Protein AF-A0A9N8DWX0-F1 (afdb_monomer)

Foldseek 3Di:
DLVLLCVLLVDDSVLSVQLCVLVLNDSVSSNVCSPVQPDPDPDPFDGLPPPDPDDDPDPPPPDPPPPPDPQDPQAPAVCVLAVPCPPPRVLQSQQFFDFDAPPVNPDTATFGAHDFQQLLRQQLRQQLVLVCVVDPDDDSLVSSLVSLLVQLCLLQVVDDPDLPPDWQQWNNRDTDRSSVLSNPDGGSSRSLRSSCRNVVDVPSSVQVNVDRQSSNALQNNLCRLRSDNVQSDQFQFRPPDPPTLFGDASHDPVSPPVSSQQEAEFECCCVVVVTHGHPSRFPDHQKYWYHLPRHIKIKGFPDPPPDPPDQPKTKMWIADNYPPSDRDIFIKIWGDQQDWDDHDDRGDDPQDADEDFQWFDAWDDWDDDVDSDLLQIKTWTAGDHDDPVDDHHHDPPPLTDRDQLVPDDADQAWWDQNQCVVCCVVVVDPDTHGGPDQADPPPRHGCSNRDTIDTGRLVPDGPVHVSNSCSVRPDSVVNSVCNTRVPIDMDTPPGCPVVVPD

Mean predicted aligned error: 10.76 Å

Structure (mmCIF, N/CA/C/O backbone):
data_AF-A0A9N8DWX0-F1
#
_entry.id   AF-A0A9N8DWX0-F1
#
loop_
_atom_site.group_PDB
_atom_site.id
_atom_site.type_symbol
_atom_site.label_atom_id
_atom_site.label_alt_id
_atom_site.label_comp_id
_atom_site.label_asym_id
_atom_site.label_entity_id
_atom_site.label_seq_id
_atom_site.pdbx_PDB_ins_code
_atom_site.Cartn_x
_atom_site.Cartn_y
_atom_site.Cartn_z
_atom_site.occupancy
_atom_site.B_iso_or_equiv
_atom_site.auth_seq_id
_atom_site.auth_comp_id
_atom_site.auth_asym_id
_atom_site.auth_atom_id
_atom_site.pdbx_PDB_model_num
ATOM 1 N N . MET A 1 1 ? -1.643 31.867 -10.001 1.00 87.81 1 MET A N 1
ATOM 2 C CA . MET A 1 1 ? -1.933 30.416 -10.090 1.00 87.81 1 MET A CA 1
ATOM 3 C C . MET A 1 1 ? -1.412 29.702 -8.855 1.00 87.81 1 MET A C 1
ATOM 5 O O . MET A 1 1 ? -2.225 29.101 -8.172 1.00 87.81 1 MET A O 1
ATOM 9 N N . ALA A 1 2 ? -0.126 29.839 -8.504 1.00 90.00 2 ALA A N 1
ATOM 10 C CA . ALA A 1 2 ? 0.410 29.278 -7.260 1.00 90.00 2 ALA A CA 1
ATOM 11 C C . ALA A 1 2 ? -0.293 29.832 -6.005 1.00 90.00 2 ALA A C 1
ATOM 13 O O . ALA A 1 2 ? -0.668 29.050 -5.144 1.00 90.00 2 ALA A O 1
ATOM 14 N N . ASP A 1 3 ? -0.623 31.131 -5.962 1.00 92.62 3 ASP A N 1
ATOM 15 C CA . ASP A 1 3 ? -1.441 31.706 -4.874 1.00 92.62 3 ASP A CA 1
ATOM 16 C C . ASP A 1 3 ? -2.802 31.013 -4.704 1.00 92.62 3 ASP A C 1
ATOM 18 O O . ASP A 1 3 ? -3.302 30.885 -3.592 1.00 92.62 3 ASP A O 1
ATOM 22 N N . SER A 1 4 ? -3.410 30.548 -5.801 1.00 88.12 4 SER A N 1
ATOM 23 C CA . SER A 1 4 ? -4.690 29.833 -5.766 1.00 88.12 4 SER A CA 1
ATOM 24 C C . SER A 1 4 ? -4.523 28.423 -5.203 1.00 88.12 4 SER A C 1
ATOM 26 O O . SER A 1 4 ? -5.328 28.012 -4.379 1.00 88.12 4 SER A O 1
ATOM 28 N N . VAL A 1 5 ? -3.464 27.710 -5.599 1.00 87.56 5 VAL A N 1
ATOM 29 C CA . VAL A 1 5 ? -3.111 26.392 -5.042 1.00 87.56 5 VAL A CA 1
ATOM 30 C C . VAL A 1 5 ? -2.791 26.520 -3.547 1.00 87.56 5 VAL A C 1
ATOM 32 O O . VAL A 1 5 ? -3.352 25.791 -2.737 1.00 87.56 5 VAL A O 1
ATOM 35 N N . CYS A 1 6 ? -1.984 27.517 -3.175 1.00 90.88 6 CYS A N 1
ATOM 36 C CA . CYS A 1 6 ? -1.653 27.876 -1.795 1.00 90.88 6 CYS A CA 1
ATOM 37 C C . CYS A 1 6 ? -2.910 28.158 -0.959 1.00 90.88 6 CYS A C 1
ATOM 39 O O . CYS A 1 6 ? -3.089 27.579 0.110 1.00 90.88 6 CYS A O 1
ATOM 41 N N . ALA A 1 7 ? -3.829 28.981 -1.476 1.00 84.12 7 ALA A N 1
ATOM 42 C CA . ALA A 1 7 ? -5.077 29.306 -0.792 1.00 84.12 7 ALA A CA 1
ATOM 43 C C . ALA A 1 7 ? -6.019 28.101 -0.633 1.00 84.12 7 ALA A C 1
ATOM 45 O O . ALA A 1 7 ? -6.726 28.024 0.368 1.00 84.12 7 ALA A O 1
ATOM 46 N N . ILE A 1 8 ? -6.046 27.177 -1.602 1.00 87.56 8 ILE A N 1
ATOM 47 C CA . ILE A 1 8 ? -6.893 25.975 -1.550 1.00 87.56 8 ILE A CA 1
ATOM 48 C C . ILE A 1 8 ? -6.325 24.938 -0.575 1.00 87.56 8 ILE A C 1
ATOM 50 O O . ILE A 1 8 ? -7.080 24.351 0.195 1.00 87.56 8 ILE A O 1
ATOM 54 N N . LEU A 1 9 ? -5.010 24.717 -0.601 1.00 82.50 9 LEU A N 1
ATOM 55 C CA . LEU A 1 9 ? -4.344 23.679 0.190 1.00 82.50 9 LEU A CA 1
ATOM 56 C C . LEU A 1 9 ? -3.930 24.141 1.592 1.00 82.50 9 LEU A C 1
ATOM 58 O O . LEU A 1 9 ? -3.601 23.311 2.432 1.00 82.50 9 LEU A O 1
ATOM 62 N N . GLY A 1 10 ? -3.898 25.452 1.846 1.00 80.56 10 GLY A N 1
ATOM 63 C CA . GLY A 1 10 ? -3.401 26.008 3.106 1.00 80.56 10 GLY A CA 1
ATOM 64 C C . GLY A 1 10 ? -1.899 25.788 3.329 1.00 80.56 10 GLY A C 1
ATOM 65 O O . GLY A 1 10 ? -1.456 25.727 4.472 1.00 80.56 10 GLY A O 1
ATOM 66 N N . CYS A 1 11 ? -1.114 25.643 2.258 1.00 82.56 11 CYS A N 1
ATOM 67 C CA . CYS A 1 11 ? 0.324 25.367 2.315 1.00 82.56 11 CYS A CA 1
ATOM 68 C C . CYS A 1 11 ? 1.184 26.634 2.132 1.00 82.56 11 CYS A C 1
ATOM 70 O O . CYS A 1 11 ? 0.663 27.738 1.995 1.00 82.56 11 CYS A O 1
ATOM 72 N N . SER A 1 12 ? 2.517 26.502 2.117 1.00 87.31 12 SER A N 1
ATOM 73 C CA . SER A 1 12 ? 3.398 27.618 1.742 1.00 87.31 12 SER A CA 1
ATOM 74 C C . SER A 1 12 ? 3.297 27.927 0.241 1.00 87.31 12 SER A C 1
ATOM 76 O O . SER A 1 12 ? 2.980 27.049 -0.568 1.00 87.31 12 SER A O 1
ATOM 78 N N . LEU A 1 13 ? 3.593 29.175 -0.148 1.00 88.12 13 LEU A N 1
ATOM 79 C CA . LEU A 1 13 ? 3.612 29.572 -1.562 1.00 88.12 13 LEU A CA 1
ATOM 80 C C . LEU A 1 13 ? 4.664 28.782 -2.353 1.00 88.12 13 LEU A C 1
ATOM 82 O O . LEU A 1 13 ? 4.375 28.342 -3.455 1.00 88.12 13 LEU A O 1
ATOM 86 N N . GLU A 1 14 ? 5.834 28.539 -1.762 1.00 85.56 14 GLU A N 1
ATOM 87 C CA . GLU A 1 14 ? 6.904 27.737 -2.368 1.00 85.56 14 GLU A CA 1
ATOM 88 C C . GLU A 1 14 ? 6.447 26.298 -2.662 1.00 85.56 14 GLU A C 1
ATOM 90 O O . GLU A 1 14 ? 6.642 25.792 -3.765 1.00 85.56 14 GLU A O 1
ATOM 95 N N . TYR A 1 15 ? 5.751 25.650 -1.719 1.00 81.25 15 TYR A N 1
ATOM 96 C CA . TYR A 1 15 ? 5.193 24.316 -1.952 1.00 81.25 15 TYR A CA 1
ATOM 97 C C . TYR A 1 15 ? 4.120 24.334 -3.050 1.00 81.25 15 TYR A C 1
ATOM 99 O O . TYR A 1 15 ? 4.104 23.466 -3.921 1.00 81.25 15 TYR A O 1
ATOM 107 N N . ALA A 1 16 ? 3.264 25.359 -3.069 1.00 85.00 16 ALA A N 1
ATOM 108 C CA . ALA A 1 16 ? 2.266 25.540 -4.118 1.00 85.00 16 ALA A CA 1
ATOM 109 C C . ALA A 1 16 ? 2.888 25.799 -5.503 1.00 85.00 16 ALA A C 1
ATOM 111 O O . ALA A 1 16 ? 2.361 25.324 -6.509 1.00 85.00 16 ALA A O 1
ATOM 112 N N . GLU A 1 17 ? 4.002 26.533 -5.574 1.00 84.38 17 GLU A N 1
ATOM 113 C CA . GLU A 1 17 ? 4.780 26.737 -6.800 1.00 84.38 17 GLU A CA 1
ATOM 114 C C . GLU A 1 17 ? 5.387 25.422 -7.295 1.00 84.38 17 GLU A C 1
ATOM 116 O O . GLU A 1 17 ? 5.277 25.122 -8.486 1.00 84.38 17 GLU A O 1
ATOM 121 N N . ASN A 1 18 ? 5.929 24.598 -6.393 1.00 74.81 18 ASN A N 1
ATOM 122 C CA . ASN A 1 18 ? 6.463 23.274 -6.722 1.00 74.81 18 ASN A CA 1
ATOM 123 C C . ASN A 1 18 ? 5.369 22.315 -7.211 1.00 74.81 18 ASN A C 1
ATOM 125 O O . ASN A 1 18 ? 5.549 21.655 -8.235 1.00 74.81 18 ASN A O 1
ATOM 129 N N . LEU A 1 19 ? 4.207 22.283 -6.549 1.00 76.06 19 LEU A N 1
ATOM 130 C CA . LEU A 1 19 ? 3.046 21.509 -7.002 1.00 76.06 19 LEU A CA 1
ATOM 131 C C . LEU A 1 19 ? 2.567 21.970 -8.378 1.00 76.06 19 LEU A C 1
ATOM 133 O O . LEU A 1 19 ? 2.293 21.147 -9.249 1.00 76.06 19 LEU A O 1
ATOM 137 N N . LEU A 1 20 ? 2.496 23.284 -8.599 1.00 77.44 20 LEU A N 1
ATOM 138 C CA . LEU A 1 20 ? 2.079 23.844 -9.878 1.00 77.44 20 LEU A CA 1
ATOM 139 C C . LEU A 1 20 ? 3.089 23.533 -10.988 1.00 77.44 20 LEU A C 1
ATOM 141 O O . LEU A 1 20 ? 2.682 23.216 -12.105 1.00 77.44 20 LEU A O 1
ATOM 145 N N . ALA A 1 21 ? 4.388 23.580 -10.691 1.00 72.06 21 ALA A N 1
ATOM 146 C CA . ALA A 1 21 ? 5.436 23.180 -11.620 1.00 72.06 21 ALA A CA 1
ATOM 147 C C . ALA A 1 21 ? 5.341 21.682 -11.955 1.00 72.06 21 ALA A C 1
ATOM 149 O O . ALA A 1 21 ? 5.298 21.331 -13.136 1.00 72.06 21 ALA A O 1
ATOM 150 N N . ALA A 1 22 ? 5.210 20.811 -10.947 1.00 63.09 22 ALA A N 1
ATOM 151 C CA . ALA A 1 22 ? 5.049 19.364 -11.117 1.00 63.09 22 ALA A CA 1
ATOM 152 C C . ALA A 1 22 ? 3.775 18.998 -11.902 1.00 63.09 22 ALA A C 1
ATOM 154 O O . ALA A 1 22 ? 3.790 18.077 -12.721 1.00 63.09 22 ALA A O 1
ATOM 155 N N . ALA A 1 23 ? 2.697 19.764 -11.710 1.00 67.62 23 ALA A N 1
ATOM 156 C CA . ALA A 1 23 ? 1.438 19.662 -12.447 1.00 67.62 23 ALA A CA 1
ATOM 157 C C . ALA A 1 23 ? 1.491 20.263 -13.867 1.00 67.62 23 ALA A C 1
ATOM 159 O O . ALA A 1 23 ? 0.470 20.302 -14.558 1.00 67.62 23 ALA A O 1
ATOM 160 N N . GLY A 1 24 ? 2.644 20.775 -14.314 1.00 68.56 24 GLY A N 1
ATOM 161 C CA . GLY A 1 24 ? 2.792 21.409 -15.625 1.00 68.56 24 GLY A CA 1
ATOM 162 C C . GLY A 1 24 ? 1.941 22.673 -15.794 1.00 68.56 24 GLY A C 1
ATOM 163 O O . GLY A 1 24 ? 1.459 22.945 -16.890 1.00 68.56 24 GLY A O 1
ATOM 164 N N . GLY A 1 25 ? 1.709 23.421 -14.714 1.00 73.69 25 GLY A N 1
ATOM 165 C CA . GLY A 1 25 ? 0.921 24.654 -14.704 1.00 73.69 25 GLY A CA 1
ATOM 166 C C . GLY A 1 25 ? -0.585 24.471 -14.479 1.00 73.69 25 GLY A C 1
ATOM 167 O O . GLY A 1 25 ? -1.299 25.471 -14.405 1.00 73.69 25 GLY A O 1
ATOM 168 N N . ASN A 1 26 ? -1.090 23.237 -14.359 1.00 77.44 26 ASN A N 1
ATOM 169 C CA . ASN A 1 26 ? -2.513 22.973 -14.133 1.00 77.44 26 ASN A CA 1
ATOM 170 C C . ASN A 1 26 ? -2.874 23.104 -12.639 1.00 77.44 26 ASN A C 1
ATOM 172 O O . ASN A 1 26 ? -2.383 22.344 -11.809 1.00 77.44 26 ASN A O 1
ATOM 176 N N . VAL A 1 27 ? -3.751 24.058 -12.304 1.00 77.25 27 VAL A N 1
ATOM 177 C CA . VAL A 1 27 ? -4.165 24.350 -10.918 1.00 77.25 27 VAL A CA 1
ATOM 178 C C . VAL A 1 27 ? -4.968 23.208 -10.291 1.00 77.25 27 VAL A C 1
ATOM 180 O O . VAL A 1 27 ? -4.709 22.873 -9.143 1.00 77.25 27 VAL A O 1
ATOM 183 N N . GLU A 1 28 ? -5.913 22.600 -11.013 1.00 72.81 28 GLU A N 1
ATOM 184 C CA . GLU A 1 28 ? -6.724 21.488 -10.486 1.00 72.81 28 GLU A CA 1
ATOM 185 C C . GLU A 1 28 ? -5.853 20.269 -10.186 1.00 72.81 28 GLU A C 1
ATOM 187 O O . GLU A 1 28 ? -5.963 19.680 -9.116 1.00 72.81 28 GLU A O 1
ATOM 192 N N . LEU A 1 29 ? -4.922 19.947 -11.088 1.00 66.44 29 LEU A N 1
ATOM 193 C CA . LEU A 1 29 ? -3.961 18.874 -10.868 1.00 66.44 29 LEU A CA 1
ATOM 194 C C . LEU A 1 29 ? -2.993 19.201 -9.725 1.00 66.44 29 LEU A C 1
ATOM 196 O O . LEU A 1 29 ? -2.703 18.332 -8.916 1.00 66.44 29 LEU A O 1
ATOM 200 N N . ALA A 1 30 ? -2.510 20.439 -9.615 1.00 72.88 30 ALA A N 1
ATOM 201 C CA . ALA A 1 30 ? -1.658 20.850 -8.499 1.00 72.88 30 ALA A CA 1
ATOM 202 C C . ALA A 1 30 ? -2.382 20.736 -7.147 1.00 72.88 30 ALA A C 1
ATOM 204 O O . ALA A 1 30 ? -1.782 20.309 -6.165 1.00 72.88 30 ALA A O 1
ATOM 205 N N . VAL A 1 31 ? -3.675 21.076 -7.108 1.00 76.88 31 VAL A N 1
ATOM 206 C CA . VAL A 1 31 ? -4.532 20.874 -5.933 1.00 76.88 31 VAL A CA 1
ATOM 207 C C . VAL A 1 31 ? -4.720 19.386 -5.653 1.00 76.88 31 VAL A C 1
ATOM 209 O O . VAL A 1 31 ? -4.513 18.985 -4.517 1.00 76.88 31 VAL A O 1
ATOM 212 N N . SER A 1 32 ? -5.040 18.565 -6.660 1.00 74.25 32 SER A N 1
ATOM 213 C CA . SER A 1 32 ? -5.133 17.106 -6.496 1.00 74.25 32 SER A CA 1
ATOM 214 C C . SER A 1 32 ? -3.832 16.551 -5.931 1.00 74.25 32 SER A C 1
ATOM 216 O O . SER A 1 32 ? -3.854 15.942 -4.882 1.00 74.25 32 SER A O 1
ATOM 218 N N . LEU A 1 33 ? -2.675 16.881 -6.514 1.00 66.81 33 LEU A N 1
ATOM 219 C CA . LEU A 1 33 ? -1.370 16.429 -6.019 1.00 66.81 33 LEU A CA 1
ATOM 220 C C . LEU A 1 33 ? -1.079 16.878 -4.586 1.00 66.81 33 LEU A C 1
ATOM 222 O O . LEU A 1 33 ? -0.444 16.145 -3.835 1.00 66.81 33 LEU A O 1
ATOM 226 N N . GLY A 1 34 ? -1.532 18.070 -4.202 1.00 75.31 34 GLY A N 1
ATOM 227 C CA . GLY A 1 34 ? -1.386 18.562 -2.839 1.00 75.31 34 GLY A CA 1
ATOM 228 C C . GLY A 1 34 ? -2.317 17.889 -1.830 1.00 75.31 34 GLY A C 1
ATOM 229 O O . GLY A 1 34 ? -1.901 17.677 -0.696 1.00 75.31 34 GLY A O 1
ATOM 230 N N . LEU A 1 35 ? -3.542 17.541 -2.236 1.00 73.69 35 LEU A N 1
ATOM 231 C CA . LEU A 1 35 ? -4.515 16.807 -1.416 1.00 73.69 35 LEU A CA 1
ATOM 232 C C . LEU A 1 35 ? -4.208 15.302 -1.361 1.00 73.69 35 LEU A C 1
ATOM 234 O O . LEU A 1 35 ? -4.370 14.678 -0.321 1.00 73.69 35 LEU A O 1
ATOM 238 N N . ASP A 1 36 ? -3.738 14.726 -2.463 1.00 59.56 36 ASP A N 1
ATOM 239 C CA . ASP A 1 36 ? -3.383 13.311 -2.597 1.00 59.56 36 ASP A CA 1
ATOM 240 C C . ASP A 1 36 ? -2.022 13.034 -1.936 1.00 59.56 36 ASP A C 1
ATOM 242 O O . ASP A 1 36 ? -1.840 12.021 -1.262 1.00 59.56 36 ASP A O 1
ATOM 246 N N . GLY A 1 37 ? -1.071 13.971 -2.054 1.00 49.25 37 GLY A N 1
ATOM 247 C CA . GLY A 1 37 ? 0.204 13.948 -1.327 1.00 49.25 37 GLY A CA 1
ATOM 248 C C . GLY A 1 37 ? 0.084 14.348 0.149 1.00 49.25 37 GLY A C 1
ATOM 249 O O . GLY A 1 37 ? 1.004 14.100 0.932 1.00 49.25 37 GLY A O 1
ATOM 250 N N . GLY A 1 38 ? -1.045 14.948 0.525 1.00 43.09 38 GLY A N 1
ATOM 251 C CA . GLY A 1 38 ? -1.388 15.362 1.879 1.00 43.09 38 GLY A CA 1
ATOM 252 C C . GLY A 1 38 ? -2.688 14.714 2.330 1.00 43.09 38 GLY A C 1
ATOM 253 O O . GLY A 1 38 ? -3.668 15.423 2.501 1.00 43.09 38 GLY A O 1
ATOM 254 N N . ASP A 1 39 ? -2.680 13.388 2.497 1.00 38.72 39 ASP A N 1
ATOM 255 C CA . ASP A 1 39 ? -3.710 12.596 3.183 1.00 38.72 39 ASP A CA 1
ATOM 256 C C . ASP A 1 39 ? -5.156 13.085 2.975 1.00 38.72 39 ASP A C 1
ATOM 258 O O . ASP A 1 39 ? -5.712 13.869 3.75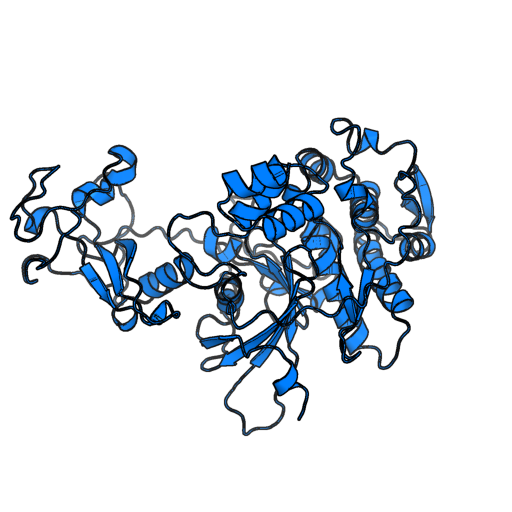2 1.00 38.72 39 ASP A O 1
ATOM 262 N N . GLY A 1 40 ? -5.824 12.521 1.966 1.00 32.62 40 GLY A N 1
ATOM 263 C CA . GLY A 1 40 ? -7.279 12.533 1.852 1.00 32.62 40 GLY A CA 1
ATOM 264 C C . GLY A 1 40 ? -7.944 11.864 3.063 1.00 32.62 40 GLY A C 1
ATOM 265 O O . GLY A 1 40 ? -8.321 10.697 3.024 1.00 32.62 40 GLY A O 1
ATOM 266 N N . GLY A 1 41 ? -8.098 12.620 4.148 1.00 31.48 41 GLY A N 1
ATOM 267 C CA . GLY A 1 41 ? -8.737 12.200 5.387 1.00 31.48 41 GLY A CA 1
ATOM 268 C C . GLY A 1 41 ? -8.427 13.189 6.501 1.00 31.48 41 GLY A C 1
ATOM 269 O O . GLY A 1 41 ? -7.427 13.044 7.191 1.00 31.48 41 GLY A O 1
ATOM 270 N N . GLY A 1 42 ? -9.289 14.196 6.679 1.00 33.09 42 GLY A N 1
ATOM 271 C CA . GLY A 1 42 ? -9.159 15.213 7.725 1.00 33.09 42 GLY A CA 1
ATOM 272 C C . GLY A 1 42 ? -8.833 14.603 9.090 1.00 33.09 42 GLY A C 1
ATOM 273 O O . GLY A 1 42 ? -9.702 14.032 9.748 1.00 33.09 42 GLY A O 1
ATOM 274 N N . GLY A 1 43 ? -7.570 14.728 9.495 1.00 34.47 43 GLY A N 1
ATOM 275 C CA . GLY A 1 43 ? -7.075 14.185 10.750 1.00 34.47 43 GLY A CA 1
ATOM 276 C C . GLY A 1 43 ? -5.562 14.015 10.798 1.00 34.47 43 GLY A C 1
ATOM 277 O O . GLY A 1 43 ? -5.129 12.901 11.066 1.00 34.47 43 GLY A O 1
ATOM 278 N N . ASP A 1 44 ? -4.780 15.088 10.607 1.00 35.66 44 ASP A N 1
ATOM 279 C CA . ASP A 1 44 ? -3.343 15.242 10.948 1.00 35.66 44 ASP A CA 1
ATOM 280 C C . ASP A 1 44 ? -2.472 13.972 10.809 1.00 35.66 44 ASP A C 1
ATOM 282 O O . ASP A 1 44 ? -1.688 13.637 11.704 1.00 35.66 44 ASP A O 1
ATOM 286 N N . GLY A 1 45 ? -2.704 13.163 9.776 1.00 36.00 45 GLY A N 1
ATOM 287 C CA . GLY A 1 45 ? -1.913 11.975 9.478 1.00 36.00 45 GLY A CA 1
ATOM 288 C C . GLY A 1 45 ? -0.595 12.427 8.875 1.00 36.00 45 GLY A C 1
ATOM 289 O O . GLY A 1 45 ? -0.567 13.375 8.094 1.00 36.00 45 GLY A O 1
ATOM 290 N N . GLY A 1 46 ? 0.507 11.830 9.324 1.00 35.66 46 GLY A N 1
ATOM 291 C CA . GLY A 1 46 ? 1.847 12.161 8.862 1.00 35.66 46 GLY A CA 1
ATOM 292 C C . GLY A 1 46 ? 1.980 11.868 7.374 1.00 35.66 46 GLY A C 1
ATOM 293 O O . GLY A 1 46 ? 2.337 10.757 6.981 1.00 35.66 46 GLY A O 1
ATOM 294 N N . GLY A 1 47 ? 1.715 12.887 6.559 1.00 32.09 47 GLY A N 1
ATOM 295 C CA . GLY A 1 47 ? 2.059 12.880 5.153 1.00 32.09 47 GLY A CA 1
ATOM 296 C C . GLY A 1 47 ? 3.563 12.678 4.973 1.00 32.09 47 GLY A C 1
ATOM 297 O O . GLY A 1 47 ? 4.366 12.803 5.902 1.00 32.09 47 GLY A O 1
ATOM 298 N N . PHE A 1 48 ? 3.971 12.448 3.728 1.00 41.41 48 PHE A N 1
ATOM 299 C CA . PHE A 1 48 ? 5.379 12.411 3.317 1.00 41.41 48 PHE A CA 1
ATOM 300 C C . PHE A 1 48 ? 6.198 13.659 3.734 1.00 41.41 48 PHE A C 1
ATOM 302 O O . PHE A 1 48 ? 7.420 13.637 3.599 1.00 41.41 48 PHE A O 1
ATOM 309 N N . ALA A 1 49 ? 5.540 14.703 4.252 1.00 37.16 49 ALA A N 1
ATOM 310 C CA . ALA A 1 49 ? 6.099 15.962 4.723 1.00 37.16 49 ALA A CA 1
ATOM 311 C C . ALA A 1 49 ? 6.454 16.029 6.228 1.00 37.16 49 ALA A C 1
ATOM 313 O O . ALA A 1 49 ? 7.070 17.017 6.621 1.00 37.16 49 ALA A O 1
ATOM 314 N N . ASP A 1 50 ? 6.138 15.038 7.078 1.00 35.16 50 ASP A N 1
ATOM 315 C CA . ASP A 1 50 ? 6.523 15.089 8.509 1.00 35.16 50 ASP A CA 1
ATOM 316 C C . ASP A 1 50 ? 7.923 14.499 8.772 1.00 35.16 50 ASP A C 1
ATOM 318 O O . ASP A 1 50 ? 8.134 13.582 9.565 1.00 35.16 50 ASP A O 1
ATOM 322 N N . VAL A 1 51 ? 8.910 15.030 8.050 1.00 32.78 51 VAL A N 1
ATOM 323 C CA . VAL A 1 51 ? 10.326 14.939 8.412 1.00 32.78 51 VAL A CA 1
ATOM 324 C C . VAL A 1 51 ? 10.757 16.353 8.767 1.00 32.78 51 VAL A C 1
ATOM 326 O O . VAL A 1 51 ? 11.154 17.125 7.907 1.00 32.78 51 VAL A O 1
ATOM 329 N N . GLY A 1 52 ? 10.593 16.695 10.044 1.00 30.19 52 GLY A N 1
ATOM 330 C CA . GLY A 1 52 ? 11.292 17.774 10.735 1.00 30.19 52 GLY A CA 1
ATOM 331 C C . GLY A 1 52 ? 11.448 19.092 9.975 1.00 30.19 52 GLY A C 1
ATOM 332 O O . GLY A 1 52 ? 12.424 19.297 9.258 1.00 30.19 52 GLY A O 1
ATOM 333 N N . ALA A 1 53 ? 10.614 20.071 10.325 1.00 28.45 53 ALA A N 1
ATOM 334 C CA . ALA A 1 53 ? 11.037 21.468 10.342 1.00 28.45 53 ALA A CA 1
ATOM 335 C C . ALA A 1 53 ? 12.176 21.651 11.373 1.00 28.45 53 ALA A C 1
ATOM 337 O O . ALA A 1 53 ? 11.989 22.205 12.454 1.00 28.45 53 ALA A O 1
ATOM 338 N N . ALA A 1 54 ? 13.358 21.126 11.060 1.00 29.42 54 ALA A N 1
ATOM 339 C CA . ALA A 1 54 ? 14.619 21.444 11.698 1.00 29.42 54 ALA A CA 1
ATOM 340 C C . ALA A 1 54 ? 15.381 22.329 10.711 1.00 29.42 54 ALA A C 1
ATOM 342 O O . ALA A 1 54 ? 15.746 21.863 9.640 1.00 29.42 54 ALA A O 1
ATOM 343 N N . ASP A 1 55 ? 15.515 23.607 11.077 1.00 27.38 55 ASP A N 1
ATOM 344 C CA . ASP A 1 55 ? 16.347 24.664 10.487 1.00 27.38 55 ASP A CA 1
ATOM 345 C C . ASP A 1 55 ? 16.737 24.526 9.008 1.00 27.38 55 ASP A C 1
ATOM 347 O O . ASP A 1 55 ? 17.527 23.669 8.625 1.00 27.38 55 ASP A O 1
ATOM 351 N N . GLY A 1 56 ? 16.267 25.482 8.199 1.00 29.80 56 GLY A N 1
ATOM 352 C CA . GLY A 1 56 ? 16.557 25.614 6.773 1.00 29.80 56 GLY A CA 1
ATOM 353 C C . GLY A 1 56 ? 18.047 25.554 6.427 1.00 29.80 56 GLY A C 1
ATOM 354 O O . GLY A 1 56 ? 18.722 26.577 6.292 1.00 29.80 56 GLY A O 1
ATOM 355 N N . GLY A 1 57 ? 18.539 24.339 6.203 1.00 25.83 57 GLY A N 1
ATOM 356 C CA . GLY A 1 57 ? 19.754 24.060 5.464 1.00 25.83 57 GLY A CA 1
ATOM 357 C C . GLY A 1 57 ? 19.437 24.208 3.987 1.00 25.83 57 GLY A C 1
ATOM 358 O O . GLY A 1 57 ? 18.922 23.281 3.371 1.00 25.83 57 GLY A O 1
ATOM 359 N N . GLY A 1 58 ? 19.704 25.394 3.437 1.00 26.69 58 GLY A N 1
ATOM 360 C CA . GLY A 1 58 ? 19.539 25.672 2.016 1.00 26.69 58 GLY A CA 1
ATOM 361 C C . GLY A 1 58 ? 20.184 24.577 1.169 1.00 26.69 58 GLY A C 1
ATOM 362 O O . GLY A 1 58 ? 21.392 24.342 1.262 1.00 26.69 58 GLY A O 1
ATOM 363 N N . VAL A 1 59 ? 19.369 23.916 0.347 1.00 31.83 59 VAL A N 1
ATOM 364 C CA . VAL A 1 59 ? 19.854 23.053 -0.727 1.00 31.83 59 VAL A CA 1
ATOM 365 C C . VAL A 1 59 ? 20.748 23.929 -1.595 1.00 31.83 59 VAL A C 1
ATOM 367 O O . VAL A 1 59 ? 20.318 24.960 -2.111 1.00 31.83 59 VAL A O 1
ATOM 370 N N . ALA A 1 60 ? 22.030 23.577 -1.660 1.00 32.00 60 ALA A N 1
ATOM 371 C CA . ALA A 1 60 ? 23.007 24.335 -2.415 1.00 32.00 60 ALA A CA 1
ATOM 372 C C . ALA A 1 60 ? 22.551 24.427 -3.877 1.00 32.00 60 ALA A C 1
ATOM 374 O O . ALA A 1 60 ? 22.347 23.408 -4.534 1.00 32.00 60 ALA A O 1
ATOM 375 N N . ASP A 1 61 ? 22.430 25.668 -4.345 1.00 34.62 61 ASP A N 1
ATOM 376 C CA . ASP A 1 61 ? 22.078 26.144 -5.687 1.00 34.62 61 ASP A CA 1
ATOM 377 C C . ASP A 1 61 ? 23.146 25.747 -6.736 1.00 34.62 61 ASP A C 1
ATOM 379 O O . ASP A 1 61 ? 23.741 26.559 -7.442 1.00 34.62 61 ASP A O 1
ATOM 383 N N . GLY A 1 62 ? 23.469 24.455 -6.782 1.00 32.56 62 GLY A N 1
ATOM 384 C CA . GLY A 1 62 ? 24.353 23.808 -7.746 1.00 32.56 62 GLY A CA 1
ATOM 385 C C . GLY A 1 62 ? 23.580 23.350 -8.976 1.00 32.56 62 GLY A C 1
ATOM 386 O O . GLY A 1 62 ? 23.835 22.267 -9.503 1.00 32.56 62 GLY A O 1
ATOM 387 N N . ASP A 1 63 ? 22.610 24.152 -9.406 1.00 36.00 63 ASP A N 1
ATOM 388 C CA . ASP A 1 63 ? 21.691 23.852 -10.489 1.00 36.00 63 ASP A CA 1
ATOM 389 C C . ASP A 1 63 ? 22.432 23.970 -11.832 1.00 36.00 63 ASP A C 1
ATOM 391 O O . ASP A 1 63 ? 22.400 24.980 -12.541 1.00 36.00 63 ASP A O 1
ATOM 395 N N . LYS A 1 64 ? 23.148 22.906 -12.220 1.00 35.22 64 LYS A N 1
ATOM 396 C CA . LYS A 1 64 ? 23.445 22.669 -13.636 1.00 35.22 64 LYS A CA 1
ATOM 397 C C . LYS A 1 64 ? 22.124 22.309 -14.309 1.00 35.22 64 LYS A C 1
ATOM 399 O O . LYS A 1 64 ? 21.901 21.148 -14.644 1.00 35.22 64 LYS A O 1
ATOM 404 N N . LYS A 1 65 ? 21.277 23.316 -14.556 1.00 38.00 65 LYS A N 1
ATOM 405 C CA . LYS A 1 65 ? 20.157 23.227 -15.495 1.00 38.00 65 LYS A CA 1
ATOM 406 C C . LYS A 1 65 ? 20.725 22.767 -16.830 1.00 38.00 65 LYS A C 1
ATOM 408 O O . LYS A 1 65 ? 21.233 23.568 -17.619 1.00 38.00 65 LYS A O 1
ATOM 413 N N . ARG A 1 66 ? 20.689 21.455 -17.080 1.00 39.25 66 ARG A N 1
ATOM 414 C CA . ARG A 1 66 ? 20.837 20.892 -18.421 1.00 39.25 66 ARG A CA 1
ATOM 415 C C . ARG A 1 66 ? 19.814 21.656 -19.254 1.00 39.25 66 ARG A C 1
ATOM 417 O O . ARG A 1 66 ? 18.626 21.608 -18.933 1.00 39.25 66 ARG A O 1
ATOM 424 N N . LYS A 1 67 ? 20.281 22.448 -20.229 1.00 38.81 67 LYS A N 1
ATOM 425 C CA . LYS A 1 67 ? 19.392 23.164 -21.150 1.00 38.81 67 LYS A CA 1
ATOM 426 C C . LYS A 1 67 ? 18.367 22.146 -21.636 1.00 38.81 67 LYS A C 1
ATOM 428 O O . LYS A 1 67 ? 18.759 21.089 -22.119 1.00 38.81 67 LYS A O 1
ATOM 433 N N . MET A 1 68 ? 17.088 22.433 -21.403 1.00 43.38 68 MET A N 1
ATOM 434 C CA . MET A 1 68 ? 16.006 21.657 -21.990 1.00 43.38 68 MET A CA 1
ATOM 435 C C . MET A 1 68 ? 16.193 21.788 -23.496 1.00 43.38 68 MET A C 1
ATOM 437 O O . MET A 1 68 ? 15.935 22.856 -24.051 1.00 43.38 68 MET A O 1
ATOM 441 N N . ASP A 1 69 ? 16.734 20.754 -24.136 1.00 44.38 69 ASP A N 1
ATOM 442 C CA . ASP A 1 69 ? 16.644 20.659 -25.582 1.00 44.38 69 ASP A CA 1
ATOM 443 C C . ASP A 1 69 ? 15.151 20.728 -25.928 1.00 44.38 69 ASP A C 1
ATOM 445 O O . ASP A 1 69 ? 14.315 20.136 -25.238 1.00 44.38 69 ASP A O 1
ATOM 449 N N . GLU A 1 70 ? 14.816 21.548 -26.923 1.00 44.50 70 GLU A N 1
ATOM 450 C CA . GLU A 1 70 ? 13.440 21.828 -27.325 1.00 44.50 70 GLU A CA 1
ATOM 451 C C . GLU A 1 70 ? 12.705 20.505 -27.559 1.00 44.50 70 GLU A C 1
ATOM 453 O O . GLU A 1 70 ? 13.075 19.717 -28.436 1.00 44.50 70 GLU A O 1
ATOM 458 N N . PHE A 1 71 ? 11.673 20.241 -26.752 1.00 41.66 71 PHE A N 1
ATOM 459 C CA . PHE A 1 71 ? 10.817 19.085 -26.963 1.00 41.66 71 PHE A CA 1
ATOM 460 C C . PHE A 1 71 ? 10.247 19.167 -28.379 1.00 41.66 71 PHE A C 1
ATOM 462 O O . PHE A 1 71 ? 9.421 20.024 -28.697 1.00 41.66 71 PHE A O 1
ATOM 469 N N . THR A 1 72 ? 10.689 18.267 -29.250 1.00 44.50 72 THR A N 1
ATOM 470 C CA . THR A 1 72 ? 10.061 18.105 -30.551 1.00 44.50 72 THR A CA 1
ATOM 471 C C . THR A 1 72 ? 8.808 17.280 -30.310 1.00 44.50 72 THR A C 1
ATOM 473 O O . THR A 1 72 ? 8.918 16.131 -29.882 1.00 44.50 72 THR A O 1
ATOM 476 N N . ALA A 1 73 ? 7.625 17.860 -30.554 1.00 39.59 73 ALA A N 1
ATOM 477 C CA . ALA A 1 73 ? 6.375 17.107 -30.498 1.00 39.59 73 ALA A CA 1
ATOM 478 C C . ALA A 1 73 ? 6.560 15.782 -31.249 1.00 39.59 73 ALA A C 1
ATOM 480 O O . ALA A 1 73 ? 7.084 15.820 -32.371 1.00 39.59 73 ALA A O 1
ATOM 481 N N . PRO A 1 74 ? 6.173 14.632 -30.665 1.00 41.22 74 PRO A N 1
ATOM 482 C CA . PRO A 1 74 ? 6.359 13.329 -31.269 1.00 41.22 74 PRO A CA 1
ATOM 483 C C . PRO A 1 74 ? 5.319 13.150 -32.382 1.00 41.22 74 PRO A C 1
ATOM 485 O O . PRO A 1 74 ? 4.538 12.217 -32.392 1.00 41.22 74 PRO A O 1
ATOM 488 N N . TYR A 1 75 ? 5.390 14.004 -33.405 1.00 49.84 75 TYR A N 1
ATOM 489 C CA . TYR A 1 75 ? 5.009 13.732 -34.787 1.00 49.84 75 TYR A CA 1
ATOM 490 C C . TYR A 1 75 ? 3.503 13.542 -35.099 1.00 49.84 75 TYR A C 1
ATOM 492 O O . TYR A 1 75 ? 2.616 13.544 -34.247 1.00 49.84 75 TYR A O 1
ATOM 500 N N . LYS A 1 76 ? 3.203 13.462 -36.407 1.00 41.28 76 LYS A N 1
ATOM 501 C CA . LYS A 1 76 ? 1.860 13.245 -36.976 1.00 41.28 76 LYS A CA 1
ATOM 502 C C . LYS A 1 76 ? 1.300 11.889 -36.529 1.00 41.28 76 LYS A C 1
ATOM 504 O O . LYS A 1 76 ? 1.789 10.864 -36.990 1.00 41.28 76 LYS A O 1
ATOM 509 N N . GLY A 1 77 ? 0.216 11.889 -35.749 1.00 45.59 77 GLY A N 1
ATOM 510 C CA . GLY A 1 77 ? -0.570 10.679 -35.472 1.00 45.59 77 GLY A CA 1
ATOM 511 C C . GLY A 1 77 ? -0.917 10.404 -34.010 1.00 45.59 77 GLY A C 1
ATOM 512 O O . GLY A 1 77 ? -1.718 9.501 -33.787 1.00 45.59 77 GLY A O 1
ATOM 513 N N . TYR A 1 78 ? -0.403 11.172 -33.042 1.00 52.06 78 TYR A N 1
ATOM 514 C CA . TYR A 1 78 ? -0.780 11.035 -31.623 1.00 52.06 78 TYR A CA 1
ATOM 515 C C . TYR A 1 78 ? -2.300 11.172 -31.403 1.00 52.06 78 TYR A C 1
ATOM 517 O O . TYR A 1 78 ? -2.857 10.477 -30.563 1.00 52.06 78 TYR A O 1
ATOM 525 N N . GLU A 1 79 ? -2.995 11.944 -32.248 1.00 53.62 79 GLU A N 1
ATOM 526 C CA . GLU A 1 79 ? -4.465 12.029 -32.323 1.00 53.62 79 GLU A CA 1
ATOM 527 C C . GLU A 1 79 ? -5.154 10.673 -32.574 1.00 53.62 79 GLU A C 1
ATOM 529 O O . GLU A 1 79 ? -6.357 10.552 -32.417 1.00 53.62 79 GLU A O 1
ATOM 534 N N . LYS A 1 80 ? -4.444 9.620 -32.992 1.00 54.50 80 LYS A N 1
ATOM 535 C CA . LYS A 1 80 ? -5.028 8.272 -33.120 1.00 54.50 80 LYS A CA 1
ATOM 536 C C . LYS A 1 80 ? -5.016 7.490 -31.807 1.00 54.50 80 LYS A C 1
ATOM 538 O O . LYS A 1 80 ? -5.808 6.563 -31.661 1.00 54.50 80 LYS A O 1
ATOM 543 N N . ILE A 1 81 ? -4.093 7.819 -30.903 1.00 51.06 81 ILE A N 1
ATOM 544 C CA . ILE A 1 81 ? -3.998 7.242 -29.554 1.00 51.06 81 ILE A CA 1
ATOM 545 C C . ILE A 1 81 ? -4.800 8.115 -28.578 1.00 51.06 81 ILE A C 1
ATOM 547 O O . ILE A 1 81 ? -5.534 7.582 -27.756 1.00 51.06 81 ILE A O 1
ATOM 551 N N . TRP A 1 82 ? -4.736 9.438 -28.754 1.00 54.62 82 TRP A N 1
ATOM 552 C CA . TRP A 1 82 ? -5.401 10.464 -27.951 1.00 54.62 82 TRP A CA 1
ATOM 553 C C . TRP A 1 82 ? -6.241 11.404 -28.820 1.00 54.62 82 TRP A C 1
ATOM 555 O O . TRP A 1 82 ? -6.001 12.609 -28.873 1.00 54.62 82 TRP A O 1
ATOM 565 N N . ALA A 1 83 ? -7.232 10.859 -29.527 1.00 56.28 83 ALA A N 1
ATOM 566 C CA . ALA A 1 83 ? -8.125 11.657 -30.379 1.00 56.28 83 ALA A CA 1
ATOM 567 C C . ALA A 1 83 ? -8.856 12.764 -29.609 1.00 56.28 83 ALA A C 1
ATOM 569 O O . ALA A 1 83 ? -9.203 13.796 -30.176 1.00 56.28 83 ALA A O 1
ATOM 570 N N . GLU A 1 84 ? -9.069 12.537 -28.315 1.00 55.66 84 GLU A N 1
ATOM 571 C CA . GLU A 1 84 ? -9.891 13.376 -27.448 1.00 55.66 84 GLU A CA 1
ATOM 572 C C . GLU A 1 84 ? -9.065 14.393 -26.642 1.00 55.66 84 GLU A C 1
ATOM 574 O O . GLU A 1 84 ? -9.623 15.353 -26.118 1.00 55.66 84 GLU A O 1
ATOM 579 N N . VAL A 1 85 ? -7.734 14.237 -26.586 1.00 52.78 85 VAL A N 1
ATOM 580 C CA . VAL A 1 85 ? -6.826 15.072 -25.777 1.00 52.78 85 VAL A CA 1
ATOM 581 C C . VAL A 1 85 ? -5.857 15.817 -26.700 1.00 52.78 85 VAL A C 1
ATOM 583 O O . VAL A 1 85 ? -4.666 15.517 -26.781 1.00 52.78 85 VAL A O 1
ATOM 586 N N . SER A 1 86 ? -6.392 16.782 -27.455 1.00 57.12 86 SER A N 1
ATOM 587 C CA . SER A 1 86 ? -5.609 17.670 -28.322 1.00 57.12 86 SER A CA 1
ATOM 588 C C . SER A 1 86 ? -5.792 19.135 -27.906 1.00 57.12 86 SER A C 1
ATOM 590 O O . SER A 1 86 ? -6.923 19.629 -27.934 1.00 57.12 86 SER A O 1
ATOM 592 N N . PRO A 1 87 ? -4.711 19.855 -27.541 1.00 62.19 87 PRO A N 1
ATOM 593 C CA . PRO A 1 87 ? -3.312 19.411 -27.517 1.00 62.19 87 PRO A CA 1
ATOM 594 C C . PRO A 1 87 ? -2.964 18.544 -26.290 1.00 62.19 87 PRO A C 1
ATOM 596 O O . PRO A 1 87 ? -3.534 18.724 -25.216 1.00 62.19 87 PRO A O 1
ATOM 599 N N . LEU A 1 88 ? -1.964 17.659 -26.428 1.00 55.00 88 LEU A N 1
ATOM 600 C CA . LEU A 1 88 ? -1.367 16.951 -25.285 1.00 55.00 88 LEU A CA 1
ATOM 601 C C . LEU A 1 88 ? -0.833 17.960 -24.247 1.00 55.00 88 LEU A C 1
ATOM 603 O O . LEU A 1 88 ? -0.147 18.912 -24.655 1.00 55.00 88 LEU A O 1
ATOM 607 N N . PRO A 1 89 ? -1.068 17.745 -22.937 1.00 57.88 89 PRO A N 1
ATOM 608 C CA . PRO A 1 89 ? -0.533 18.617 -21.898 1.00 57.88 89 PRO A CA 1
ATOM 609 C C . PRO A 1 89 ? 0.999 18.664 -21.936 1.00 57.88 89 PRO A C 1
ATOM 611 O O . PRO A 1 89 ? 1.656 17.644 -22.155 1.00 57.88 89 PRO A O 1
ATOM 614 N N . ASP A 1 90 ? 1.589 19.834 -21.684 1.00 62.34 90 ASP A N 1
ATOM 615 C CA . ASP A 1 90 ? 3.051 19.998 -21.693 1.00 62.34 90 ASP A CA 1
ATOM 616 C C . ASP A 1 90 ? 3.754 19.145 -20.629 1.00 62.34 90 ASP A C 1
ATOM 618 O O . ASP A 1 90 ? 4.915 18.775 -20.803 1.00 62.34 90 ASP A O 1
ATOM 622 N N . SER A 1 91 ? 3.049 18.754 -19.564 1.00 56.72 91 SER A N 1
ATOM 623 C CA . SER A 1 91 ? 3.568 17.819 -18.564 1.00 56.72 91 SER A CA 1
ATOM 624 C C . SER A 1 91 ? 4.026 16.505 -19.197 1.00 56.72 91 SER A C 1
ATOM 626 O O . SER A 1 91 ? 5.150 16.091 -18.944 1.00 56.72 91 SER A O 1
ATOM 628 N N . TRP A 1 92 ? 3.239 15.922 -20.107 1.00 60.47 92 TRP A N 1
ATOM 629 C CA . TRP A 1 92 ? 3.547 14.664 -20.807 1.00 60.47 92 TRP A CA 1
ATOM 630 C C . TRP A 1 92 ? 4.728 14.754 -21.765 1.00 60.47 92 TRP A C 1
ATOM 632 O O . TRP A 1 92 ? 5.444 13.778 -21.994 1.00 60.47 92 TRP A O 1
ATOM 642 N N . LYS A 1 93 ? 4.935 15.942 -22.327 1.00 63.16 93 LYS A N 1
ATOM 643 C CA . LYS A 1 93 ? 6.044 16.237 -23.235 1.00 63.16 93 LYS A CA 1
ATOM 644 C C . LYS A 1 93 ? 7.384 16.216 -22.498 1.00 63.16 93 LYS A C 1
ATOM 646 O O . LYS A 1 93 ? 8.414 15.834 -23.040 1.00 63.16 93 LYS A O 1
ATOM 651 N N . ASN A 1 94 ? 7.348 16.563 -21.222 1.00 66.50 94 ASN A N 1
ATOM 652 C CA . ASN A 1 94 ? 8.523 16.758 -20.390 1.00 66.50 94 ASN A CA 1
ATOM 653 C C . ASN A 1 94 ? 8.830 15.548 -19.471 1.00 66.50 94 ASN A C 1
ATOM 655 O O . ASN A 1 94 ? 9.727 15.640 -18.634 1.00 66.50 94 ASN A O 1
ATOM 659 N N . GLN A 1 95 ? 8.151 14.399 -19.637 1.00 72.12 95 GLN A N 1
ATOM 660 C CA . GLN A 1 95 ? 8.354 13.157 -18.855 1.00 72.12 95 GLN A CA 1
ATOM 661 C C . GLN A 1 95 ? 9.564 12.337 -19.334 1.00 72.12 95 GLN A C 1
ATOM 663 O O . GLN A 1 95 ? 9.459 11.156 -19.685 1.00 72.12 95 GLN A O 1
ATOM 668 N N . ARG A 1 96 ? 10.734 12.971 -19.407 1.00 73.81 96 ARG A N 1
ATOM 669 C CA . ARG A 1 96 ? 11.983 12.269 -19.724 1.00 73.81 96 ARG A CA 1
ATOM 670 C C . ARG A 1 96 ? 12.447 11.408 -18.548 1.00 73.81 96 ARG A C 1
ATOM 672 O O . ARG A 1 96 ? 12.187 11.752 -17.399 1.00 73.81 96 ARG A O 1
ATOM 679 N N . LEU A 1 97 ? 13.124 10.305 -18.858 1.00 77.62 97 LEU A N 1
ATOM 680 C CA . LEU A 1 97 ? 13.804 9.478 -17.865 1.00 77.62 97 LEU A CA 1
ATOM 681 C C . LEU A 1 97 ? 15.248 9.966 -17.766 1.00 77.62 97 LEU A C 1
ATOM 683 O O . LEU A 1 97 ? 16.066 9.692 -18.645 1.00 77.62 97 LEU A O 1
ATOM 687 N N . ASP A 1 98 ? 15.544 10.734 -16.723 1.00 75.94 98 ASP A N 1
ATOM 688 C CA . ASP A 1 98 ? 16.883 11.257 -16.489 1.00 75.94 98 ASP A CA 1
ATOM 689 C C . ASP A 1 98 ? 17.652 10.312 -15.580 1.00 75.94 98 ASP A C 1
ATOM 691 O O . ASP A 1 98 ? 17.225 10.047 -14.460 1.00 75.94 98 ASP A O 1
ATOM 695 N N . ALA A 1 99 ? 18.824 9.853 -16.020 1.00 74.25 99 ALA A N 1
ATOM 696 C CA . ALA A 1 99 ? 19.761 9.217 -15.107 1.00 74.25 99 ALA A CA 1
ATOM 697 C C . ALA A 1 99 ? 20.137 10.218 -14.003 1.00 74.25 99 ALA A C 1
ATOM 699 O O . ALA A 1 99 ? 20.649 11.308 -14.277 1.00 74.25 99 ALA A O 1
ATOM 700 N N . TRP A 1 100 ? 19.890 9.831 -12.761 1.00 74.94 100 TRP A N 1
ATOM 701 C CA . TRP A 1 100 ? 20.255 10.562 -11.566 1.00 74.94 100 TRP A CA 1
ATOM 702 C C . TRP A 1 100 ? 21.337 9.800 -10.817 1.00 74.94 100 TRP A C 1
ATOM 704 O O . TRP A 1 100 ? 21.458 8.577 -10.874 1.00 74.94 100 TRP A O 1
ATOM 714 N N . THR A 1 101 ? 22.210 10.564 -10.184 1.00 67.38 101 THR A N 1
ATOM 715 C CA . THR A 1 101 ? 23.328 10.043 -9.410 1.00 67.38 101 THR A CA 1
ATOM 716 C C . THR A 1 101 ? 23.266 10.714 -8.071 1.00 67.38 101 THR A C 1
ATOM 718 O O . THR A 1 101 ? 23.289 11.946 -8.025 1.00 67.38 101 THR A O 1
ATOM 721 N N . ASP A 1 102 ? 23.208 9.916 -7.014 1.00 64.62 102 ASP A N 1
ATOM 722 C CA . ASP A 1 102 ? 23.323 10.479 -5.683 1.00 64.62 102 ASP A CA 1
ATOM 723 C C . ASP A 1 102 ? 24.704 11.132 -5.511 1.00 64.62 102 ASP A C 1
ATOM 725 O O . ASP A 1 102 ? 25.666 10.852 -6.233 1.00 64.62 102 ASP A O 1
ATOM 729 N N . THR A 1 103 ? 24.798 12.045 -4.558 1.00 58.81 103 THR A N 1
ATOM 730 C CA . THR A 1 103 ? 26.000 12.806 -4.208 1.00 58.81 103 THR A CA 1
ATOM 731 C C . THR A 1 103 ? 27.229 11.939 -3.924 1.00 58.81 103 THR A C 1
ATOM 733 O O . THR A 1 103 ? 28.356 12.401 -4.108 1.00 58.81 103 THR A O 1
ATOM 736 N N . ASP A 1 104 ? 27.032 10.684 -3.523 1.00 61.00 104 ASP A N 1
ATOM 737 C CA . ASP A 1 104 ? 28.088 9.706 -3.258 1.00 61.00 104 ASP A CA 1
ATOM 738 C C . ASP A 1 104 ? 28.478 8.855 -4.486 1.00 61.00 104 ASP A C 1
ATOM 740 O O . ASP A 1 104 ? 29.443 8.091 -4.432 1.00 61.00 104 ASP A O 1
ATOM 744 N N . GLY A 1 105 ? 27.760 8.997 -5.606 1.00 63.50 105 GLY A N 1
ATOM 745 C CA . GLY A 1 105 ? 27.981 8.234 -6.830 1.00 63.50 105 GLY A CA 1
ATOM 746 C C . GLY A 1 105 ? 27.584 6.758 -6.759 1.00 63.50 105 GLY A C 1
ATOM 747 O O . GLY A 1 105 ? 27.858 6.044 -7.725 1.00 63.50 105 GLY A O 1
ATOM 748 N N . SER A 1 106 ? 26.980 6.298 -5.656 1.00 59.09 106 SER A N 1
ATOM 749 C CA . SER A 1 106 ? 26.884 4.872 -5.314 1.00 59.09 106 SER A CA 1
ATOM 750 C C . SER A 1 106 ? 25.660 4.158 -5.893 1.00 59.09 106 SER A C 1
ATOM 752 O O . SER A 1 106 ? 25.718 2.953 -6.133 1.00 59.09 106 SER A O 1
ATOM 754 N N . SER A 1 107 ? 24.574 4.884 -6.173 1.00 64.38 107 SER A N 1
ATOM 755 C CA . SER A 1 107 ? 23.349 4.331 -6.757 1.00 64.38 107 SER A CA 1
ATOM 756 C C . SER A 1 107 ? 23.043 4.976 -8.112 1.00 64.38 107 SER A C 1
ATOM 758 O O . SER A 1 107 ? 23.079 6.204 -8.252 1.00 64.38 107 SER A O 1
ATOM 760 N N . SER A 1 108 ? 22.762 4.161 -9.141 1.00 69.31 108 SER A N 1
ATOM 761 C CA . SER A 1 108 ? 22.163 4.679 -10.375 1.00 69.31 108 SER A CA 1
ATOM 762 C C . SER A 1 108 ? 20.655 4.599 -10.238 1.00 69.31 108 SER A C 1
ATOM 764 O O . SER A 1 108 ? 20.057 3.521 -10.153 1.00 69.31 108 SER A O 1
ATOM 766 N N . THR A 1 109 ? 20.029 5.764 -10.227 1.00 83.56 109 THR A N 1
ATOM 767 C CA . THR A 1 109 ? 18.578 5.852 -10.245 1.00 83.56 109 THR A CA 1
ATOM 768 C C . THR A 1 109 ? 18.107 6.712 -11.402 1.00 83.56 109 THR A C 1
ATOM 770 O O . THR A 1 109 ? 18.910 7.330 -12.104 1.00 83.56 109 THR A O 1
ATOM 773 N N . ILE A 1 110 ? 16.811 6.682 -11.680 1.00 85.56 110 ILE A N 1
ATOM 774 C CA . ILE A 1 110 ? 16.189 7.489 -12.719 1.00 85.56 110 ILE A CA 1
ATOM 775 C C . ILE A 1 110 ? 15.150 8.411 -12.113 1.00 85.56 110 ILE A C 1
ATOM 777 O O . ILE A 1 110 ? 14.273 7.991 -11.366 1.00 85.56 110 ILE A O 1
ATOM 781 N N . VAL A 1 111 ? 15.231 9.677 -12.492 1.00 82.81 111 VAL A N 1
ATOM 782 C CA . VAL A 1 111 ? 14.291 10.707 -12.076 1.00 82.81 111 VAL A CA 1
ATOM 783 C C . VAL A 1 111 ? 13.397 11.060 -13.239 1.00 82.81 111 VAL A C 1
ATOM 785 O O . VAL A 1 111 ? 13.847 11.174 -14.382 1.00 82.81 111 VAL A O 1
ATOM 788 N N . GLN A 1 112 ? 12.131 11.297 -12.925 1.00 79.56 112 GLN A N 1
ATOM 789 C CA . GLN A 1 112 ? 11.239 12.003 -13.820 1.00 79.56 112 GLN A CA 1
ATOM 790 C C . GLN A 1 112 ? 11.016 13.418 -13.271 1.00 79.56 112 GLN A C 1
ATOM 792 O O . GLN A 1 112 ? 10.483 13.575 -12.170 1.00 79.56 112 GLN A O 1
ATOM 797 N N . PRO A 1 113 ? 11.410 14.465 -14.015 1.00 70.94 113 PRO A N 1
ATOM 798 C CA . PRO A 1 113 ? 11.368 15.834 -13.508 1.00 70.94 113 PRO A CA 1
ATOM 799 C C . PRO A 1 113 ? 9.944 16.381 -13.347 1.00 70.94 113 PRO A C 1
ATOM 801 O O . PRO A 1 113 ? 9.749 17.348 -12.623 1.00 70.94 113 PRO A O 1
ATOM 804 N N . LEU A 1 114 ? 8.956 15.784 -14.017 1.00 69.88 114 LEU A N 1
ATOM 805 C CA . LEU A 1 114 ? 7.541 16.116 -13.873 1.00 69.88 114 LEU A CA 1
ATOM 806 C C . LEU A 1 114 ? 6.732 14.864 -13.566 1.00 69.88 114 LEU A C 1
ATOM 808 O O . LEU A 1 114 ? 7.154 13.750 -13.896 1.00 69.88 114 LEU A O 1
ATOM 812 N N . ASN A 1 115 ? 5.535 15.065 -13.019 1.00 66.88 115 ASN A N 1
ATOM 813 C CA . ASN A 1 115 ? 4.626 13.972 -12.729 1.00 66.88 115 ASN A CA 1
ATOM 814 C C . ASN A 1 115 ? 4.233 13.223 -14.018 1.00 66.88 115 ASN A C 1
ATOM 816 O O . ASN A 1 115 ? 3.793 13.823 -15.006 1.00 66.88 115 ASN A O 1
ATOM 820 N N . GLY A 1 116 ? 4.407 11.905 -14.022 1.00 69.31 116 GLY A N 1
ATOM 821 C CA . GLY A 1 116 ? 4.024 11.034 -15.132 1.00 69.31 116 GLY A CA 1
ATOM 822 C C . GLY A 1 116 ? 3.891 9.587 -14.695 1.00 69.31 116 GLY A C 1
ATOM 823 O O . GLY A 1 116 ? 3.668 9.369 -13.510 1.00 69.31 116 GLY A O 1
ATOM 824 N N . PRO A 1 117 ? 3.962 8.602 -15.608 1.00 78.06 117 PRO A N 1
ATOM 825 C CA . PRO A 1 117 ? 3.580 7.224 -15.319 1.00 78.06 117 PRO A CA 1
ATOM 826 C C . PRO A 1 117 ? 4.529 6.590 -14.295 1.00 78.06 117 PRO A C 1
ATOM 828 O O . PRO A 1 117 ? 5.511 5.936 -14.639 1.00 78.06 117 PRO A O 1
ATOM 831 N N . CYS A 1 118 ? 4.190 6.746 -13.022 1.00 84.75 118 CYS A N 1
ATOM 832 C CA . CYS A 1 118 ? 4.913 6.240 -11.869 1.00 84.75 118 CYS A CA 1
ATOM 833 C C . CYS A 1 118 ? 5.249 4.749 -11.979 1.00 84.75 118 CYS A C 1
ATOM 835 O O . CYS A 1 118 ? 6.379 4.337 -11.720 1.00 84.75 118 CYS A O 1
ATOM 837 N N . GLY A 1 119 ? 4.307 3.944 -12.478 1.00 86.69 119 GLY A N 1
ATOM 838 C CA . GLY A 1 119 ? 4.523 2.520 -12.731 1.00 86.69 119 GLY A CA 1
ATOM 839 C C . GLY A 1 119 ? 5.598 2.240 -13.787 1.00 86.69 119 GLY A C 1
ATOM 840 O O . GLY A 1 119 ? 6.376 1.305 -13.628 1.00 86.69 119 GLY A O 1
ATOM 841 N N . VAL A 1 120 ? 5.702 3.063 -14.837 1.00 87.62 120 VAL A N 1
ATOM 842 C CA . VAL A 1 120 ? 6.763 2.933 -15.852 1.00 87.62 120 VAL A CA 1
ATOM 843 C C . VAL A 1 120 ? 8.117 3.240 -15.240 1.00 87.62 120 VAL A C 1
ATOM 845 O O . VAL A 1 120 ? 9.044 2.448 -15.404 1.00 87.62 120 VAL A O 1
ATOM 848 N N . LEU A 1 121 ? 8.218 4.356 -14.513 1.00 88.75 121 LEU A N 1
ATOM 849 C CA . LEU A 1 121 ? 9.448 4.726 -13.824 1.00 88.75 121 LEU A CA 1
ATOM 850 C C . LEU A 1 121 ? 9.897 3.603 -12.883 1.00 88.75 121 LEU A C 1
ATOM 852 O O . LEU A 1 121 ? 11.052 3.188 -12.937 1.00 88.75 121 LEU A O 1
ATOM 856 N N . ALA A 1 122 ? 8.971 3.056 -12.091 1.00 91.94 122 ALA A N 1
ATOM 857 C CA . ALA A 1 122 ? 9.267 1.980 -11.157 1.00 91.94 122 ALA A CA 1
ATOM 858 C C . ALA A 1 122 ? 9.743 0.693 -11.857 1.00 91.94 122 ALA A C 1
ATOM 860 O O . ALA A 1 122 ? 10.701 0.067 -11.410 1.00 91.94 122 ALA A O 1
ATOM 861 N N . VAL A 1 123 ? 9.136 0.306 -12.989 1.00 92.81 123 VAL A N 1
ATOM 862 C CA . VAL A 1 123 ? 9.594 -0.869 -13.755 1.00 92.81 123 VAL A CA 1
ATOM 863 C C . VAL A 1 123 ? 10.982 -0.641 -14.356 1.00 92.81 123 VAL A C 1
ATOM 865 O O . VAL A 1 123 ? 11.830 -1.529 -14.273 1.00 92.81 123 VAL A O 1
ATOM 868 N N . VAL A 1 124 ? 11.241 0.528 -14.953 1.00 91.75 124 VAL A N 1
ATOM 869 C CA . VAL A 1 124 ? 12.556 0.822 -15.549 1.00 91.75 124 VAL A CA 1
ATOM 870 C C . VAL A 1 124 ? 13.632 0.882 -14.462 1.00 91.75 124 VAL A C 1
ATOM 872 O O . VAL A 1 124 ? 14.701 0.301 -14.635 1.00 91.75 124 VAL A O 1
ATOM 875 N N . GLN A 1 125 ? 13.344 1.508 -13.317 1.00 93.25 125 GLN A N 1
ATOM 876 C CA . GLN A 1 125 ? 14.248 1.516 -12.167 1.00 93.25 125 GLN A CA 1
ATOM 877 C C . GLN A 1 125 ? 14.515 0.100 -11.646 1.00 93.25 125 GLN A C 1
ATOM 879 O O . GLN A 1 125 ? 15.652 -0.228 -11.302 1.00 93.25 125 GLN A O 1
ATOM 884 N N . ALA A 1 126 ? 13.491 -0.755 -11.606 1.00 94.19 126 ALA A N 1
ATOM 885 C CA . ALA A 1 126 ? 13.652 -2.128 -11.156 1.00 94.19 126 ALA A CA 1
ATOM 886 C C . ALA A 1 126 ? 14.573 -2.940 -12.079 1.00 94.19 126 ALA A C 1
ATOM 888 O O . ALA A 1 126 ? 15.464 -3.642 -11.601 1.00 94.19 126 ALA A O 1
ATOM 889 N N . GLU A 1 127 ? 14.400 -2.805 -13.396 1.00 92.88 127 GLU A N 1
ATOM 890 C CA . GLU A 1 127 ? 15.293 -3.400 -14.397 1.00 92.88 127 GLU A CA 1
ATOM 891 C C . GLU A 1 127 ? 16.728 -2.887 -14.266 1.00 92.88 127 GLU A C 1
ATOM 893 O O . GLU A 1 127 ? 17.670 -3.678 -14.303 1.00 92.88 127 GLU A O 1
ATOM 898 N N . LEU A 1 128 ? 16.901 -1.578 -14.066 1.00 91.00 128 LEU A N 1
ATOM 899 C CA . LEU A 1 128 ? 18.213 -0.976 -13.844 1.00 91.00 128 LEU A CA 1
ATOM 900 C C . LEU A 1 128 ? 18.919 -1.602 -12.642 1.00 91.00 128 LEU A C 1
ATOM 902 O O . LEU A 1 128 ? 20.053 -2.056 -12.775 1.00 91.00 128 LEU A O 1
ATOM 906 N N . TRP A 1 129 ? 18.244 -1.701 -11.496 1.00 91.44 129 TRP A N 1
ATOM 907 C CA . TRP A 1 129 ? 18.820 -2.316 -10.300 1.00 91.44 129 TRP A CA 1
ATOM 908 C C . TRP A 1 129 ? 19.165 -3.795 -10.483 1.00 91.44 129 TRP A C 1
ATOM 910 O O . TRP A 1 129 ? 20.163 -4.256 -9.930 1.00 91.44 129 TRP A O 1
ATOM 920 N N . LEU A 1 130 ? 18.393 -4.549 -11.271 1.00 90.81 130 LEU A N 1
ATOM 921 C CA . LEU A 1 130 ? 18.764 -5.924 -11.610 1.00 90.81 130 LEU A CA 1
ATOM 922 C C . LEU A 1 130 ? 20.008 -5.989 -12.500 1.00 90.81 130 LEU A C 1
ATOM 924 O O . LEU A 1 130 ? 20.862 -6.849 -12.288 1.00 90.81 130 LEU A O 1
ATOM 928 N N . LEU A 1 131 ? 20.123 -5.094 -13.482 1.00 89.06 131 LEU A N 1
ATOM 929 C CA . LEU A 1 131 ? 21.289 -5.027 -14.363 1.00 89.06 131 LEU A CA 1
ATOM 930 C C . LEU A 1 131 ? 22.555 -4.632 -13.597 1.00 89.06 131 LEU A C 1
ATOM 932 O O . LEU A 1 131 ? 23.599 -5.241 -13.824 1.00 89.06 131 LEU A O 1
ATOM 936 N N . GLU A 1 132 ? 22.457 -3.683 -12.662 1.00 86.06 132 GLU A N 1
ATOM 937 C CA . GLU A 1 132 ? 23.562 -3.284 -11.779 1.00 86.06 132 GLU A CA 1
ATOM 938 C C . GLU A 1 132 ? 24.106 -4.466 -10.973 1.00 86.06 132 GLU A C 1
ATOM 940 O O . GLU A 1 132 ? 25.314 -4.668 -10.905 1.00 86.06 132 GLU A O 1
ATOM 945 N N . GLN A 1 133 ? 23.228 -5.304 -10.416 1.00 84.81 133 GLN A N 1
ATOM 946 C CA . GLN A 1 133 ? 23.655 -6.478 -9.648 1.00 84.81 133 GLN A CA 1
ATOM 947 C C . GLN A 1 133 ? 24.367 -7.540 -10.494 1.00 84.81 133 GLN A C 1
ATOM 949 O O . GLN A 1 133 ? 25.100 -8.370 -9.959 1.00 84.81 133 GLN A O 1
ATOM 954 N N . GLN A 1 134 ? 24.130 -7.555 -11.805 1.00 85.00 134 GLN A N 1
ATOM 955 C CA . GLN A 1 134 ? 24.723 -8.524 -12.724 1.00 85.00 134 GLN A CA 1
ATOM 956 C C . GLN A 1 134 ? 26.026 -8.019 -13.360 1.00 85.00 134 GLN A C 1
ATOM 958 O O . GLN A 1 134 ? 26.725 -8.800 -14.009 1.00 85.00 134 GLN A O 1
ATOM 963 N N . GLN A 1 135 ? 26.329 -6.720 -13.264 1.00 81.19 135 GLN A N 1
ATOM 964 C CA . GLN A 1 135 ? 27.333 -6.066 -14.101 1.00 81.19 135 GLN A CA 1
ATOM 965 C C . GLN A 1 135 ? 28.202 -5.105 -13.276 1.00 81.19 135 GLN A C 1
ATOM 967 O O . GLN A 1 135 ? 27.789 -3.998 -12.964 1.00 81.19 135 GLN A O 1
ATOM 972 N N . ASP A 1 136 ? 29.447 -5.504 -13.001 1.00 67.81 136 ASP A N 1
ATOM 973 C CA . ASP A 1 136 ? 30.363 -4.821 -12.064 1.00 67.81 136 ASP A CA 1
ATOM 974 C C . ASP A 1 136 ? 30.813 -3.397 -12.458 1.00 67.81 136 ASP A C 1
ATOM 976 O O . ASP A 1 136 ? 31.448 -2.713 -11.658 1.00 67.81 136 ASP A O 1
ATOM 980 N N . ASN A 1 137 ? 30.578 -2.935 -13.693 1.00 58.09 137 ASN A N 1
ATOM 981 C CA . ASN A 1 137 ? 31.023 -1.602 -14.119 1.00 58.09 137 ASN A CA 1
ATOM 982 C C . ASN A 1 137 ? 30.461 -1.235 -15.495 1.00 58.09 137 ASN A C 1
ATOM 984 O O . ASN A 1 137 ? 31.027 -1.644 -16.515 1.00 58.09 137 ASN A O 1
ATOM 988 N N . LYS A 1 138 ? 29.355 -0.486 -15.568 1.00 64.88 138 LYS A N 1
ATOM 989 C CA . LYS A 1 138 ? 28.796 -0.102 -16.869 1.00 64.88 138 LYS A CA 1
ATOM 990 C C . LYS A 1 138 ? 28.396 1.353 -17.000 1.00 64.88 138 LYS A C 1
ATOM 992 O O . LYS A 1 138 ? 27.950 2.013 -16.068 1.00 64.88 138 LYS A O 1
ATOM 997 N N . ASP A 1 139 ? 28.564 1.792 -18.244 1.00 81.25 139 ASP A N 1
ATOM 998 C CA . ASP A 1 139 ? 27.955 2.974 -18.824 1.00 81.25 139 ASP A CA 1
ATOM 999 C C . ASP A 1 139 ? 26.447 2.984 -18.529 1.00 81.25 139 ASP A C 1
ATOM 1001 O O . ASP A 1 139 ? 25.715 2.059 -18.890 1.00 81.25 139 ASP A O 1
ATOM 1005 N N . ARG A 1 140 ? 25.994 4.032 -17.841 1.00 75.94 140 ARG A N 1
ATOM 1006 C CA . ARG A 1 140 ? 24.615 4.158 -17.360 1.00 75.94 140 ARG A CA 1
ATOM 1007 C C . ARG A 1 140 ? 23.613 4.260 -18.492 1.00 75.94 140 ARG A C 1
ATOM 1009 O O . ARG A 1 140 ? 22.541 3.669 -18.400 1.00 75.94 140 ARG A O 1
ATOM 1016 N N . ASP A 1 141 ? 23.976 4.958 -19.563 1.00 77.69 141 ASP A N 1
ATOM 1017 C CA . ASP A 1 141 ? 23.108 5.088 -20.729 1.00 77.69 141 ASP A CA 1
ATOM 1018 C C . ASP A 1 141 ? 22.931 3.719 -21.400 1.00 77.69 141 ASP A C 1
ATOM 1020 O O . ASP A 1 141 ? 21.834 3.387 -21.853 1.00 77.69 141 ASP A O 1
ATOM 1024 N N . ALA A 1 142 ? 23.970 2.876 -21.383 1.00 81.06 142 ALA A N 1
ATOM 1025 C CA . ALA A 1 142 ? 23.883 1.500 -21.860 1.00 81.06 142 ALA A CA 1
ATOM 1026 C C . ALA A 1 142 ? 22.997 0.625 -20.956 1.00 81.06 142 ALA A C 1
ATOM 1028 O O . ALA A 1 142 ? 22.193 -0.150 -21.473 1.00 81.06 142 ALA A O 1
ATOM 1029 N N . CYS A 1 143 ? 23.081 0.763 -19.626 1.00 84.00 143 CYS A N 1
ATOM 1030 C CA . CYS A 1 143 ? 22.187 0.055 -18.700 1.00 84.00 143 CYS A CA 1
ATOM 1031 C C . CYS A 1 143 ? 20.724 0.480 -18.873 1.00 84.00 143 CYS A C 1
ATOM 1033 O O . CYS A 1 143 ? 19.850 -0.380 -18.930 1.00 84.00 143 CYS A O 1
ATOM 1035 N N . LEU A 1 144 ? 20.452 1.781 -19.009 1.00 83.69 144 LEU A N 1
ATOM 1036 C CA . LEU A 1 144 ? 19.102 2.293 -19.257 1.00 83.69 144 LEU A CA 1
ATOM 1037 C C . LEU A 1 144 ? 18.558 1.805 -20.601 1.00 83.69 144 LEU A C 1
ATOM 1039 O O . LEU A 1 144 ? 17.430 1.319 -20.665 1.00 83.69 144 LEU A O 1
ATOM 1043 N N . THR A 1 145 ? 19.376 1.862 -21.652 1.00 83.12 145 THR A N 1
ATOM 1044 C CA . THR A 1 145 ? 19.019 1.326 -22.973 1.00 83.12 145 THR A CA 1
ATOM 1045 C C . THR A 1 145 ? 18.692 -0.164 -22.879 1.00 83.12 145 THR A C 1
ATOM 1047 O O . THR A 1 145 ? 17.666 -0.601 -23.392 1.00 83.12 145 THR A O 1
ATOM 1050 N N . GLN A 1 146 ? 19.505 -0.944 -22.160 1.00 84.81 146 GLN A N 1
ATOM 1051 C CA . GLN A 1 146 ? 19.263 -2.371 -21.955 1.00 84.81 146 GLN A CA 1
ATOM 1052 C C . GLN A 1 146 ? 17.999 -2.641 -21.125 1.00 84.81 146 GLN A C 1
ATOM 1054 O O . GLN A 1 146 ? 17.254 -3.563 -21.446 1.00 84.81 146 GLN A O 1
ATOM 1059 N N . ALA A 1 147 ? 17.723 -1.848 -20.087 1.00 88.06 147 ALA A N 1
ATOM 1060 C CA . ALA A 1 147 ? 16.502 -1.958 -19.288 1.00 88.06 147 ALA A CA 1
ATOM 1061 C C . ALA A 1 147 ? 15.252 -1.724 -20.152 1.00 88.06 147 ALA A C 1
ATOM 1063 O O . ALA A 1 147 ? 14.319 -2.529 -20.148 1.00 88.06 147 ALA A O 1
ATOM 1064 N N . ILE A 1 148 ? 15.263 -0.662 -20.962 1.00 86.31 148 ILE A N 1
ATOM 1065 C CA . ILE A 1 148 ? 14.198 -0.354 -21.925 1.00 86.31 148 ILE A CA 1
ATOM 1066 C C . ILE A 1 148 ? 14.070 -1.473 -22.964 1.00 86.31 148 ILE A C 1
ATOM 1068 O O . ILE A 1 148 ? 12.961 -1.926 -23.253 1.00 86.31 148 ILE A O 1
ATOM 1072 N N . HIS A 1 149 ? 15.195 -1.963 -23.487 1.00 85.50 149 HIS A N 1
ATOM 1073 C CA . HIS A 1 149 ? 15.228 -3.085 -24.418 1.00 85.50 149 HIS A CA 1
ATOM 1074 C C . HIS A 1 149 ? 14.589 -4.342 -23.813 1.00 85.50 149 HIS A C 1
ATOM 1076 O O . HIS A 1 149 ? 13.770 -4.969 -24.480 1.00 85.50 149 HIS A O 1
ATOM 1082 N N . ASN A 1 150 ? 14.891 -4.694 -22.557 1.00 87.62 150 ASN A N 1
ATOM 1083 C CA . ASN A 1 150 ? 14.291 -5.842 -21.866 1.00 87.62 150 ASN A CA 1
ATOM 1084 C C . ASN A 1 150 ? 12.762 -5.710 -21.784 1.00 87.62 150 ASN A C 1
ATOM 1086 O O . ASN A 1 150 ? 12.041 -6.659 -22.097 1.00 87.62 150 ASN A O 1
ATOM 1090 N N . ILE A 1 151 ? 12.264 -4.528 -21.406 1.00 88.06 151 ILE A N 1
ATOM 1091 C CA . ILE A 1 151 ? 10.825 -4.243 -21.304 1.00 88.06 151 ILE A CA 1
ATOM 1092 C C . ILE A 1 151 ? 10.149 -4.390 -22.669 1.00 88.06 151 ILE A C 1
ATOM 1094 O O . ILE A 1 151 ? 9.169 -5.123 -22.802 1.00 88.06 151 ILE A O 1
ATOM 1098 N N . LEU A 1 152 ? 10.685 -3.737 -23.702 1.00 84.25 152 LEU A N 1
ATOM 1099 C CA . LEU A 1 152 ? 10.126 -3.800 -25.053 1.00 84.25 152 LEU A CA 1
ATOM 1100 C C . LEU A 1 152 ? 10.195 -5.217 -25.627 1.00 84.25 152 LEU A C 1
ATOM 1102 O O . LEU A 1 152 ? 9.221 -5.681 -26.210 1.00 84.25 152 LEU A O 1
ATOM 1106 N N . SER A 1 153 ? 11.301 -5.927 -25.396 1.00 83.06 153 SER A N 1
ATOM 1107 C CA . SER A 1 153 ? 11.481 -7.325 -25.799 1.00 83.06 153 SER A CA 1
ATOM 1108 C C . SER A 1 153 ? 10.426 -8.236 -25.193 1.00 83.06 153 SER A C 1
ATOM 1110 O O . SER A 1 153 ? 9.929 -9.130 -25.875 1.00 83.06 153 SER A O 1
ATOM 1112 N N . ARG A 1 154 ? 10.054 -8.029 -23.923 1.00 84.62 154 ARG A N 1
ATOM 1113 C CA . ARG A 1 154 ? 8.960 -8.786 -23.298 1.00 84.62 154 ARG A CA 1
ATOM 1114 C C . ARG A 1 154 ? 7.639 -8.532 -24.008 1.00 84.62 154 ARG A C 1
ATOM 1116 O O . ARG A 1 154 ? 6.924 -9.481 -24.323 1.00 84.62 154 ARG A O 1
ATOM 1123 N N . ILE A 1 155 ? 7.332 -7.262 -24.259 1.00 81.69 155 ILE A N 1
ATOM 1124 C CA . ILE A 1 155 ? 6.082 -6.830 -24.894 1.00 81.69 155 ILE A CA 1
ATOM 1125 C C . ILE A 1 155 ? 5.961 -7.387 -26.314 1.00 81.69 155 ILE A C 1
ATOM 1127 O O . ILE A 1 155 ? 4.878 -7.787 -26.732 1.00 81.69 155 ILE A O 1
ATOM 1131 N N . THR A 1 156 ? 7.065 -7.448 -27.054 1.00 76.81 156 THR A N 1
ATOM 1132 C CA . THR A 1 156 ? 7.076 -7.984 -28.416 1.00 76.81 156 THR A CA 1
ATOM 1133 C C . THR A 1 156 ? 7.074 -9.510 -28.435 1.00 76.81 156 THR A C 1
ATOM 1135 O O . THR A 1 156 ? 6.286 -10.107 -29.171 1.00 76.81 156 THR A O 1
ATOM 1138 N N . SER A 1 157 ? 7.892 -10.163 -27.605 1.00 73.38 157 SER A N 1
ATOM 1139 C CA . SER A 1 157 ? 8.099 -11.622 -27.630 1.00 73.38 157 SER A CA 1
ATOM 1140 C C . SER A 1 157 ? 6.845 -12.432 -27.307 1.00 73.38 157 SER A C 1
ATOM 1142 O O . SER A 1 157 ? 6.744 -13.587 -27.713 1.00 73.38 157 SER A O 1
ATOM 1144 N N . SER A 1 158 ? 5.854 -11.844 -26.635 1.00 64.44 158 SER A N 1
ATOM 1145 C CA . SER A 1 158 ? 4.571 -12.503 -26.372 1.00 64.44 158 SER A CA 1
ATOM 1146 C C . SER A 1 158 ? 3.717 -12.725 -27.636 1.00 64.44 158 SER A C 1
ATOM 1148 O O . SER A 1 158 ? 2.658 -13.343 -27.541 1.00 64.44 158 SER A O 1
ATOM 1150 N N . SER A 1 159 ? 4.156 -12.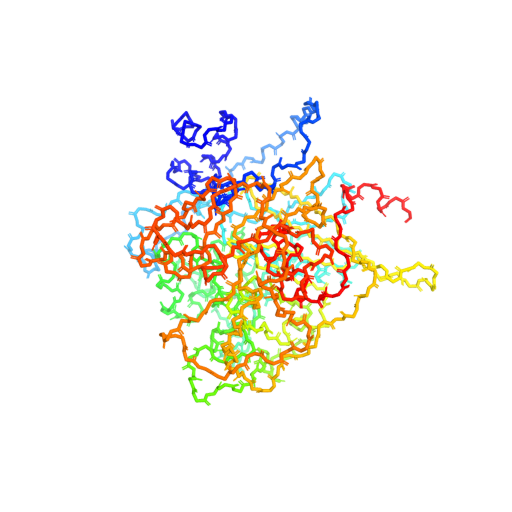249 -28.815 1.00 58.62 159 SER A N 1
ATOM 1151 C CA . SER A 1 159 ? 3.367 -12.261 -30.058 1.00 58.62 159 SER A CA 1
ATOM 1152 C C . SER A 1 159 ? 3.951 -13.024 -31.262 1.00 58.62 159 SER A C 1
ATOM 1154 O O . SER A 1 159 ? 3.191 -13.272 -32.199 1.00 58.62 159 SER A O 1
ATOM 1156 N N . ALA A 1 160 ? 5.232 -13.430 -31.298 1.00 53.22 160 ALA A N 1
ATOM 1157 C CA . ALA A 1 160 ? 5.812 -13.976 -32.539 1.00 53.22 160 ALA A CA 1
ATOM 1158 C C . ALA A 1 160 ? 6.863 -15.086 -32.370 1.00 53.22 160 ALA A C 1
ATOM 1160 O O . ALA A 1 160 ? 7.708 -15.060 -31.484 1.00 53.22 160 ALA A O 1
ATOM 1161 N N . THR A 1 161 ? 6.841 -16.030 -33.316 1.00 54.34 161 THR A N 1
ATOM 1162 C CA . THR A 1 161 ? 7.774 -17.159 -33.478 1.00 54.34 161 THR A CA 1
ATOM 1163 C C . THR A 1 161 ? 9.076 -16.805 -34.217 1.00 54.34 161 THR A C 1
ATOM 1165 O O . THR A 1 161 ? 9.843 -17.710 -34.528 1.00 54.34 161 THR A O 1
ATOM 1168 N N . ASP A 1 162 ? 9.324 -15.530 -34.546 1.00 57.00 162 ASP A N 1
ATOM 1169 C CA . ASP A 1 162 ? 10.460 -15.092 -35.381 1.00 57.00 162 ASP A CA 1
ATOM 1170 C C . ASP A 1 162 ? 11.037 -13.761 -34.837 1.00 57.00 162 ASP A C 1
ATOM 1172 O O . ASP A 1 162 ? 10.656 -12.674 -35.276 1.00 57.00 162 ASP A O 1
ATOM 1176 N N . GLN A 1 163 ? 11.898 -13.842 -33.811 1.00 55.78 163 GLN A N 1
ATOM 1177 C CA . GLN A 1 163 ? 12.451 -12.678 -33.088 1.00 55.78 163 GLN A CA 1
ATOM 1178 C C . GLN A 1 163 ? 13.301 -11.750 -33.981 1.00 55.78 163 GLN A C 1
ATOM 1180 O O . GLN A 1 163 ? 13.272 -10.534 -33.799 1.00 55.78 163 GLN A O 1
ATOM 1185 N N . ASP A 1 164 ? 13.959 -12.283 -35.014 1.00 57.56 164 ASP A N 1
ATOM 1186 C CA . ASP A 1 164 ? 14.906 -11.539 -35.866 1.00 57.56 164 ASP A CA 1
ATOM 1187 C C . ASP A 1 164 ? 14.247 -10.555 -36.861 1.00 57.56 164 ASP A C 1
ATOM 1189 O O . ASP A 1 164 ? 14.933 -9.901 -37.647 1.00 57.56 164 ASP A O 1
ATOM 1193 N N . LYS A 1 165 ? 12.912 -10.430 -36.863 1.00 61.56 165 LYS A N 1
ATOM 1194 C CA . LYS A 1 165 ? 12.165 -9.512 -37.752 1.00 61.56 165 LYS A CA 1
ATOM 1195 C C . LYS A 1 165 ? 11.196 -8.590 -37.015 1.00 61.56 165 LYS A C 1
ATOM 1197 O O . LYS A 1 165 ? 10.342 -7.973 -37.656 1.00 61.56 165 LYS A O 1
ATOM 1202 N N . MET A 1 166 ? 11.272 -8.514 -35.686 1.00 68.56 166 MET A N 1
ATOM 1203 C CA . MET A 1 166 ? 10.320 -7.708 -34.925 1.00 68.56 166 MET A CA 1
ATOM 1204 C C . MET A 1 166 ? 10.599 -6.217 -35.127 1.00 68.56 166 MET A C 1
ATOM 1206 O O . MET A 1 166 ? 11.602 -5.677 -34.664 1.00 68.56 166 MET A O 1
ATOM 1210 N N . MET A 1 167 ? 9.682 -5.560 -35.835 1.00 78.06 167 MET A N 1
ATOM 1211 C CA . MET A 1 167 ? 9.695 -4.119 -36.045 1.00 78.06 167 MET A CA 1
ATOM 1212 C C . MET A 1 167 ? 8.790 -3.447 -35.010 1.00 78.06 167 MET A C 1
ATOM 1214 O O . MET A 1 167 ? 7.604 -3.766 -34.922 1.00 78.06 167 MET A O 1
ATOM 1218 N N . ILE A 1 168 ? 9.329 -2.490 -34.258 1.00 73.94 168 ILE A N 1
ATOM 1219 C CA . ILE A 1 168 ? 8.557 -1.628 -33.364 1.00 73.94 168 ILE A CA 1
ATOM 1220 C C . ILE A 1 168 ? 7.944 -0.502 -34.185 1.00 73.94 168 ILE A C 1
ATOM 1222 O O . ILE A 1 168 ? 8.653 0.256 -34.853 1.00 73.94 168 ILE A O 1
ATOM 1226 N N . GLN A 1 169 ? 6.620 -0.373 -34.123 1.00 74.00 169 GLN A N 1
ATOM 1227 C CA . GLN A 1 169 ? 5.945 0.806 -34.642 1.00 74.00 169 GLN A CA 1
ATOM 1228 C C . GLN A 1 169 ? 6.068 1.943 -33.625 1.00 74.00 169 GLN A C 1
ATOM 1230 O O . GLN A 1 169 ? 5.402 1.952 -32.592 1.00 74.00 169 GLN A O 1
ATOM 1235 N N . MET A 1 170 ? 6.924 2.906 -33.944 1.00 72.31 170 MET A N 1
ATOM 1236 C CA . MET A 1 170 ? 7.095 4.140 -33.186 1.00 72.31 170 MET A CA 1
ATOM 1237 C C . MET A 1 170 ? 5.861 5.040 -33.355 1.00 72.31 170 MET A C 1
ATOM 1239 O O . MET A 1 170 ? 5.093 4.897 -34.312 1.00 72.31 170 MET A O 1
ATOM 1243 N N . ALA A 1 171 ? 5.672 6.010 -32.460 1.00 57.34 171 ALA A N 1
ATOM 1244 C CA . ALA A 1 171 ? 4.491 6.878 -32.480 1.00 57.34 171 ALA A CA 1
ATOM 1245 C C . ALA A 1 171 ? 4.366 7.772 -33.738 1.00 57.34 171 ALA A C 1
ATOM 1247 O O . ALA A 1 171 ? 3.258 8.142 -34.118 1.00 57.34 171 ALA A O 1
ATOM 1248 N N . ASN A 1 172 ? 5.460 8.045 -34.469 1.00 62.06 172 ASN A N 1
ATOM 1249 C CA . ASN A 1 172 ? 5.433 8.693 -35.807 1.00 62.06 172 ASN A CA 1
ATOM 1250 C C . ASN A 1 172 ? 4.864 7.781 -36.901 1.00 62.06 172 ASN A C 1
ATOM 1252 O O . ASN A 1 172 ? 4.771 8.192 -38.059 1.00 62.06 172 ASN A O 1
ATOM 1256 N N . GLY A 1 173 ? 4.555 6.529 -36.574 1.00 66.69 173 GLY A N 1
ATOM 1257 C CA . GLY A 1 173 ? 4.195 5.495 -37.526 1.00 66.69 173 GLY A CA 1
ATOM 1258 C C . GLY A 1 173 ? 5.386 4.893 -38.272 1.00 66.69 173 GLY A C 1
ATOM 1259 O O . GLY A 1 173 ? 5.157 4.030 -39.119 1.00 66.69 173 GLY A O 1
ATOM 1260 N N . THR A 1 174 ? 6.633 5.294 -37.984 1.00 77.25 174 THR A N 1
ATOM 1261 C CA . THR A 1 174 ? 7.805 4.609 -38.540 1.00 77.25 174 THR A CA 1
ATOM 1262 C C . THR A 1 174 ? 7.973 3.260 -37.868 1.00 77.25 174 THR A C 1
ATOM 1264 O O . THR A 1 174 ? 7.737 3.110 -36.671 1.00 77.25 174 THR A O 1
ATOM 1267 N N . GLN A 1 175 ? 8.424 2.283 -38.641 1.00 80.12 175 GLN A N 1
ATOM 1268 C CA . GLN A 1 175 ? 8.812 0.983 -38.125 1.00 80.12 175 GLN A CA 1
ATOM 1269 C C . GLN A 1 175 ? 10.332 0.944 -38.018 1.00 80.12 175 GLN A C 1
ATOM 1271 O O . GLN A 1 175 ? 11.019 1.206 -39.005 1.00 80.12 175 GLN A O 1
ATOM 1276 N N . VAL A 1 176 ? 10.848 0.635 -36.834 1.00 82.62 176 VAL A N 1
ATOM 1277 C CA . VAL A 1 176 ? 12.289 0.499 -36.569 1.00 82.62 176 VAL A CA 1
ATOM 1278 C C . VAL A 1 176 ? 12.573 -0.861 -35.942 1.00 82.62 176 VAL A C 1
ATOM 1280 O O . VAL A 1 176 ? 11.648 -1.512 -35.453 1.00 82.62 176 VAL A O 1
ATOM 1283 N N . SER A 1 177 ? 13.827 -1.313 -35.970 1.00 84.19 177 SER A N 1
ATOM 1284 C CA . SER A 1 177 ? 14.199 -2.531 -35.245 1.00 84.19 177 SER A CA 1
ATOM 1285 C C . SER A 1 177 ? 14.017 -2.329 -33.734 1.00 84.19 177 SER A C 1
ATOM 1287 O O . SER A 1 177 ? 14.023 -1.200 -33.238 1.00 84.19 177 SER A O 1
ATOM 1289 N N . LEU A 1 178 ? 13.848 -3.416 -32.984 1.00 81.75 178 LEU A N 1
ATOM 1290 C CA . LEU A 1 178 ? 13.770 -3.363 -31.521 1.00 81.75 178 LEU A CA 1
ATOM 1291 C C . LEU A 1 178 ? 15.015 -2.712 -30.887 1.00 81.75 178 LEU A C 1
ATOM 1293 O O . LEU A 1 178 ? 14.885 -1.898 -29.970 1.00 81.75 178 LEU A O 1
ATOM 1297 N N . ASP A 1 179 ? 16.201 -3.015 -31.418 1.00 80.31 179 ASP A N 1
ATOM 1298 C CA . ASP A 1 179 ? 17.471 -2.418 -30.990 1.00 80.31 179 ASP A CA 1
ATOM 1299 C C . ASP A 1 179 ? 17.461 -0.897 -31.195 1.00 80.31 179 ASP A C 1
ATOM 1301 O O . ASP A 1 179 ? 17.721 -0.129 -30.259 1.00 80.31 179 ASP A O 1
ATOM 1305 N N . ASP A 1 180 ? 17.057 -0.451 -32.388 1.00 81.50 180 ASP A N 1
ATOM 1306 C CA . ASP A 1 180 ? 16.954 0.971 -32.713 1.00 81.50 180 ASP A CA 1
ATOM 1307 C C . ASP A 1 180 ? 15.920 1.679 -31.827 1.00 81.50 180 ASP A C 1
ATOM 1309 O O . ASP A 1 180 ? 16.176 2.788 -31.352 1.00 81.50 180 ASP A O 1
ATOM 1313 N N . ALA A 1 181 ? 14.767 1.048 -31.570 1.00 80.75 181 ALA A N 1
ATOM 1314 C CA . ALA A 1 181 ? 13.727 1.601 -30.703 1.00 80.75 181 ALA A CA 1
ATOM 1315 C C . ALA A 1 181 ? 14.242 1.816 -29.276 1.00 80.75 181 ALA A C 1
ATOM 1317 O O . ALA A 1 181 ? 14.067 2.899 -28.718 1.00 80.75 181 ALA A O 1
ATOM 1318 N N . SER A 1 182 ? 14.915 0.815 -28.701 1.00 80.56 182 SER A N 1
ATOM 1319 C CA . SER A 1 182 ? 15.423 0.886 -27.325 1.00 80.56 182 SER A CA 1
ATOM 1320 C C . SER A 1 182 ? 16.455 1.996 -27.112 1.00 80.56 182 SER A C 1
ATOM 1322 O O . SER A 1 182 ? 16.481 2.611 -26.051 1.00 80.56 182 SER A O 1
ATOM 1324 N N . THR A 1 183 ? 17.246 2.314 -28.141 1.00 78.81 183 THR A N 1
ATOM 1325 C CA . THR A 1 183 ? 18.231 3.408 -28.104 1.00 78.81 183 THR A CA 1
ATOM 1326 C C . THR A 1 183 ? 17.577 4.789 -28.261 1.00 78.81 183 THR A C 1
ATOM 1328 O O . THR A 1 183 ? 18.106 5.804 -27.794 1.00 78.81 183 THR A O 1
ATOM 1331 N N . GLN A 1 184 ? 16.436 4.854 -28.956 1.00 77.69 184 GLN A N 1
ATOM 1332 C CA . GLN A 1 184 ? 15.738 6.104 -29.266 1.00 77.69 184 GLN A CA 1
ATOM 1333 C C . GLN A 1 184 ? 14.735 6.528 -28.186 1.00 77.69 184 GLN A C 1
ATOM 1335 O O . GLN A 1 184 ? 14.495 7.725 -28.031 1.00 77.69 184 GLN A O 1
ATOM 1340 N N . ILE A 1 185 ? 14.153 5.582 -27.446 1.00 76.56 185 ILE A N 1
ATOM 1341 C CA . ILE A 1 185 ? 13.159 5.868 -26.406 1.00 76.56 185 ILE A CA 1
ATOM 1342 C C . ILE A 1 185 ? 13.865 6.461 -25.186 1.00 76.56 185 ILE A C 1
ATOM 1344 O O . ILE A 1 185 ? 14.591 5.775 -24.474 1.00 76.56 185 ILE A O 1
ATOM 1348 N N . ARG A 1 186 ? 13.650 7.759 -24.947 1.00 69.69 186 ARG A N 1
ATOM 1349 C CA . ARG A 1 186 ? 14.238 8.489 -23.805 1.00 69.69 186 ARG A CA 1
ATOM 1350 C C . ARG A 1 186 ? 13.200 9.067 -22.847 1.00 69.69 186 ARG A C 1
ATOM 1352 O O . ARG A 1 186 ? 13.559 9.652 -21.825 1.00 69.69 186 ARG A O 1
ATOM 1359 N N . THR A 1 187 ? 11.914 8.926 -23.161 1.00 73.88 187 THR A N 1
ATOM 1360 C CA . THR A 1 187 ? 10.822 9.432 -22.323 1.00 73.88 187 THR A CA 1
ATOM 1361 C C . THR A 1 187 ? 9.861 8.321 -21.932 1.00 73.88 187 THR A C 1
ATOM 1363 O O . THR A 1 187 ? 9.642 7.371 -22.688 1.00 73.88 187 THR A O 1
ATOM 1366 N N . ALA A 1 188 ? 9.272 8.443 -20.743 1.00 72.50 188 ALA A N 1
ATOM 1367 C CA . ALA A 1 188 ? 8.308 7.473 -20.242 1.00 72.50 188 ALA A CA 1
ATOM 1368 C C . ALA A 1 188 ? 7.074 7.402 -21.158 1.00 72.50 188 ALA A C 1
ATOM 1370 O O . ALA A 1 188 ? 6.596 6.314 -21.472 1.00 72.50 188 ALA A O 1
ATOM 1371 N N . THR A 1 189 ? 6.631 8.550 -21.683 1.00 71.44 189 THR A N 1
ATOM 1372 C CA . THR A 1 189 ? 5.558 8.648 -22.682 1.00 71.44 189 THR A CA 1
ATOM 1373 C C . THR A 1 189 ? 5.846 7.799 -23.921 1.00 71.44 189 THR A C 1
ATOM 1375 O O . THR A 1 189 ? 5.006 6.993 -24.310 1.00 71.44 189 THR A O 1
ATOM 1378 N N . GLN A 1 190 ? 7.046 7.906 -24.506 1.00 74.06 190 GLN A N 1
ATOM 1379 C CA . GLN A 1 190 ? 7.425 7.114 -25.685 1.00 74.06 190 GLN A CA 1
ATOM 1380 C C . GLN A 1 190 ? 7.456 5.610 -25.393 1.00 74.06 190 GLN A C 1
ATOM 1382 O O . GLN A 1 190 ? 7.120 4.810 -26.266 1.00 74.06 190 GLN A O 1
ATOM 1387 N N . LEU A 1 191 ? 7.833 5.212 -24.173 1.00 75.56 191 LEU A N 1
ATOM 1388 C CA . LEU A 1 191 ? 7.791 3.809 -23.766 1.00 75.56 191 LEU A CA 1
ATOM 1389 C C . LEU A 1 191 ? 6.350 3.290 -23.704 1.00 75.56 191 LEU A C 1
ATOM 1391 O O . LEU A 1 191 ? 6.058 2.223 -24.242 1.00 75.56 191 LEU A O 1
ATOM 1395 N N . VAL A 1 192 ? 5.446 4.053 -23.080 1.00 72.88 192 VAL A N 1
ATOM 1396 C CA . VAL A 1 192 ? 4.016 3.715 -23.001 1.00 72.88 192 VAL A CA 1
ATOM 1397 C C . VAL A 1 192 ? 3.397 3.638 -24.395 1.00 72.88 192 VAL A C 1
ATOM 1399 O O . VAL A 1 192 ? 2.665 2.696 -24.694 1.00 72.88 192 VAL A O 1
ATOM 1402 N N . GLU A 1 193 ? 3.720 4.587 -25.273 1.00 70.81 193 GLU A N 1
ATOM 1403 C CA . GLU A 1 193 ? 3.276 4.581 -26.669 1.00 70.81 193 GLU A CA 1
ATOM 1404 C C . GLU A 1 193 ? 3.773 3.345 -27.417 1.00 70.81 193 GLU A C 1
ATOM 1406 O O . GLU A 1 193 ? 2.983 2.668 -28.073 1.00 70.81 193 GLU A O 1
ATOM 1411 N N . ALA A 1 194 ? 5.064 3.020 -27.303 1.00 72.00 194 ALA A N 1
ATOM 1412 C CA . ALA A 1 194 ? 5.637 1.834 -27.931 1.00 72.00 194 ALA A CA 1
ATOM 1413 C C . ALA A 1 194 ? 4.935 0.558 -27.443 1.00 72.00 194 ALA A C 1
ATOM 1415 O O . ALA A 1 194 ? 4.582 -0.309 -28.250 1.00 72.00 194 ALA A O 1
ATOM 1416 N N . ALA A 1 195 ? 4.656 0.476 -26.140 1.00 72.56 195 ALA A N 1
ATOM 1417 C CA . ALA A 1 195 ? 3.916 -0.621 -25.532 1.00 72.56 195 ALA A CA 1
ATOM 1418 C C . ALA A 1 195 ? 2.482 -0.732 -26.095 1.00 72.56 195 ALA A C 1
ATOM 1420 O O . ALA A 1 195 ? 2.052 -1.809 -26.518 1.00 72.56 195 ALA A O 1
ATOM 1421 N N . ALA A 1 196 ? 1.759 0.388 -26.177 1.00 70.44 196 ALA A N 1
ATOM 1422 C CA . ALA A 1 196 ? 0.385 0.446 -26.673 1.00 70.44 196 ALA A CA 1
ATOM 1423 C C . ALA A 1 196 ? 0.270 0.156 -28.184 1.00 70.44 196 ALA A C 1
ATOM 1425 O O . ALA A 1 196 ? -0.649 -0.548 -28.618 1.00 70.44 196 ALA A O 1
ATOM 1426 N N . CYS A 1 197 ? 1.189 0.690 -28.995 1.00 66.31 197 CYS A N 1
ATOM 1427 C CA . CYS A 1 197 ? 1.232 0.497 -30.446 1.00 66.31 197 CYS A CA 1
ATOM 1428 C C . CYS A 1 197 ? 1.524 -0.955 -30.823 1.00 66.31 197 CYS A C 1
ATOM 1430 O O . CYS A 1 197 ? 0.862 -1.492 -31.709 1.00 66.31 197 CYS A O 1
ATOM 1432 N N . THR A 1 198 ? 2.468 -1.594 -30.130 1.00 66.44 198 THR A N 1
ATOM 1433 C CA . THR A 1 198 ? 2.916 -2.961 -30.438 1.00 66.44 198 THR A CA 1
ATOM 1434 C C . THR A 1 198 ? 1.797 -3.985 -30.280 1.00 66.44 198 THR A C 1
ATOM 1436 O O . THR A 1 198 ? 1.684 -4.903 -31.086 1.00 66.44 198 THR A O 1
ATOM 1439 N N . TYR A 1 199 ? 0.939 -3.819 -29.273 1.00 64.25 199 TYR A N 1
ATOM 1440 C CA . TYR A 1 199 ? -0.049 -4.839 -28.919 1.00 64.25 199 TYR A CA 1
ATOM 1441 C C . TYR A 1 199 ? -1.502 -4.433 -29.222 1.00 64.25 199 TYR A C 1
ATOM 1443 O O . TYR A 1 199 ? -2.435 -5.182 -28.943 1.00 64.25 199 TYR A O 1
ATOM 1451 N N . GLY A 1 200 ? -1.716 -3.249 -29.817 1.00 55.88 200 GLY A N 1
ATOM 1452 C CA . GLY A 1 200 ? -3.020 -2.818 -30.337 1.00 55.88 200 GLY A CA 1
ATOM 1453 C C . GLY A 1 200 ? -4.135 -2.737 -29.289 1.00 55.88 200 GLY A C 1
ATOM 1454 O O . GLY A 1 200 ? -5.313 -2.829 -29.636 1.00 55.88 200 GLY A O 1
ATOM 1455 N N . ILE A 1 201 ? -3.784 -2.592 -28.011 1.00 57.03 201 ILE A N 1
ATOM 1456 C CA . ILE A 1 201 ? -4.716 -2.815 -26.907 1.00 57.03 201 ILE A CA 1
ATOM 1457 C C . ILE A 1 201 ? -5.633 -1.605 -26.776 1.00 57.03 201 ILE A C 1
ATOM 1459 O O . ILE A 1 201 ? -5.276 -0.591 -26.179 1.00 57.03 201 ILE A O 1
ATOM 1463 N N . ALA A 1 202 ? -6.844 -1.732 -27.320 1.00 56.44 202 ALA A N 1
ATOM 1464 C CA . ALA A 1 202 ? -7.907 -0.740 -27.182 1.00 56.44 202 ALA A CA 1
ATOM 1465 C C . ALA A 1 202 ? -8.191 -0.379 -25.710 1.00 56.44 202 ALA A C 1
ATOM 1467 O O . ALA A 1 202 ? -8.543 0.757 -25.427 1.00 56.44 202 ALA A O 1
ATOM 1468 N N . GLN A 1 203 ? -7.966 -1.315 -24.784 1.00 53.19 203 GLN A N 1
ATOM 1469 C CA . GLN A 1 203 ? -8.140 -1.133 -23.341 1.00 53.19 203 GLN A CA 1
ATOM 1470 C C . GLN A 1 203 ? -7.077 -0.222 -22.703 1.00 53.19 203 GLN A C 1
ATOM 1472 O O . GLN A 1 203 ? -7.420 0.643 -21.906 1.00 53.19 203 GLN A O 1
ATOM 1477 N N . ILE A 1 204 ? -5.806 -0.320 -23.122 1.00 58.12 204 ILE A N 1
ATOM 1478 C CA . ILE A 1 204 ? -4.812 0.701 -22.761 1.00 58.12 204 ILE A CA 1
ATOM 1479 C C . ILE A 1 204 ? -5.230 2.042 -23.362 1.00 58.12 204 ILE A C 1
ATOM 1481 O O . ILE A 1 204 ? -5.148 3.054 -22.682 1.00 58.12 204 ILE A O 1
ATOM 1485 N N . ARG A 1 205 ? -5.727 2.071 -24.607 1.00 53.91 205 ARG A N 1
ATOM 1486 C CA . ARG A 1 205 ? -6.157 3.328 -25.243 1.00 53.91 205 ARG A CA 1
ATOM 1487 C C . ARG A 1 205 ? -7.287 4.015 -24.476 1.00 53.91 205 ARG A C 1
ATOM 1489 O O . ARG A 1 205 ? -7.202 5.220 -24.301 1.00 53.91 205 ARG A O 1
ATOM 1496 N N . SER A 1 206 ? -8.288 3.286 -23.978 1.00 50.44 206 SER A N 1
ATOM 1497 C CA . SER A 1 206 ? -9.341 3.888 -23.146 1.00 50.44 206 SER A CA 1
ATOM 1498 C C . SER A 1 206 ? -8.784 4.456 -21.839 1.00 50.44 206 SER A C 1
ATOM 1500 O O . SER A 1 206 ? -9.077 5.598 -21.510 1.00 50.44 206 SER A O 1
ATOM 1502 N N . SER A 1 207 ? -7.900 3.728 -21.146 1.00 49.22 207 SER A 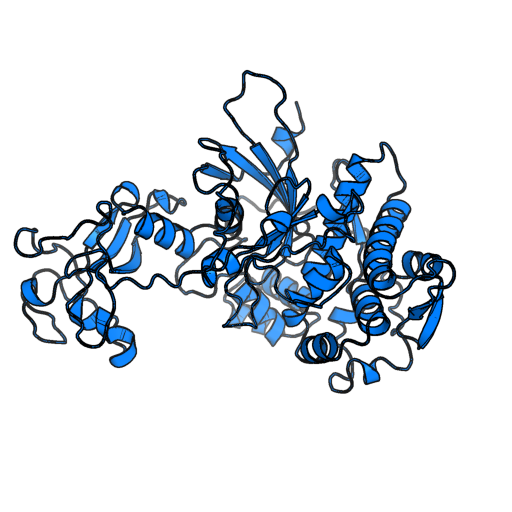N 1
ATOM 1503 C CA . SER A 1 207 ? -7.286 4.217 -19.899 1.00 49.22 207 SER A CA 1
ATOM 1504 C C . SER A 1 207 ? -6.287 5.363 -20.123 1.00 49.22 207 SER A C 1
ATOM 1506 O O . SER A 1 207 ? -6.109 6.205 -19.252 1.00 49.22 207 SER A O 1
ATOM 1508 N N . LEU A 1 208 ? -5.651 5.432 -21.298 1.00 50.28 208 LEU A N 1
ATOM 1509 C CA . LEU A 1 208 ? -4.751 6.521 -21.697 1.00 50.28 208 LEU A CA 1
ATOM 1510 C C . LEU A 1 208 ? -5.481 7.832 -22.002 1.00 50.28 208 LEU A C 1
ATOM 1512 O O . LEU A 1 208 ? -4.867 8.897 -21.920 1.00 50.28 208 LEU A O 1
ATOM 1516 N N . VAL A 1 209 ? -6.752 7.756 -22.402 1.00 41.03 209 VAL A N 1
ATOM 1517 C CA . VAL A 1 209 ? -7.573 8.911 -22.787 1.00 41.03 209 VAL A CA 1
ATOM 1518 C C . VAL A 1 209 ? -8.165 9.619 -21.560 1.00 41.03 209 VAL A C 1
ATOM 1520 O O . VAL A 1 209 ? -8.367 10.829 -21.603 1.00 41.03 209 VAL A O 1
ATOM 1523 N N . GLU A 1 210 ? -8.345 8.916 -20.439 1.00 42.72 210 GLU A N 1
ATOM 1524 C CA . GLU A 1 210 ? -8.993 9.446 -19.225 1.00 42.72 210 GLU A CA 1
ATOM 1525 C C . GLU A 1 210 ? -8.054 10.243 -18.285 1.00 42.72 210 GLU A C 1
ATOM 1527 O O . GLU A 1 210 ? -8.512 10.831 -17.305 1.00 42.72 210 GLU A O 1
ATOM 1532 N N . GLY A 1 211 ? -6.751 10.341 -18.597 1.00 43.28 211 GLY A N 1
ATOM 1533 C CA . GLY A 1 211 ? -5.797 11.259 -17.948 1.00 43.28 211 GLY A CA 1
ATOM 1534 C C . GLY A 1 211 ? -4.540 10.597 -17.347 1.00 43.28 211 GLY A C 1
ATOM 1535 O O . GLY A 1 211 ? -4.479 9.377 -17.211 1.00 43.28 211 GLY A O 1
ATOM 1536 N N . PRO A 1 212 ? -3.508 11.383 -16.965 1.00 45.91 212 PRO A N 1
ATOM 1537 C CA . PRO A 1 212 ? -2.208 10.867 -16.503 1.00 45.91 212 PRO A CA 1
ATOM 1538 C C . PRO A 1 212 ? -2.256 10.007 -15.233 1.00 45.91 212 PRO A C 1
ATOM 1540 O O . PRO A 1 212 ? -1.363 9.192 -15.025 1.00 45.91 212 PRO A O 1
ATOM 1543 N N . HIS A 1 213 ? -3.297 10.150 -14.413 1.00 46.50 213 HIS A N 1
ATOM 1544 C CA . HIS A 1 213 ? -3.484 9.408 -13.156 1.00 46.50 213 HIS A CA 1
ATOM 1545 C C . HIS A 1 213 ? -3.825 7.927 -13.396 1.00 46.50 213 HIS A C 1
ATOM 1547 O O . HIS A 1 213 ? -3.542 7.077 -12.560 1.00 46.50 213 HIS A O 1
ATOM 1553 N N . TRP A 1 214 ? -4.369 7.597 -14.572 1.00 49.69 214 TRP A N 1
ATOM 1554 C CA . TRP A 1 214 ? -4.819 6.246 -14.936 1.00 49.69 214 TRP A CA 1
ATOM 1555 C C . TRP A 1 214 ? -3.723 5.377 -15.564 1.00 49.69 214 TRP A C 1
ATOM 1557 O O . TRP A 1 214 ? -3.928 4.192 -15.835 1.00 49.69 214 TRP A O 1
ATOM 1567 N N . LEU A 1 215 ? -2.536 5.947 -15.783 1.00 57.41 215 LEU A N 1
ATOM 1568 C CA . LEU A 1 215 ? -1.376 5.233 -16.315 1.00 57.41 215 LEU A CA 1
ATOM 1569 C C . LEU A 1 215 ? -0.777 4.234 -15.333 1.00 57.41 215 LEU A C 1
ATOM 1571 O O . LEU A 1 215 ? -0.097 3.303 -15.747 1.00 57.41 215 LEU A O 1
ATOM 1575 N N . CYS A 1 216 ? -1.002 4.409 -14.039 1.00 68.44 216 CYS A N 1
ATOM 1576 C CA . CYS A 1 216 ? -0.461 3.528 -13.019 1.00 68.44 216 CYS A CA 1
ATOM 1577 C C . CYS A 1 216 ? -1.428 2.345 -12.753 1.00 68.44 216 CYS A C 1
ATOM 1579 O O . CYS A 1 216 ? -1.755 2.029 -11.616 1.00 68.44 216 CYS A O 1
ATOM 1581 N N . SER A 1 217 ? -1.916 1.698 -13.823 1.00 74.12 217 SER A N 1
ATOM 1582 C CA . SER A 1 217 ? -2.878 0.589 -13.752 1.00 74.12 217 SER A CA 1
ATOM 1583 C C . SER A 1 217 ? -2.210 -0.791 -13.678 1.00 74.12 217 SER A C 1
ATOM 1585 O O . SER A 1 217 ? -1.097 -1.008 -14.170 1.00 74.12 217 SER A O 1
ATOM 1587 N N . ALA A 1 218 ? -2.933 -1.765 -13.115 1.00 75.75 218 ALA A N 1
ATOM 1588 C CA . ALA A 1 218 ? -2.529 -3.174 -13.104 1.00 75.75 218 ALA A CA 1
ATOM 1589 C C . ALA A 1 218 ? -2.316 -3.742 -14.524 1.00 75.75 218 ALA A C 1
ATOM 1591 O O . ALA A 1 218 ? -1.431 -4.578 -14.729 1.00 75.75 218 ALA A O 1
ATOM 1592 N N . ASP A 1 219 ? -3.069 -3.248 -15.511 1.00 77.81 219 ASP A N 1
ATOM 1593 C CA . ASP A 1 219 ? -2.958 -3.633 -16.922 1.00 77.81 219 ASP A CA 1
ATOM 1594 C C . ASP A 1 219 ? -1.613 -3.206 -17.511 1.00 77.81 219 ASP A C 1
ATOM 1596 O O . ASP A 1 219 ? -0.936 -4.008 -18.162 1.00 77.81 219 ASP A O 1
ATOM 1600 N N . LEU A 1 220 ? -1.197 -1.958 -17.257 1.00 80.31 220 LEU A N 1
ATOM 1601 C CA . LEU A 1 220 ? 0.091 -1.465 -17.734 1.00 80.31 220 LEU A CA 1
ATOM 1602 C C . LEU A 1 220 ? 1.240 -2.221 -17.065 1.00 80.31 220 LEU A C 1
ATOM 1604 O O . LEU A 1 220 ? 2.155 -2.660 -17.754 1.00 80.31 220 LEU A O 1
ATOM 1608 N N . LEU A 1 221 ? 1.187 -2.445 -15.750 1.00 86.50 221 LEU A N 1
ATOM 1609 C CA . LEU A 1 221 ? 2.212 -3.244 -15.066 1.00 86.50 221 LEU A CA 1
ATOM 1610 C C . LEU A 1 221 ? 2.269 -4.670 -15.592 1.00 86.50 221 LEU A C 1
ATOM 1612 O O . LEU A 1 221 ? 3.355 -5.200 -15.801 1.00 86.50 221 LEU A O 1
ATOM 1616 N N . SER A 1 222 ? 1.113 -5.277 -15.856 1.00 85.25 222 SER A N 1
ATOM 1617 C CA . SER A 1 222 ? 1.041 -6.588 -16.493 1.00 85.25 222 SER A CA 1
ATOM 1618 C C . SER A 1 222 ? 1.749 -6.582 -17.845 1.00 85.25 222 SER A C 1
ATOM 1620 O O . SER A 1 222 ? 2.578 -7.450 -18.123 1.00 85.25 222 SER A O 1
ATOM 1622 N N . LEU A 1 223 ? 1.505 -5.564 -18.670 1.00 84.25 223 LEU A N 1
ATOM 1623 C CA . LEU A 1 223 ? 2.206 -5.414 -19.938 1.00 84.25 223 LEU A CA 1
ATOM 1624 C C . LEU A 1 223 ? 3.722 -5.266 -19.746 1.00 84.25 223 LEU A C 1
ATOM 1626 O O . LEU A 1 223 ? 4.484 -5.970 -20.399 1.00 84.25 223 LEU A O 1
ATOM 1630 N N . LEU A 1 224 ? 4.166 -4.390 -18.844 1.00 87.25 224 LEU A N 1
ATOM 1631 C CA . LEU A 1 224 ? 5.585 -4.078 -18.655 1.00 87.25 224 LEU A CA 1
ATOM 1632 C C . LEU A 1 224 ? 6.378 -5.235 -18.009 1.00 87.25 224 LEU A C 1
ATOM 1634 O O . LEU A 1 224 ? 7.538 -5.469 -18.367 1.00 87.25 224 LEU A O 1
ATOM 1638 N N . LEU A 1 225 ? 5.760 -5.974 -17.079 1.00 88.56 225 LEU A N 1
ATOM 1639 C CA . LEU A 1 225 ? 6.398 -7.055 -16.317 1.00 88.56 225 LEU A CA 1
ATOM 1640 C C . LEU A 1 225 ? 6.386 -8.400 -17.048 1.00 88.56 225 LEU A C 1
ATOM 1642 O O . LEU A 1 225 ? 7.408 -9.081 -17.082 1.00 88.56 225 LEU A O 1
ATOM 1646 N N . ARG A 1 226 ? 5.258 -8.801 -17.653 1.00 85.44 226 ARG A N 1
ATOM 1647 C CA . ARG A 1 226 ? 5.135 -10.108 -18.339 1.00 85.44 226 ARG A CA 1
ATOM 1648 C C . ARG A 1 226 ? 4.971 -10.013 -19.856 1.00 85.44 226 ARG A C 1
ATOM 1650 O O . ARG A 1 226 ? 4.873 -11.049 -20.510 1.00 85.44 226 ARG A O 1
ATOM 1657 N N . GLY A 1 227 ? 4.931 -8.805 -20.421 1.00 82.19 227 GLY A N 1
ATOM 1658 C CA . GLY A 1 227 ? 4.838 -8.585 -21.867 1.00 82.19 227 GLY A CA 1
ATOM 1659 C C . GLY A 1 227 ? 3.437 -8.745 -22.456 1.00 82.19 227 GLY A C 1
ATOM 1660 O O . GLY A 1 227 ? 3.296 -8.830 -23.672 1.00 82.19 227 GLY A O 1
ATOM 1661 N N . ASN A 1 228 ? 2.400 -8.863 -21.624 1.00 77.38 228 ASN A N 1
ATOM 1662 C CA . ASN A 1 228 ? 1.059 -9.261 -22.050 1.00 77.38 228 ASN A CA 1
ATOM 1663 C C . ASN A 1 228 ? -0.010 -8.779 -21.054 1.00 77.38 228 ASN A C 1
ATOM 1665 O O . ASN A 1 228 ? 0.200 -8.816 -19.843 1.00 77.38 228 ASN A O 1
ATOM 1669 N N . ILE A 1 229 ? -1.186 -8.401 -21.553 1.00 74.69 229 ILE A N 1
ATOM 1670 C CA . ILE A 1 229 ? -2.336 -7.964 -20.741 1.00 74.69 229 ILE A CA 1
ATOM 1671 C C . ILE A 1 229 ? -3.366 -9.075 -20.512 1.00 74.69 229 ILE A C 1
ATOM 1673 O O . ILE A 1 229 ? -4.187 -8.960 -19.611 1.00 74.69 229 ILE A O 1
ATOM 1677 N N . ALA A 1 230 ? -3.309 -10.186 -21.250 1.00 61.84 230 ALA A N 1
ATOM 1678 C CA . ALA A 1 230 ? -4.212 -11.315 -21.057 1.00 61.84 230 ALA A CA 1
ATOM 1679 C C . ALA A 1 230 ? -4.175 -11.782 -19.594 1.00 61.84 230 ALA A C 1
ATOM 1681 O O . ALA A 1 230 ? -3.113 -12.126 -19.080 1.00 61.84 230 ALA A O 1
ATOM 1682 N N . ASN A 1 231 ? -5.344 -11.772 -18.947 1.00 63.56 231 ASN A N 1
ATOM 1683 C CA . ASN A 1 231 ? -5.530 -11.879 -17.497 1.00 63.56 231 ASN A CA 1
ATOM 1684 C C . ASN A 1 231 ? -4.918 -10.689 -16.754 1.00 63.56 231 ASN A C 1
ATOM 1686 O O . ASN A 1 231 ? -3.947 -10.845 -16.019 1.00 63.56 231 ASN A O 1
ATOM 1690 N N . THR A 1 232 ? -5.489 -9.504 -16.968 1.00 61.91 232 THR A N 1
ATOM 1691 C CA . THR A 1 232 ? -5.149 -8.169 -16.425 1.00 61.91 232 THR A CA 1
ATOM 1692 C C . THR A 1 232 ? -4.864 -8.088 -14.925 1.00 61.91 232 THR A C 1
ATOM 1694 O O . THR A 1 232 ? -4.430 -7.054 -14.425 1.00 61.91 232 THR A O 1
ATOM 1697 N N . ASN A 1 233 ? -5.115 -9.163 -14.182 1.00 74.62 233 ASN A N 1
ATOM 1698 C CA . ASN A 1 233 ? -5.003 -9.141 -12.748 1.00 74.62 233 ASN A CA 1
ATOM 1699 C C . ASN A 1 233 ? -3.565 -9.395 -12.279 1.00 74.62 233 ASN A C 1
ATOM 1701 O O . ASN A 1 233 ? -2.974 -10.435 -12.571 1.00 74.62 233 ASN A O 1
ATOM 1705 N N . ILE A 1 234 ? -3.044 -8.452 -11.498 1.00 84.88 234 ILE A N 1
ATOM 1706 C CA . ILE A 1 234 ? -1.853 -8.637 -10.658 1.00 84.88 234 ILE A CA 1
ATOM 1707 C C . ILE A 1 234 ? -2.155 -9.498 -9.421 1.00 84.88 234 ILE A C 1
ATOM 1709 O O . ILE A 1 234 ? -1.236 -9.929 -8.727 1.00 84.88 234 ILE A O 1
ATOM 1713 N N . SER A 1 235 ? -3.434 -9.742 -9.126 1.00 84.12 235 SER A N 1
ATOM 1714 C CA . SER A 1 235 ? -3.868 -10.583 -8.018 1.00 84.12 235 SER A CA 1
ATOM 1715 C C . SER A 1 235 ? -3.800 -12.080 -8.341 1.00 84.12 235 SER A C 1
ATOM 1717 O O . SER A 1 235 ? -3.864 -12.502 -9.496 1.00 84.12 235 SER A O 1
ATOM 1719 N N . CYS A 1 236 ? -3.739 -12.896 -7.288 1.00 81.44 236 CYS A N 1
ATOM 1720 C CA . CYS A 1 236 ? -3.781 -14.356 -7.346 1.00 81.44 236 CYS A CA 1
ATOM 1721 C C . CYS A 1 236 ? -5.066 -14.920 -7.969 1.00 81.44 236 CYS A C 1
ATOM 1723 O O . CYS A 1 236 ? -5.078 -16.085 -8.367 1.00 81.44 236 CYS A O 1
ATOM 1725 N N . PHE A 1 237 ? -6.159 -14.155 -8.007 1.00 80.69 237 PHE A N 1
ATOM 1726 C CA . PHE A 1 237 ? -7.471 -14.633 -8.438 1.00 80.69 237 PHE A CA 1
ATOM 1727 C C . PHE A 1 237 ? -7.917 -13.881 -9.691 1.00 80.69 237 PHE A C 1
ATOM 1729 O O . PHE A 1 237 ? -7.786 -12.666 -9.778 1.00 80.69 237 PHE A O 1
ATOM 1736 N N . GLY A 1 238 ? -8.447 -14.576 -10.699 1.00 68.56 238 GLY A N 1
ATOM 1737 C CA . GLY A 1 238 ? -8.905 -13.905 -11.920 1.00 68.56 238 GLY A CA 1
ATOM 1738 C C . GLY A 1 238 ? -10.016 -12.894 -11.606 1.00 68.56 238 GLY A C 1
ATOM 1739 O O . GLY A 1 238 ? -11.073 -13.294 -11.130 1.00 68.56 238 GLY A O 1
ATOM 1740 N N . ALA A 1 239 ? -9.797 -11.601 -11.889 1.00 56.78 239 ALA A N 1
ATOM 1741 C CA . ALA A 1 239 ? -10.760 -10.523 -11.596 1.00 56.78 239 ALA A CA 1
ATOM 1742 C C . ALA A 1 239 ? -12.121 -10.713 -12.290 1.00 56.78 239 ALA A C 1
ATOM 1744 O O . ALA A 1 239 ? -13.136 -10.198 -11.834 1.00 56.78 239 ALA A O 1
ATOM 1745 N N . PHE A 1 240 ? -12.143 -11.450 -13.402 1.00 52.19 240 PHE A N 1
ATOM 1746 C CA . PHE A 1 240 ? -13.272 -11.467 -14.334 1.00 52.19 240 PHE A CA 1
ATOM 1747 C C . PHE A 1 240 ? -14.011 -12.793 -14.411 1.00 52.19 240 PHE A C 1
ATOM 1749 O O . PHE A 1 240 ? -14.905 -12.941 -15.243 1.00 52.19 240 PHE A O 1
ATOM 1756 N N . ASP A 1 241 ? -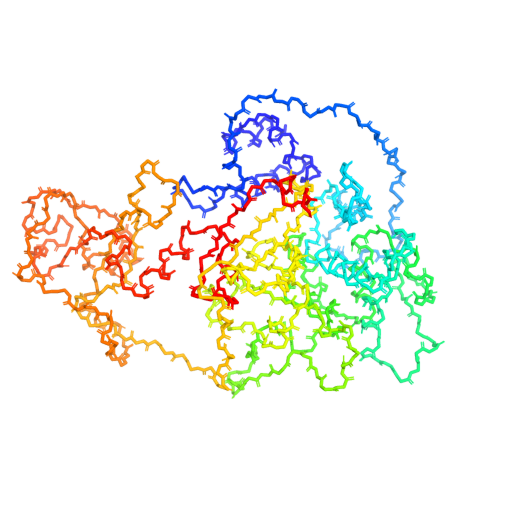13.673 -13.752 -13.553 1.00 54.16 241 ASP A N 1
ATOM 1757 C CA . ASP A 1 241 ? -14.329 -15.043 -13.605 1.00 54.16 241 ASP A CA 1
ATOM 1758 C C . ASP A 1 241 ? -14.879 -15.470 -12.236 1.00 54.16 241 ASP A C 1
ATOM 1760 O O . ASP A 1 241 ? -14.177 -16.109 -11.447 1.00 54.16 241 ASP A O 1
ATOM 1764 N N . PRO A 1 242 ? -16.161 -15.168 -11.947 1.00 53.22 242 PRO A N 1
ATOM 1765 C CA . PRO A 1 242 ? -16.823 -15.632 -10.728 1.00 53.22 242 PRO A CA 1
ATOM 1766 C C . PRO A 1 242 ? -16.865 -17.168 -10.602 1.00 53.22 242 PRO A C 1
ATOM 1768 O O . PRO A 1 242 ? -17.082 -17.682 -9.501 1.00 53.22 242 PRO A O 1
ATOM 1771 N N . VAL A 1 243 ? -16.630 -17.913 -11.691 1.00 56.78 243 VAL A N 1
ATOM 1772 C CA . VAL A 1 243 ? -16.497 -19.379 -11.708 1.00 56.78 243 VAL A CA 1
ATOM 1773 C C . VAL A 1 243 ? -15.070 -19.807 -11.348 1.00 56.78 243 VAL A C 1
ATOM 1775 O O . VAL A 1 243 ? -14.878 -20.834 -10.691 1.00 56.78 243 VAL A O 1
ATOM 1778 N N . HIS A 1 244 ? -14.059 -19.009 -11.695 1.00 60.62 244 HIS A N 1
ATOM 1779 C CA . HIS A 1 244 ? -12.652 -19.302 -11.429 1.00 60.62 244 HIS A CA 1
ATOM 1780 C C . HIS A 1 244 ? -12.111 -18.465 -10.269 1.00 60.62 244 HIS A C 1
ATOM 1782 O O . HIS A 1 244 ? -11.099 -17.780 -10.384 1.00 60.62 244 HIS A O 1
ATOM 1788 N N . LYS A 1 245 ? -12.671 -18.700 -9.074 1.00 72.50 245 LYS A N 1
ATOM 1789 C CA . LYS A 1 245 ? -12.042 -18.375 -7.774 1.00 72.50 245 LYS A CA 1
ATOM 1790 C C . LYS A 1 245 ? -10.722 -19.126 -7.534 1.00 72.50 245 LYS A C 1
ATOM 1792 O O . LYS A 1 245 ? -10.258 -19.200 -6.402 1.00 72.50 245 LYS A O 1
ATOM 1797 N N . LYS A 1 246 ? -10.166 -19.762 -8.565 1.00 81.12 246 LYS A N 1
ATOM 1798 C CA . LYS A 1 246 ? -8.947 -20.554 -8.507 1.00 81.12 246 LYS A CA 1
ATOM 1799 C C . LYS A 1 246 ? -7.755 -19.627 -8.620 1.00 81.12 246 LYS A C 1
ATOM 1801 O O . LYS A 1 246 ? -7.745 -18.718 -9.446 1.00 81.12 246 LYS A O 1
ATOM 1806 N N . LYS A 1 247 ? -6.743 -19.933 -7.825 1.00 86.06 247 LYS A N 1
ATOM 1807 C CA . LYS A 1 247 ? -5.437 -19.304 -7.917 1.00 86.06 247 LYS A CA 1
ATOM 1808 C C . LYS A 1 247 ? -4.846 -19.484 -9.320 1.00 86.06 247 LYS A C 1
ATOM 1810 O O . LYS A 1 247 ? -4.822 -20.606 -9.832 1.00 86.06 247 LYS A O 1
ATOM 1815 N N . GLN A 1 248 ? -4.373 -18.401 -9.924 1.00 82.81 248 GLN A N 1
ATOM 1816 C CA . GLN A 1 248 ? -3.673 -18.404 -11.208 1.00 82.81 248 GLN A CA 1
ATOM 1817 C C . GLN A 1 248 ? -2.258 -17.842 -11.024 1.00 82.81 248 GLN A C 1
ATOM 1819 O O . GLN A 1 248 ? -2.090 -16.885 -10.270 1.00 82.81 248 GLN A O 1
ATOM 1824 N N . PRO A 1 249 ? -1.234 -18.424 -11.674 1.00 85.31 249 PRO A N 1
ATOM 1825 C CA . PRO A 1 249 ? 0.088 -17.815 -11.701 1.00 85.31 249 PRO A CA 1
ATOM 1826 C C . PRO A 1 249 ? 0.069 -16.569 -12.595 1.00 85.31 249 PRO A C 1
ATOM 1828 O O . PRO A 1 249 ? -0.606 -16.556 -13.630 1.00 85.31 249 PRO A O 1
ATOM 1831 N N . PHE A 1 250 ? 0.824 -15.540 -12.222 1.00 86.81 250 PHE A N 1
ATOM 1832 C CA . PHE A 1 250 ? 0.997 -14.346 -13.043 1.00 86.81 250 PHE A CA 1
ATOM 1833 C C . PHE A 1 250 ? 1.921 -14.604 -14.240 1.00 86.81 250 PHE A C 1
ATOM 1835 O O . PHE A 1 250 ? 1.632 -14.179 -15.363 1.00 86.81 250 PHE A O 1
ATOM 1842 N N . TYR A 1 251 ? 3.011 -15.338 -14.013 1.00 84.88 251 TYR A N 1
ATOM 1843 C CA . TYR A 1 251 ? 3.947 -15.807 -15.021 1.00 84.88 251 TYR A CA 1
ATOM 1844 C C . TYR A 1 251 ? 3.573 -17.226 -15.458 1.00 84.88 251 TYR A C 1
ATOM 1846 O O . TYR A 1 251 ? 3.505 -18.169 -14.669 1.00 84.88 251 TYR A O 1
ATOM 1854 N N . THR A 1 252 ? 3.356 -17.413 -16.758 1.00 74.94 252 THR A N 1
ATOM 1855 C CA . THR A 1 252 ? 3.183 -18.751 -17.332 1.00 74.94 252 THR A CA 1
ATOM 1856 C C . THR A 1 252 ? 4.533 -19.470 -17.387 1.00 74.94 252 THR A C 1
ATOM 1858 O O . THR A 1 252 ? 5.579 -18.843 -17.560 1.00 74.94 252 THR A O 1
ATOM 1861 N N . SER A 1 253 ? 4.533 -20.804 -17.294 1.00 62.69 253 SER A N 1
ATOM 1862 C CA . SER A 1 253 ? 5.760 -21.623 -17.324 1.00 62.69 253 SER A CA 1
ATOM 1863 C C . SER A 1 253 ? 6.587 -21.471 -18.610 1.00 62.69 253 SER A C 1
ATOM 1865 O O . SER A 1 253 ? 7.720 -21.931 -18.667 1.00 62.69 253 SER A O 1
ATOM 1867 N N . THR A 1 254 ? 6.021 -20.861 -19.653 1.00 61.47 254 THR A N 1
ATOM 1868 C CA . THR A 1 254 ? 6.680 -20.576 -20.933 1.00 61.47 254 THR A CA 1
ATOM 1869 C C . THR A 1 254 ? 7.397 -19.222 -20.964 1.00 61.47 254 THR A C 1
ATOM 1871 O O . THR A 1 254 ? 8.223 -19.015 -21.844 1.00 61.47 254 THR A O 1
ATOM 1874 N N . ASN A 1 255 ? 7.128 -18.318 -20.012 1.00 57.47 255 ASN A N 1
ATOM 1875 C CA . ASN A 1 255 ? 7.703 -16.963 -19.947 1.00 57.47 255 ASN A CA 1
ATOM 1876 C C . ASN A 1 255 ? 8.875 -16.830 -18.955 1.00 57.47 255 ASN A C 1
ATOM 1878 O O . ASN A 1 255 ? 9.265 -15.721 -18.582 1.00 57.47 255 ASN A O 1
ATOM 1882 N N . THR A 1 256 ? 9.464 -17.949 -18.532 1.00 52.94 256 THR A N 1
ATOM 1883 C CA . THR A 1 256 ? 10.494 -18.004 -17.489 1.00 52.94 256 THR A CA 1
ATOM 1884 C C . THR A 1 256 ? 11.895 -17.690 -18.018 1.00 52.94 256 THR A C 1
ATOM 1886 O O . THR A 1 256 ? 12.822 -18.481 -17.816 1.00 52.94 256 THR A O 1
ATOM 1889 N N . SER A 1 257 ? 12.100 -16.545 -18.680 1.00 58.75 257 SER A N 1
ATOM 1890 C CA . SER A 1 257 ? 13.466 -16.011 -18.677 1.00 58.75 257 SER A CA 1
ATOM 1891 C C . SER A 1 257 ? 13.835 -15.762 -17.209 1.00 58.75 257 SER A C 1
ATOM 1893 O O . SER A 1 257 ? 13.025 -15.268 -16.419 1.00 58.75 257 SER A O 1
ATOM 1895 N N . SER A 1 258 ? 15.028 -16.186 -16.797 1.00 59.31 258 SER A N 1
ATOM 1896 C CA . SER A 1 258 ? 15.440 -16.169 -15.387 1.00 59.31 258 SER A CA 1
ATOM 1897 C C . SER A 1 258 ? 15.408 -14.772 -14.760 1.00 59.31 258 SER A C 1
ATOM 1899 O O . SER A 1 258 ? 15.314 -14.660 -13.542 1.00 59.31 258 SER A O 1
ATOM 1901 N N . THR A 1 259 ? 15.465 -13.720 -15.581 1.00 60.06 259 THR A N 1
ATOM 1902 C CA . THR A 1 259 ? 15.415 -12.313 -15.167 1.00 60.06 259 THR A CA 1
ATOM 1903 C C . THR A 1 259 ? 13.996 -11.827 -14.865 1.00 60.06 259 THR A C 1
ATOM 1905 O O . THR A 1 259 ? 13.810 -11.097 -13.896 1.00 60.06 259 THR A O 1
ATOM 1908 N N . ASN A 1 260 ? 12.971 -12.287 -15.596 1.00 62.00 260 ASN A N 1
ATOM 1909 C CA . ASN A 1 260 ? 11.578 -11.858 -15.379 1.00 62.00 260 ASN A CA 1
ATOM 1910 C C . ASN A 1 260 ? 11.056 -12.253 -13.992 1.00 62.00 260 ASN A C 1
ATOM 1912 O O . ASN A 1 260 ? 10.262 -11.545 -13.379 1.00 62.00 260 ASN A O 1
ATOM 1916 N N . ASN A 1 261 ? 11.559 -13.359 -13.448 1.00 74.88 261 ASN A N 1
ATOM 1917 C CA . ASN A 1 261 ? 11.174 -13.823 -12.122 1.00 74.88 261 ASN A CA 1
ATOM 1918 C C . ASN A 1 261 ? 11.850 -13.050 -10.976 1.00 74.88 261 ASN A C 1
ATOM 1920 O O . ASN A 1 261 ? 11.570 -13.366 -9.821 1.00 74.88 261 ASN A O 1
ATOM 1924 N N . GLN A 1 262 ? 12.705 -12.059 -11.251 1.00 90.44 262 GLN A N 1
ATOM 1925 C CA . GLN A 1 262 ? 13.427 -11.311 -10.212 1.00 90.44 262 GLN A CA 1
ATOM 1926 C C . GLN A 1 262 ? 12.752 -9.994 -9.810 1.00 90.44 262 GLN A C 1
ATOM 1928 O O . GLN A 1 262 ? 13.005 -9.527 -8.695 1.00 90.44 262 GLN A O 1
ATOM 1933 N N . ILE A 1 263 ? 11.885 -9.436 -10.668 1.00 93.62 263 ILE A N 1
ATOM 1934 C CA . ILE A 1 263 ? 11.051 -8.269 -10.345 1.00 93.62 263 ILE A CA 1
ATOM 1935 C C . ILE A 1 263 ? 9.717 -8.744 -9.773 1.00 93.62 263 ILE A C 1
ATOM 1937 O O . ILE A 1 263 ? 9.007 -9.565 -10.364 1.00 93.62 263 ILE A O 1
ATOM 1941 N N . GLY A 1 264 ? 9.404 -8.232 -8.592 1.00 94.38 264 GLY A N 1
ATOM 1942 C CA . GLY A 1 264 ? 8.156 -8.442 -7.888 1.00 94.38 264 GLY A CA 1
ATOM 1943 C C . GLY A 1 264 ? 7.225 -7.248 -7.903 1.00 94.38 264 GLY A C 1
ATOM 1944 O O . GLY A 1 264 ? 7.577 -6.161 -8.354 1.00 94.38 264 GLY A O 1
ATOM 1945 N N . LEU A 1 265 ? 6.051 -7.452 -7.321 1.00 94.81 265 LEU A N 1
ATOM 1946 C CA . LEU A 1 265 ? 5.086 -6.405 -7.022 1.00 94.81 265 LEU A CA 1
ATOM 1947 C C . LEU A 1 265 ? 4.502 -6.659 -5.632 1.00 94.81 265 LEU A C 1
ATOM 1949 O O . LEU A 1 265 ? 4.113 -7.783 -5.320 1.00 94.81 265 LEU A O 1
ATOM 1953 N N . LEU A 1 266 ? 4.428 -5.614 -4.816 1.00 95.44 266 LEU A N 1
ATOM 1954 C CA . LEU A 1 266 ? 3.590 -5.549 -3.621 1.00 95.44 266 LEU A CA 1
ATOM 1955 C C . LEU A 1 266 ? 2.564 -4.441 -3.840 1.00 95.44 266 LEU A C 1
ATOM 1957 O O . LEU A 1 266 ? 2.879 -3.431 -4.471 1.00 95.44 266 LEU A O 1
ATOM 1961 N N . SER A 1 267 ? 1.340 -4.611 -3.345 1.00 93.00 267 SER A N 1
ATOM 1962 C CA . SER A 1 267 ? 0.281 -3.648 -3.630 1.00 93.00 267 SER A CA 1
ATOM 1963 C C . SER A 1 267 ? -0.672 -3.418 -2.476 1.00 93.00 267 SER A C 1
ATOM 1965 O O . SER A 1 267 ? -1.123 -4.366 -1.839 1.00 93.00 267 SER A O 1
ATOM 1967 N N . MET A 1 268 ? -1.036 -2.148 -2.284 1.00 90.12 268 MET A N 1
ATOM 1968 C CA . MET A 1 268 ? -2.087 -1.720 -1.369 1.00 90.12 268 MET A CA 1
ATOM 1969 C C . MET A 1 268 ? -3.450 -2.328 -1.702 1.00 90.12 268 MET A C 1
ATOM 1971 O O . MET A 1 268 ? -4.243 -2.565 -0.799 1.00 90.12 268 MET A O 1
ATOM 1975 N N . MET A 1 269 ? -3.690 -2.702 -2.963 1.00 86.06 269 MET A N 1
ATOM 1976 C CA . MET A 1 269 ? -4.919 -3.395 -3.358 1.00 86.06 269 MET A CA 1
ATOM 1977 C C . MET A 1 269 ? -5.134 -4.700 -2.577 1.00 86.06 269 MET A C 1
ATOM 1979 O O . MET A 1 269 ? -6.271 -5.066 -2.305 1.00 86.06 269 MET A O 1
ATOM 1983 N N . GLU A 1 270 ? -4.064 -5.381 -2.143 1.00 89.06 270 GLU A N 1
ATOM 1984 C CA . GLU A 1 270 ? -4.196 -6.565 -1.281 1.00 89.06 270 GLU A CA 1
ATOM 1985 C C . GLU A 1 270 ? -4.845 -6.233 0.067 1.00 89.06 270 GLU A C 1
ATOM 1987 O O . GLU A 1 270 ? -5.562 -7.055 0.637 1.00 89.06 270 GLU A O 1
ATOM 1992 N N . ILE A 1 271 ? -4.614 -5.022 0.565 1.00 88.69 271 ILE A N 1
ATOM 1993 C CA . ILE A 1 271 ? -5.160 -4.526 1.823 1.00 88.69 271 ILE A CA 1
ATOM 1994 C C . ILE A 1 271 ? -6.567 -3.967 1.610 1.00 88.69 271 ILE A C 1
ATOM 1996 O O . ILE A 1 271 ? -7.470 -4.312 2.373 1.00 88.69 271 ILE A O 1
ATOM 2000 N N . ASP A 1 272 ? -6.748 -3.146 0.577 1.00 84.00 272 ASP A N 1
ATOM 2001 C CA . ASP A 1 272 ? -8.000 -2.432 0.315 1.00 84.00 272 ASP A CA 1
ATOM 2002 C C . ASP A 1 272 ? -9.101 -3.367 -0.196 1.00 84.00 272 ASP A C 1
ATOM 2004 O O . ASP A 1 272 ? -10.247 -3.292 0.251 1.00 84.00 272 ASP A O 1
ATOM 2008 N N . GLU A 1 273 ? -8.754 -4.288 -1.099 1.00 83.62 273 GLU A N 1
ATOM 2009 C CA . GLU A 1 273 ? -9.700 -5.227 -1.710 1.00 83.62 273 GLU A CA 1
ATOM 2010 C C . GLU A 1 273 ? -9.707 -6.592 -1.008 1.00 83.62 273 GLU A C 1
ATO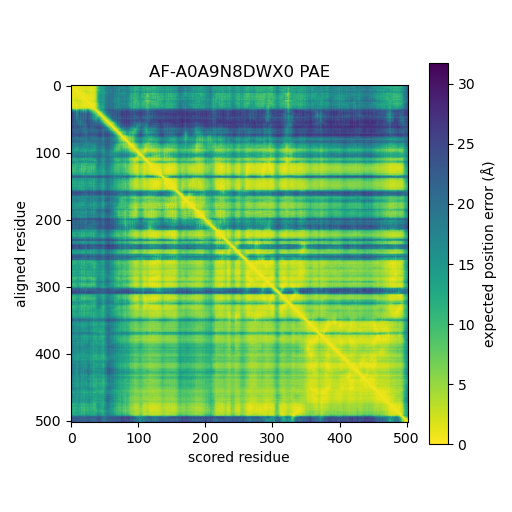M 2012 O O . GLU A 1 273 ? -10.608 -7.404 -1.223 1.00 83.62 273 GLU A O 1
ATOM 2017 N N . GLY A 1 274 ? -8.704 -6.876 -0.169 1.00 84.50 274 GLY A N 1
ATOM 2018 C CA . GLY A 1 274 ? -8.534 -8.185 0.465 1.00 84.50 274 GLY A CA 1
ATOM 2019 C C . GLY A 1 274 ? -8.130 -9.294 -0.513 1.00 84.50 274 GLY A C 1
ATOM 2020 O O . GLY A 1 274 ? -8.229 -10.475 -0.171 1.00 84.50 274 GLY A O 1
ATOM 2021 N N . ILE A 1 275 ? -7.694 -8.937 -1.727 1.00 85.06 275 ILE A N 1
ATOM 2022 C CA . ILE A 1 275 ? -7.319 -9.878 -2.785 1.00 85.06 275 ILE A CA 1
ATOM 2023 C C . ILE A 1 275 ? -5.783 -9.962 -2.864 1.00 85.06 275 ILE A C 1
ATOM 2025 O O . ILE A 1 275 ? -5.146 -8.999 -3.286 1.00 85.06 275 ILE A O 1
ATOM 2029 N N . PRO A 1 276 ? -5.156 -11.100 -2.502 1.00 90.75 276 PRO A N 1
ATOM 2030 C CA . PRO A 1 276 ? -3.702 -11.248 -2.514 1.00 90.75 276 PRO A CA 1
ATOM 2031 C C . PRO A 1 276 ? -3.073 -10.969 -3.878 1.00 90.75 276 PRO A C 1
ATOM 2033 O O . PRO A 1 276 ? -3.583 -11.446 -4.896 1.00 90.75 276 PRO A O 1
ATOM 2036 N N . VAL A 1 277 ? -1.920 -10.295 -3.897 1.00 92.06 277 VAL A N 1
ATOM 2037 C CA . VAL A 1 277 ? -1.064 -10.222 -5.094 1.00 92.06 277 VAL A CA 1
ATOM 2038 C C . VAL A 1 277 ? -0.612 -11.632 -5.486 1.00 92.06 277 VAL A C 1
ATOM 2040 O O . VAL A 1 277 ? -0.450 -12.496 -4.622 1.00 92.06 277 VAL A O 1
ATOM 2043 N N . ALA A 1 278 ? -0.429 -11.886 -6.784 1.00 91.94 278 ALA A N 1
ATOM 2044 C CA . ALA A 1 278 ? 0.062 -13.161 -7.292 1.00 91.94 278 ALA A CA 1
ATOM 2045 C C . ALA A 1 278 ? 1.338 -13.617 -6.555 1.00 91.94 278 ALA A C 1
ATOM 2047 O O . ALA A 1 278 ? 2.298 -12.857 -6.419 1.00 91.94 278 ALA A O 1
ATOM 2048 N N . ASP A 1 279 ? 1.370 -14.861 -6.071 1.00 93.19 279 ASP A N 1
ATOM 2049 C CA . ASP A 1 279 ? 2.503 -15.402 -5.304 1.00 93.19 279 ASP A CA 1
ATOM 2050 C C . ASP A 1 279 ? 3.847 -15.247 -6.027 1.00 93.19 279 ASP A C 1
ATOM 2052 O O . ASP A 1 279 ? 4.875 -14.938 -5.425 1.00 93.19 279 ASP A O 1
ATOM 2056 N N . ASP A 1 280 ? 3.835 -15.466 -7.335 1.00 91.06 280 ASP A N 1
ATOM 2057 C CA . ASP A 1 280 ? 4.985 -15.356 -8.216 1.00 91.06 280 ASP A CA 1
ATOM 2058 C C . ASP A 1 280 ? 5.329 -13.912 -8.586 1.00 91.06 280 ASP A C 1
ATOM 2060 O O . ASP A 1 280 ? 6.345 -13.705 -9.233 1.00 91.06 280 ASP A O 1
ATOM 2064 N N . LEU A 1 281 ? 4.559 -12.915 -8.152 1.00 92.50 281 LEU A N 1
ATOM 2065 C CA . LEU A 1 281 ? 4.979 -11.513 -8.070 1.00 92.50 281 LEU A CA 1
ATOM 2066 C C . LEU A 1 281 ? 5.498 -11.152 -6.675 1.00 92.50 281 LEU A C 1
ATOM 2068 O O . LEU A 1 281 ? 6.334 -10.265 -6.545 1.00 92.50 281 LEU A O 1
ATOM 2072 N N . LYS A 1 282 ? 5.038 -11.837 -5.630 1.00 93.12 282 LYS A N 1
ATOM 2073 C CA . LYS A 1 282 ? 5.305 -11.463 -4.240 1.00 93.12 282 LYS A CA 1
ATOM 2074 C C . LYS A 1 282 ? 6.595 -12.064 -3.683 1.00 93.12 282 LYS A C 1
ATOM 2076 O O . LYS A 1 282 ? 7.402 -11.364 -3.068 1.00 93.12 282 LYS A O 1
ATOM 2081 N N . PHE A 1 283 ? 6.798 -13.362 -3.894 1.00 93.31 283 PHE A N 1
ATOM 2082 C CA . PHE A 1 283 ? 7.819 -14.139 -3.192 1.00 93.31 283 PHE A CA 1
ATOM 2083 C C . PHE A 1 283 ? 9.103 -14.338 -4.003 1.00 93.31 283 PHE A C 1
ATOM 2085 O O . PHE A 1 283 ? 9.083 -14.406 -5.231 1.00 93.31 283 PHE A O 1
ATOM 2092 N N . GLN A 1 284 ? 10.222 -14.499 -3.282 1.00 89.25 284 GLN A N 1
ATOM 2093 C CA . GLN A 1 284 ? 11.551 -14.819 -3.832 1.00 89.25 284 GLN A CA 1
ATOM 2094 C C . GLN A 1 284 ? 12.040 -13.824 -4.893 1.00 89.25 284 GLN A C 1
ATOM 2096 O O . GLN A 1 284 ? 12.623 -14.207 -5.907 1.00 89.25 284 GLN A O 1
ATOM 2101 N N . LYS A 1 285 ? 11.793 -12.537 -4.651 1.00 92.75 285 LYS A N 1
ATOM 2102 C CA . LYS A 1 285 ? 12.206 -11.452 -5.539 1.00 92.75 285 LYS A CA 1
ATOM 2103 C C . LYS A 1 285 ? 13.455 -10.775 -5.019 1.00 92.75 285 LYS A C 1
ATOM 2105 O O . LYS A 1 285 ? 13.835 -10.925 -3.859 1.00 92.75 285 LYS A O 1
ATOM 2110 N N . THR A 1 286 ? 14.100 -10.065 -5.925 1.00 90.62 286 THR A N 1
ATOM 2111 C CA . THR A 1 286 ? 15.308 -9.293 -5.642 1.00 90.62 286 THR A CA 1
ATOM 2112 C C . THR A 1 286 ? 14.983 -7.808 -5.580 1.00 90.62 286 THR A C 1
ATOM 2114 O O . THR A 1 286 ? 15.523 -7.071 -4.754 1.00 90.62 286 THR A O 1
ATOM 2117 N N . VAL A 1 287 ? 14.075 -7.393 -6.459 1.00 94.56 287 VAL A N 1
ATOM 2118 C CA . VAL A 1 287 ? 13.548 -6.043 -6.559 1.00 94.56 287 VAL A CA 1
ATOM 2119 C C . VAL A 1 287 ? 12.032 -6.153 -6.582 1.00 94.56 287 VAL A C 1
ATOM 2121 O O . VAL A 1 287 ? 11.488 -7.053 -7.216 1.00 94.56 287 VAL A O 1
ATOM 2124 N N . TRP A 1 288 ? 11.343 -5.251 -5.903 1.00 96.56 288 TRP A N 1
ATOM 2125 C CA . TRP A 1 288 ? 9.895 -5.145 -5.919 1.00 96.56 288 TRP A CA 1
ATOM 2126 C C . TRP A 1 288 ? 9.498 -3.767 -6.405 1.00 96.56 288 TRP A C 1
ATOM 2128 O O . TRP A 1 288 ? 10.108 -2.762 -6.060 1.00 96.56 288 TRP A O 1
ATOM 2138 N N . ILE A 1 289 ? 8.413 -3.725 -7.151 1.00 95.81 289 ILE A N 1
ATOM 2139 C CA . ILE A 1 289 ? 7.631 -2.519 -7.338 1.00 95.81 289 ILE A CA 1
ATOM 2140 C C . ILE A 1 289 ? 6.632 -2.459 -6.180 1.00 95.81 289 ILE A C 1
ATOM 2142 O O . ILE A 1 289 ? 6.032 -3.475 -5.828 1.00 95.81 289 ILE A O 1
ATOM 2146 N N . LEU A 1 290 ? 6.459 -1.296 -5.561 1.00 95.31 290 LEU A N 1
ATOM 2147 C CA . LEU A 1 290 ? 5.489 -1.087 -4.489 1.00 95.31 290 LEU A CA 1
ATOM 2148 C C . LEU A 1 290 ? 4.383 -0.166 -4.997 1.00 95.31 290 LEU A C 1
ATOM 2150 O O . LEU A 1 290 ? 4.653 0.982 -5.335 1.00 95.31 290 LEU A O 1
ATOM 2154 N N . HIS A 1 291 ? 3.150 -0.663 -5.026 1.00 92.62 291 HIS A N 1
ATOM 2155 C CA . HIS A 1 291 ? 1.956 0.124 -5.313 1.00 92.62 291 HIS A CA 1
ATOM 2156 C C . HIS A 1 291 ? 1.337 0.611 -3.999 1.00 92.62 291 HIS A C 1
ATOM 2158 O O . HIS A 1 291 ? 0.783 -0.198 -3.253 1.00 92.62 291 HIS A O 1
ATOM 2164 N N . THR A 1 292 ? 1.403 1.911 -3.713 1.00 88.25 292 THR A N 1
ATOM 2165 C CA . THR A 1 292 ? 0.883 2.511 -2.468 1.00 88.25 292 THR A CA 1
ATOM 2166 C C . THR A 1 292 ? -0.585 2.947 -2.552 1.00 88.25 292 THR A C 1
ATOM 2168 O O . THR A 1 292 ? -1.076 3.585 -1.626 1.00 88.25 292 THR A O 1
ATOM 2171 N N . GLY A 1 293 ? -1.288 2.586 -3.631 1.00 84.50 293 GLY A N 1
ATOM 2172 C CA . GLY A 1 293 ? -2.696 2.907 -3.904 1.00 84.50 293 GLY A CA 1
ATOM 2173 C C . GLY A 1 293 ? -2.860 3.952 -5.012 1.00 84.50 293 GLY A C 1
ATOM 2174 O O . GLY A 1 293 ? -3.683 3.797 -5.904 1.00 84.50 293 GLY A O 1
ATOM 2175 N N . ASP A 1 294 ? -2.028 4.984 -4.979 1.00 79.31 294 ASP A N 1
ATOM 2176 C CA . ASP A 1 294 ? -2.016 6.125 -5.903 1.00 79.31 294 ASP A CA 1
ATOM 2177 C C . ASP A 1 294 ? -0.661 6.328 -6.591 1.00 79.31 294 ASP A C 1
ATOM 2179 O O . ASP A 1 294 ? -0.549 7.083 -7.555 1.00 79.31 294 ASP A O 1
ATOM 2183 N N . HIS A 1 295 ? 0.377 5.648 -6.104 1.00 86.31 295 HIS A N 1
ATOM 2184 C CA . HIS A 1 295 ? 1.751 5.856 -6.535 1.00 86.31 295 HIS A CA 1
ATOM 2185 C C . HIS A 1 295 ? 2.544 4.554 -6.584 1.00 86.31 295 HIS A C 1
ATOM 2187 O O . HIS A 1 295 ? 2.203 3.558 -5.937 1.00 86.31 295 HIS A O 1
ATOM 2193 N N . PHE A 1 296 ? 3.613 4.570 -7.375 1.00 90.12 296 PHE A N 1
ATOM 2194 C CA . PHE A 1 296 ? 4.506 3.437 -7.568 1.00 90.12 296 PHE A CA 1
ATOM 2195 C C . PHE A 1 296 ? 5.938 3.834 -7.255 1.00 90.12 296 PHE A C 1
ATOM 2197 O O . PHE A 1 296 ? 6.476 4.765 -7.848 1.00 90.12 296 PHE A O 1
ATOM 2204 N N . VAL A 1 297 ? 6.564 3.072 -6.364 1.00 93.06 297 VAL A N 1
ATOM 2205 C CA . VAL A 1 297 ? 7.978 3.226 -6.007 1.00 93.06 297 VAL A CA 1
ATOM 2206 C C . VAL A 1 297 ? 8.716 1.907 -6.202 1.00 93.06 297 VAL A C 1
ATOM 2208 O O . VAL A 1 297 ? 8.098 0.852 -6.362 1.00 93.06 297 VAL A O 1
ATOM 2211 N N . THR A 1 298 ? 10.045 1.948 -6.196 1.00 95.44 298 THR A N 1
ATOM 2212 C CA . THR A 1 298 ? 10.873 0.744 -6.370 1.00 95.44 298 THR A CA 1
ATOM 2213 C C . THR A 1 298 ? 11.558 0.394 -5.065 1.00 95.44 298 THR A C 1
ATOM 2215 O O . THR A 1 298 ? 12.059 1.276 -4.382 1.00 95.44 298 THR A O 1
ATOM 2218 N N . MET A 1 299 ? 11.622 -0.886 -4.717 1.00 96.06 299 MET A N 1
ATOM 2219 C CA . MET A 1 299 ? 12.310 -1.387 -3.533 1.00 96.06 299 MET A CA 1
ATOM 2220 C C . MET A 1 299 ? 13.307 -2.485 -3.889 1.00 96.06 299 MET A C 1
ATOM 2222 O O . MET A 1 299 ? 12.982 -3.387 -4.653 1.00 96.06 299 MET A O 1
ATOM 2226 N N . ARG A 1 300 ? 14.486 -2.481 -3.269 1.00 94.19 300 ARG A N 1
ATOM 2227 C CA . ARG A 1 300 ? 15.414 -3.619 -3.282 1.00 94.19 300 ARG A CA 1
ATOM 2228 C C . ARG A 1 300 ? 15.921 -3.935 -1.884 1.00 94.19 300 ARG A C 1
ATOM 2230 O O . ARG A 1 300 ? 15.970 -3.070 -1.014 1.00 94.19 300 ARG A O 1
ATOM 2237 N N . GLN A 1 301 ? 16.346 -5.175 -1.687 1.00 91.25 301 GLN A N 1
ATOM 2238 C CA . GLN A 1 301 ? 17.089 -5.556 -0.491 1.00 91.25 301 GLN A CA 1
ATOM 2239 C C . GLN A 1 301 ? 18.564 -5.147 -0.657 1.00 91.25 301 GLN A C 1
ATOM 2241 O O . GLN A 1 301 ? 19.194 -5.555 -1.632 1.00 91.25 301 GLN A O 1
ATOM 2246 N N . THR A 1 302 ? 19.126 -4.363 0.272 1.00 85.94 302 THR A N 1
ATOM 2247 C CA . THR A 1 302 ? 20.511 -3.840 0.168 1.00 85.94 302 THR A CA 1
ATOM 2248 C C . THR A 1 302 ? 21.556 -4.709 0.845 1.00 85.94 302 THR A C 1
ATOM 2250 O O . THR A 1 302 ? 22.713 -4.723 0.433 1.00 85.94 302 THR A O 1
ATOM 2253 N N . SER A 1 303 ? 21.167 -5.480 1.855 1.00 72.12 303 SER A N 1
ATOM 2254 C CA . SER A 1 303 ? 22.050 -6.441 2.500 1.00 72.12 303 SER A CA 1
ATOM 2255 C C . SER A 1 303 ? 21.289 -7.717 2.851 1.00 72.12 303 SER A C 1
ATOM 2257 O O . SER A 1 303 ? 20.198 -7.711 3.426 1.00 72.12 303 SER A O 1
ATOM 2259 N N . LYS A 1 304 ? 21.870 -8.861 2.481 1.00 58.03 304 LYS A N 1
ATOM 2260 C CA . LYS A 1 304 ? 21.646 -10.110 3.209 1.00 58.03 304 LYS A CA 1
ATOM 2261 C C . LYS A 1 304 ? 22.737 -10.130 4.256 1.00 58.03 304 LYS A C 1
ATOM 2263 O O . LYS A 1 304 ? 23.891 -10.340 3.897 1.00 58.03 304 LYS A O 1
ATOM 2268 N N . THR A 1 305 ? 22.411 -9.852 5.511 1.00 49.88 305 THR A N 1
ATOM 2269 C CA . THR A 1 305 ? 23.374 -9.978 6.605 1.00 49.88 305 THR A CA 1
ATOM 2270 C C . THR A 1 305 ? 23.834 -11.436 6.631 1.00 49.88 305 THR A C 1
ATOM 2272 O O . THR A 1 305 ? 23.119 -12.326 7.076 1.00 49.88 305 THR A O 1
ATOM 2275 N N . GLN A 1 306 ? 24.991 -11.705 6.022 1.00 45.97 306 GLN A N 1
ATOM 2276 C CA . GLN A 1 306 ? 25.559 -13.047 5.871 1.00 45.97 306 GLN A CA 1
ATOM 2277 C C . GLN A 1 306 ? 26.314 -13.497 7.129 1.00 45.97 306 GLN A C 1
ATOM 2279 O O . GLN A 1 306 ? 26.859 -14.598 7.154 1.00 45.97 306 GLN A O 1
ATOM 2284 N N . ASN A 1 307 ? 26.326 -12.674 8.180 1.00 46.00 307 ASN A N 1
ATOM 2285 C CA . ASN A 1 307 ? 27.010 -12.964 9.429 1.00 46.00 307 ASN A CA 1
ATOM 2286 C C . ASN A 1 307 ? 25.995 -13.318 10.520 1.00 46.00 307 ASN A C 1
ATOM 2288 O O . ASN A 1 307 ? 25.090 -12.545 10.816 1.00 46.00 307 ASN A O 1
ATOM 2292 N N . ASN A 1 308 ? 26.193 -14.502 11.103 1.00 52.62 308 ASN A N 1
ATOM 2293 C CA . ASN A 1 308 ? 25.349 -15.215 12.071 1.00 52.62 308 ASN A CA 1
ATOM 2294 C C . ASN A 1 308 ? 24.983 -14.470 13.377 1.00 52.62 308 ASN A C 1
ATOM 2296 O O . ASN A 1 308 ? 24.325 -15.076 14.219 1.00 52.62 308 ASN A O 1
ATOM 2300 N N . ASP A 1 309 ? 25.368 -13.205 13.562 1.00 53.09 309 ASP A N 1
ATOM 2301 C CA . ASP A 1 309 ? 25.312 -12.535 14.870 1.00 53.09 309 ASP A CA 1
ATOM 2302 C C . ASP A 1 309 ? 24.356 -11.326 14.942 1.00 53.09 309 ASP A C 1
ATOM 2304 O O . ASP A 1 309 ? 24.026 -10.888 16.044 1.00 53.09 309 ASP A O 1
ATOM 2308 N N . ASP A 1 310 ? 23.836 -10.821 13.816 1.00 56.19 310 ASP A N 1
ATOM 2309 C CA . ASP A 1 310 ? 22.911 -9.678 13.815 1.00 56.19 310 ASP A CA 1
ATOM 2310 C C . ASP A 1 310 ? 21.450 -10.135 13.676 1.00 56.19 310 ASP A C 1
ATOM 2312 O O . ASP A 1 310 ? 20.981 -10.455 12.585 1.00 56.19 310 ASP A O 1
ATOM 2316 N N . ASN A 1 311 ? 20.749 -10.165 14.816 1.00 65.88 311 ASN A N 1
ATOM 2317 C CA . ASN A 1 311 ? 19.291 -10.147 15.033 1.00 65.88 311 ASN A CA 1
ATOM 2318 C C . ASN A 1 311 ? 18.399 -10.042 13.778 1.00 65.88 311 ASN A C 1
ATOM 2320 O O . ASN A 1 311 ? 17.759 -9.013 13.589 1.00 65.88 311 ASN A O 1
ATOM 2324 N N . ASN A 1 312 ? 18.325 -11.089 12.947 1.00 81.69 312 ASN A N 1
ATOM 2325 C CA . ASN A 1 312 ? 17.318 -11.314 11.899 1.00 81.69 312 ASN A CA 1
ATOM 2326 C C . ASN A 1 312 ? 16.772 -10.033 11.215 1.00 81.69 312 ASN A C 1
ATOM 2328 O O . ASN A 1 312 ? 15.563 -9.878 11.073 1.00 81.69 312 ASN A O 1
ATOM 2332 N N . THR A 1 313 ? 17.645 -9.079 10.872 1.00 89.12 313 THR A N 1
ATOM 2333 C CA . THR A 1 313 ? 17.240 -7.759 10.369 1.00 89.12 313 THR A CA 1
ATOM 2334 C C . THR A 1 313 ? 17.436 -7.725 8.865 1.00 89.12 313 THR A C 1
ATOM 2336 O O . THR A 1 313 ? 18.530 -8.002 8.374 1.00 89.12 313 THR A O 1
ATOM 2339 N N . ILE A 1 314 ? 16.379 -7.386 8.128 1.00 91.31 314 ILE A N 1
ATOM 2340 C CA . ILE A 1 314 ? 16.428 -7.203 6.676 1.00 91.31 314 ILE A CA 1
ATOM 2341 C C . ILE A 1 314 ? 16.437 -5.706 6.385 1.00 91.31 314 ILE A C 1
ATOM 2343 O O . ILE A 1 314 ? 15.525 -4.987 6.795 1.00 91.31 314 ILE A O 1
ATOM 2347 N N . HIS A 1 315 ? 17.455 -5.246 5.659 1.00 91.62 315 HIS A N 1
ATOM 2348 C CA . HIS A 1 315 ? 17.541 -3.863 5.205 1.00 91.62 315 HIS A CA 1
ATOM 2349 C C . HIS A 1 315 ? 16.991 -3.727 3.788 1.00 91.62 315 HIS A C 1
ATOM 2351 O O . HIS A 1 315 ? 17.420 -4.424 2.863 1.00 91.62 315 HIS A O 1
ATOM 2357 N N . MET A 1 316 ? 16.048 -2.804 3.637 1.00 93.19 316 MET A N 1
ATOM 2358 C CA . MET A 1 316 ? 15.434 -2.453 2.366 1.00 93.19 316 MET A CA 1
ATOM 2359 C C . MET A 1 316 ? 15.784 -1.015 1.999 1.00 93.19 316 MET A C 1
ATOM 2361 O O . MET A 1 316 ? 15.859 -0.136 2.856 1.00 93.19 316 MET A O 1
ATOM 2365 N N . GLU A 1 317 ? 15.963 -0.781 0.710 1.00 93.06 317 GLU A N 1
ATOM 2366 C CA . GLU A 1 317 ? 16.077 0.538 0.100 1.00 93.06 317 GLU A CA 1
ATOM 2367 C C . GLU A 1 317 ? 14.868 0.748 -0.797 1.00 93.06 317 GLU A C 1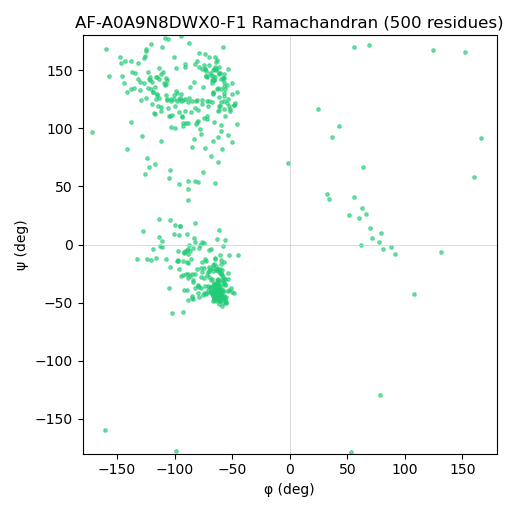
ATOM 2369 O O . GLU A 1 317 ? 14.576 -0.092 -1.649 1.00 93.06 317 GLU A O 1
ATOM 2374 N N . ILE A 1 318 ? 14.160 1.852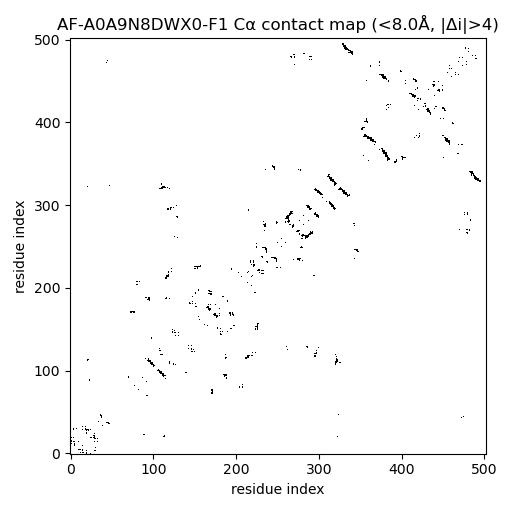 -0.581 1.00 93.44 318 ILE A N 1
ATOM 2375 C CA . ILE A 1 318 ? 12.997 2.262 -1.359 1.00 93.44 318 ILE A CA 1
ATOM 2376 C C . ILE A 1 318 ? 13.339 3.570 -2.054 1.00 93.44 318 ILE A C 1
ATOM 2378 O O . ILE A 1 318 ? 13.714 4.538 -1.399 1.00 93.44 318 ILE A O 1
ATOM 2382 N N . TYR A 1 319 ? 13.178 3.595 -3.368 1.00 92.50 319 TYR A N 1
ATOM 2383 C CA . TYR A 1 319 ? 13.443 4.744 -4.211 1.00 92.50 319 TYR A CA 1
ATOM 2384 C C . TYR A 1 319 ? 12.160 5.257 -4.857 1.00 92.50 319 TYR A C 1
ATOM 2386 O O . TYR A 1 319 ? 11.428 4.503 -5.510 1.00 92.50 319 TYR A O 1
ATOM 2394 N N . ASP A 1 320 ? 11.943 6.559 -4.705 1.00 90.56 320 ASP A N 1
ATOM 2395 C CA . ASP A 1 320 ? 10.934 7.332 -5.413 1.00 90.56 320 ASP A CA 1
ATOM 2396 C C . ASP A 1 320 ? 11.624 8.394 -6.274 1.00 90.56 320 ASP A C 1
ATOM 2398 O O . ASP A 1 320 ? 12.244 9.320 -5.752 1.00 90.56 320 ASP A O 1
ATOM 2402 N N . GLY A 1 321 ? 11.531 8.248 -7.595 1.00 85.88 321 GLY A N 1
ATOM 2403 C CA . GLY A 1 321 ? 12.148 9.157 -8.562 1.00 85.88 321 GLY A CA 1
ATOM 2404 C C . GLY A 1 321 ? 11.213 10.241 -9.101 1.00 85.88 321 GLY A C 1
ATOM 2405 O O . GLY A 1 321 ? 11.587 10.918 -10.060 1.00 85.88 321 GLY A O 1
ATOM 2406 N N . LEU A 1 322 ? 10.000 10.396 -8.557 1.00 81.75 322 LEU A N 1
ATOM 2407 C CA . LEU A 1 322 ? 9.017 11.366 -9.050 1.00 81.75 322 LEU A CA 1
ATOM 2408 C C . LEU A 1 322 ? 8.956 12.642 -8.213 1.00 81.75 322 LEU A C 1
ATOM 2410 O O . LEU A 1 322 ? 8.731 12.607 -7.010 1.00 81.75 322 LEU A O 1
ATOM 2414 N N . GLN A 1 323 ? 9.056 13.787 -8.883 1.00 75.06 323 GLN A N 1
ATOM 2415 C CA . GLN A 1 323 ? 8.760 15.104 -8.309 1.00 75.06 323 GLN A CA 1
ATOM 2416 C C . GLN A 1 323 ? 7.260 15.241 -7.945 1.00 75.06 323 GLN A C 1
ATOM 2418 O O . GLN A 1 323 ? 6.419 14.637 -8.616 1.00 75.06 323 GLN A O 1
ATOM 2423 N N . PRO A 1 324 ? 6.887 16.058 -6.937 1.00 63.53 324 PRO A N 1
ATOM 2424 C CA . PRO A 1 324 ? 7.743 16.992 -6.193 1.00 63.53 324 PRO A CA 1
ATOM 2425 C C . PRO A 1 324 ? 8.486 16.359 -5.011 1.00 63.53 324 PRO A C 1
ATOM 2427 O O . PRO A 1 324 ? 9.375 16.987 -4.447 1.00 63.53 324 PRO A O 1
ATOM 2430 N N . ASN A 1 325 ? 8.105 15.145 -4.611 1.00 67.44 325 ASN A N 1
ATOM 2431 C CA . ASN A 1 325 ? 8.659 14.526 -3.414 1.00 67.44 325 ASN A CA 1
ATOM 2432 C C . ASN A 1 325 ? 10.036 13.914 -3.694 1.00 67.44 325 ASN A C 1
ATOM 2434 O O . ASN A 1 325 ? 10.927 14.073 -2.882 1.00 67.44 325 ASN A O 1
ATOM 2438 N N . GLY A 1 326 ? 10.238 13.249 -4.831 1.00 69.81 326 GLY A N 1
ATOM 2439 C CA . GLY A 1 326 ? 11.503 12.634 -5.238 1.00 69.81 326 GLY A CA 1
ATOM 2440 C C . GLY A 1 326 ? 12.459 13.569 -6.003 1.00 69.81 326 GLY A C 1
ATOM 2441 O O . GLY A 1 326 ? 12.059 14.663 -6.393 1.00 69.81 326 GLY A O 1
ATOM 2442 N N . PRO A 1 327 ? 13.707 13.149 -6.301 1.00 81.06 327 PRO A N 1
ATOM 2443 C CA . PRO A 1 327 ? 14.297 11.863 -5.937 1.00 81.06 327 PRO A CA 1
ATOM 2444 C C . PRO A 1 327 ? 14.517 11.734 -4.433 1.00 81.06 327 PRO A C 1
ATOM 2446 O O . PRO A 1 327 ? 15.252 12.523 -3.847 1.00 81.06 327 PRO A O 1
ATOM 2449 N N . ILE A 1 328 ? 13.927 10.707 -3.826 1.00 84.69 328 ILE A N 1
ATOM 2450 C CA . ILE A 1 328 ? 14.195 10.337 -2.438 1.00 84.69 328 ILE A CA 1
ATOM 2451 C C . ILE A 1 328 ? 14.494 8.846 -2.384 1.00 84.69 328 ILE A C 1
ATOM 2453 O O . ILE A 1 328 ? 13.740 8.018 -2.901 1.00 84.69 328 ILE A O 1
ATOM 2457 N N . THR A 1 329 ? 15.561 8.517 -1.665 1.00 88.69 329 THR A N 1
ATOM 2458 C CA . THR A 1 329 ? 15.858 7.160 -1.217 1.00 88.69 329 THR A CA 1
ATOM 2459 C C . THR A 1 329 ? 15.578 7.067 0.278 1.00 88.69 329 THR A C 1
ATOM 2461 O O . THR A 1 329 ? 16.113 7.844 1.065 1.00 88.69 329 THR A O 1
ATOM 2464 N N . LYS A 1 330 ? 14.742 6.112 0.688 1.00 88.31 330 LYS A N 1
ATOM 2465 C CA . LYS A 1 330 ? 14.471 5.797 2.096 1.00 88.31 330 LYS A CA 1
ATOM 2466 C C . LYS A 1 330 ? 14.989 4.407 2.424 1.00 88.31 330 LYS A C 1
ATOM 2468 O O . LYS A 1 330 ? 14.836 3.476 1.633 1.00 88.31 330 LYS A O 1
ATOM 2473 N N . HIS A 1 331 ? 15.528 4.248 3.627 1.00 90.12 331 HIS A N 1
ATOM 2474 C CA . HIS A 1 331 ? 15.960 2.952 4.133 1.00 90.12 331 HIS A CA 1
ATOM 2475 C C . HIS A 1 331 ? 15.021 2.458 5.223 1.00 90.12 331 HIS A C 1
ATOM 2477 O O . HIS A 1 331 ? 14.601 3.219 6.095 1.00 90.12 331 HIS A O 1
ATOM 2483 N N . TYR A 1 332 ? 14.704 1.171 5.164 1.00 92.38 332 TYR A N 1
ATOM 2484 C CA . TYR A 1 332 ? 13.869 0.495 6.143 1.00 92.38 332 TYR A CA 1
ATOM 2485 C C . TYR A 1 332 ? 14.629 -0.676 6.754 1.00 92.38 332 TYR A C 1
ATOM 2487 O O . TYR A 1 332 ? 15.339 -1.399 6.051 1.00 92.38 332 TYR A O 1
ATOM 2495 N N . ALA A 1 333 ? 14.433 -0.890 8.052 1.00 92.12 333 ALA A N 1
ATOM 2496 C CA . ALA A 1 333 ? 14.786 -2.127 8.728 1.00 92.12 333 ALA A CA 1
ATOM 2497 C C . ALA A 1 333 ? 13.516 -2.896 9.071 1.00 92.12 333 ALA A C 1
ATOM 2499 O O . ALA A 1 333 ? 12.592 -2.362 9.690 1.00 92.12 333 ALA A O 1
ATOM 2500 N N . ILE A 1 334 ? 13.514 -4.160 8.668 1.00 92.62 334 ILE A N 1
ATOM 2501 C CA . ILE A 1 334 ? 12.499 -5.150 8.997 1.00 92.62 334 ILE A CA 1
ATOM 2502 C C . ILE A 1 334 ? 13.117 -6.054 10.063 1.00 92.62 334 ILE A C 1
ATOM 2504 O O . ILE A 1 334 ? 14.069 -6.782 9.776 1.00 92.62 334 ILE A O 1
ATOM 2508 N N . THR A 1 335 ? 12.617 -5.968 11.290 1.00 91.75 335 THR A N 1
ATOM 2509 C CA . THR A 1 335 ? 13.149 -6.667 12.468 1.00 91.75 335 THR A CA 1
ATOM 2510 C C . THR A 1 335 ? 12.091 -7.590 13.087 1.00 91.75 335 THR A C 1
ATOM 2512 O O . THR A 1 335 ? 10.935 -7.623 12.661 1.00 91.75 335 THR A O 1
ATOM 2515 N N . GLY A 1 336 ? 12.488 -8.397 14.075 1.00 90.00 336 GLY A N 1
ATOM 2516 C CA . GLY A 1 336 ? 11.581 -9.324 14.758 1.00 90.00 336 GLY A CA 1
ATOM 2517 C C . GLY A 1 336 ? 11.307 -10.601 13.954 1.00 90.00 336 GLY A C 1
ATOM 2518 O O . GLY A 1 336 ? 12.239 -11.294 13.529 1.00 90.00 336 GLY A O 1
ATOM 2519 N N . ASP A 1 337 ? 10.027 -10.950 13.786 1.00 90.31 337 ASP A N 1
ATOM 2520 C CA . ASP A 1 337 ? 9.600 -12.117 13.003 1.00 90.31 337 ASP A CA 1
ATOM 2521 C C . ASP A 1 337 ? 9.530 -11.765 11.510 1.00 90.31 337 ASP A C 1
ATOM 2523 O O . ASP A 1 337 ? 8.502 -11.332 10.989 1.00 90.31 337 ASP A O 1
ATOM 2527 N N . THR A 1 338 ? 10.645 -11.984 10.814 1.00 91.62 338 THR A N 1
ATOM 2528 C CA . THR A 1 338 ? 10.783 -11.762 9.367 1.00 91.62 338 THR A CA 1
ATOM 2529 C C . THR A 1 338 ? 10.258 -12.921 8.515 1.00 91.62 338 THR A C 1
ATOM 2531 O O . THR A 1 338 ? 10.603 -13.027 7.334 1.00 91.62 338 THR A O 1
ATOM 2534 N N . SER A 1 339 ? 9.422 -13.806 9.078 1.00 92.62 339 SER A N 1
ATOM 2535 C CA . SER A 1 339 ? 8.731 -14.809 8.270 1.00 92.62 339 SER A CA 1
ATOM 2536 C C . SER A 1 339 ? 7.901 -14.129 7.182 1.00 92.62 339 SER A C 1
ATOM 2538 O O . SER A 1 339 ? 7.122 -13.203 7.430 1.00 92.62 339 SER A O 1
ATOM 2540 N N . VAL A 1 340 ? 8.110 -14.580 5.944 1.00 93.88 340 VAL A N 1
ATOM 2541 C CA . VAL A 1 340 ? 7.308 -14.123 4.810 1.00 93.88 340 VAL A CA 1
ATOM 2542 C C . VAL A 1 340 ? 5.870 -14.609 4.971 1.00 93.88 340 VAL A C 1
ATOM 2544 O O . VAL A 1 340 ? 5.627 -15.662 5.563 1.00 93.88 340 VAL A O 1
ATOM 2547 N N . ALA A 1 341 ? 4.922 -13.843 4.438 1.00 94.38 341 ALA A N 1
ATOM 2548 C CA . ALA A 1 341 ? 3.517 -14.216 4.411 1.00 94.38 341 ALA A CA 1
ATOM 2549 C C . ALA A 1 341 ? 3.302 -15.600 3.780 1.00 94.38 341 ALA A C 1
ATOM 2551 O O . ALA A 1 341 ? 4.043 -16.020 2.887 1.00 94.38 341 ALA A O 1
ATOM 2552 N N . ASP A 1 342 ? 2.245 -16.279 4.219 1.00 94.81 342 ASP A N 1
ATOM 2553 C CA . ASP A 1 342 ? 1.809 -17.515 3.586 1.00 94.81 342 ASP A CA 1
ATOM 2554 C C . ASP A 1 342 ? 1.363 -17.254 2.142 1.00 94.81 342 ASP A C 1
ATOM 2556 O O . ASP A 1 342 ? 0.864 -16.180 1.791 1.00 94.81 342 ASP A O 1
ATOM 2560 N N . GLN A 1 343 ? 1.523 -18.274 1.304 1.00 93.94 343 GLN A N 1
ATOM 2561 C CA . GLN A 1 343 ? 0.999 -18.268 -0.055 1.00 93.94 343 GLN A CA 1
ATOM 2562 C C . GLN A 1 343 ? -0.514 -18.047 -0.068 1.00 93.94 343 GLN A C 1
ATOM 2564 O O . GLN A 1 343 ? -1.234 -18.554 0.797 1.00 93.94 343 GLN A O 1
ATOM 2569 N N . ALA A 1 344 ? -1.016 -17.368 -1.102 1.00 91.38 344 ALA A N 1
ATOM 2570 C CA . ALA A 1 344 ? -2.453 -17.188 -1.252 1.00 91.38 344 ALA A CA 1
ATOM 2571 C C . ALA A 1 344 ? -3.170 -18.551 -1.314 1.00 91.38 344 ALA A C 1
ATOM 2573 O O . ALA A 1 344 ? -2.641 -19.503 -1.915 1.00 91.38 344 ALA A O 1
ATOM 2574 N N . PRO A 1 345 ? -4.377 -18.677 -0.734 1.00 90.12 345 PRO A N 1
ATOM 2575 C CA . PRO A 1 345 ? -5.105 -19.936 -0.746 1.00 90.12 345 PRO A CA 1
ATOM 2576 C C . PRO A 1 345 ? -5.426 -20.366 -2.181 1.00 90.12 345 PRO A C 1
ATOM 2578 O O . PRO A 1 345 ? -5.582 -19.546 -3.084 1.00 90.12 345 PRO A O 1
ATOM 2581 N N . ALA A 1 346 ? -5.564 -21.675 -2.406 1.00 88.50 346 ALA A N 1
ATOM 2582 C CA . ALA A 1 346 ? -5.879 -22.211 -3.734 1.00 88.50 346 ALA A CA 1
ATOM 2583 C C . ALA A 1 346 ? -7.228 -21.708 -4.282 1.00 88.50 346 ALA A C 1
ATOM 2585 O O . ALA A 1 346 ? -7.433 -21.686 -5.500 1.00 88.50 346 ALA A O 1
ATOM 2586 N N . GLN A 1 347 ? -8.135 -21.312 -3.384 1.00 86.00 347 GLN A N 1
ATOM 2587 C CA . GLN A 1 347 ? -9.436 -20.761 -3.715 1.00 86.00 347 GLN A CA 1
ATOM 2588 C C . GLN A 1 347 ? -9.743 -19.531 -2.861 1.00 86.00 347 GLN A C 1
ATOM 2590 O O . GLN A 1 347 ? -9.581 -19.571 -1.641 1.00 86.00 347 GLN A O 1
ATOM 2595 N N . HIS A 1 348 ? -10.242 -18.469 -3.494 1.00 82.38 348 HIS A N 1
ATOM 2596 C CA . HIS A 1 348 ? -10.789 -17.325 -2.772 1.00 82.38 348 HIS A CA 1
ATOM 2597 C C . HIS A 1 348 ? -12.125 -17.713 -2.131 1.00 82.38 348 HIS A C 1
ATOM 2599 O O . HIS A 1 348 ? -13.051 -18.161 -2.815 1.00 82.38 348 HIS A O 1
ATOM 2605 N N . VAL A 1 349 ? -12.237 -17.546 -0.817 1.00 79.31 349 VAL A N 1
ATOM 2606 C CA . VAL A 1 349 ? -13.487 -17.745 -0.083 1.00 79.31 349 VAL A CA 1
ATOM 2607 C C . VAL A 1 349 ? -13.851 -16.404 0.528 1.00 79.31 349 VAL A C 1
ATOM 2609 O O . VAL A 1 349 ? -13.151 -15.918 1.408 1.00 79.31 349 VAL A O 1
ATOM 2612 N N . GLU A 1 350 ? -14.950 -15.810 0.065 1.00 69.25 350 GLU A N 1
ATOM 2613 C CA . GLU A 1 350 ? -15.534 -14.654 0.742 1.00 69.25 350 GLU A CA 1
ATOM 2614 C C . GLU A 1 350 ? -16.046 -15.120 2.104 1.00 69.25 350 GLU A C 1
ATOM 2616 O O . GLU A 1 350 ? -17.047 -15.830 2.204 1.00 69.25 350 GLU A O 1
ATOM 2621 N N . THR A 1 351 ? -15.327 -14.768 3.164 1.00 69.38 351 THR A N 1
ATOM 2622 C CA . THR A 1 351 ? -15.686 -15.133 4.535 1.00 69.38 351 THR A CA 1
ATOM 2623 C C . THR A 1 351 ? -16.252 -13.929 5.267 1.00 69.38 351 THR A C 1
ATOM 2625 O O . THR A 1 351 ? -15.732 -13.539 6.314 1.00 69.38 351 THR A O 1
ATOM 2628 N N . PHE A 1 352 ? -17.322 -13.323 4.745 1.00 86.50 352 PHE A N 1
ATOM 2629 C CA . PHE A 1 352 ? -18.103 -12.437 5.601 1.00 86.50 352 PHE A CA 1
ATOM 2630 C C . PHE A 1 352 ? -18.662 -13.269 6.764 1.00 86.50 352 PHE A C 1
ATOM 2632 O O . PHE A 1 352 ? -19.392 -14.244 6.565 1.00 86.50 352 PHE A O 1
ATOM 2639 N N . ARG A 1 353 ? -18.283 -12.902 7.988 1.00 90.75 353 ARG A N 1
ATOM 2640 C CA . ARG A 1 353 ? -18.812 -13.479 9.224 1.00 90.75 353 ARG A CA 1
ATOM 2641 C C . ARG A 1 353 ? -19.565 -12.385 9.970 1.00 90.75 353 ARG A C 1
ATOM 2643 O O . ARG A 1 353 ? -19.034 -11.290 10.161 1.00 90.75 353 ARG A O 1
ATOM 2650 N N . LYS A 1 354 ? -20.798 -12.682 10.381 1.00 94.12 354 LYS A N 1
ATOM 2651 C CA . LYS A 1 354 ? -21.608 -11.786 11.209 1.00 94.12 354 LYS A CA 1
ATOM 2652 C C . LYS A 1 354 ? -20.990 -11.735 12.603 1.00 94.12 354 LYS A C 1
ATOM 2654 O O . LYS A 1 354 ? -20.857 -12.769 13.249 1.00 94.12 354 LYS A O 1
ATOM 2659 N N . LYS A 1 355 ? -20.648 -10.550 13.094 1.00 95.94 355 LYS A N 1
ATOM 2660 C CA . LYS A 1 355 ? -20.124 -10.402 14.456 1.00 95.94 355 LYS A CA 1
ATOM 2661 C C . LYS A 1 355 ? -21.205 -10.676 15.498 1.00 95.94 355 LYS A C 1
ATOM 2663 O O . LYS A 1 355 ? -22.387 -10.405 15.279 1.00 95.94 355 LYS A O 1
ATOM 2668 N N . ARG A 1 356 ? -20.798 -11.226 16.637 1.00 96.44 356 ARG A N 1
ATOM 2669 C CA . ARG A 1 356 ? -21.637 -11.377 17.827 1.00 96.44 356 ARG A CA 1
ATOM 2670 C C . ARG A 1 356 ? -21.836 -10.011 18.476 1.00 96.44 356 ARG A C 1
ATOM 2672 O O . ARG A 1 356 ? -20.929 -9.183 18.501 1.00 96.44 356 ARG A O 1
ATOM 2679 N N . VAL A 1 357 ? -23.018 -9.809 19.043 1.00 97.06 357 VAL A N 1
ATOM 2680 C CA . VAL A 1 357 ? -23.346 -8.614 19.826 1.00 97.06 357 VAL A CA 1
ATOM 2681 C C . VAL A 1 357 ? -22.305 -8.430 20.934 1.00 97.06 357 VAL A C 1
ATOM 2683 O O . VAL A 1 357 ? -22.063 -9.357 21.702 1.00 97.06 357 VAL A O 1
ATOM 2686 N N . GLY A 1 358 ? -21.674 -7.258 20.990 1.00 97.19 358 GLY A N 1
ATOM 2687 C CA . GLY A 1 358 ? -20.593 -6.936 21.920 1.00 97.19 358 GLY A CA 1
ATOM 2688 C C . GLY A 1 358 ? -19.169 -7.210 21.415 1.00 97.19 358 GLY A C 1
ATOM 2689 O O . GLY A 1 358 ? -18.234 -6.796 22.093 1.00 97.19 358 GLY A O 1
ATOM 2690 N N . GLN A 1 359 ? -18.955 -7.859 20.262 1.00 97.38 359 GLN A N 1
ATOM 2691 C CA . GLN A 1 359 ? -17.608 -7.976 19.664 1.00 97.38 359 GLN A CA 1
ATOM 2692 C C . GLN A 1 359 ? -17.138 -6.645 19.057 1.00 97.38 359 GLN A C 1
ATOM 2694 O O . GLN A 1 359 ? -17.984 -5.891 18.585 1.00 97.38 359 GLN A O 1
ATOM 2699 N N . PRO A 1 360 ? -15.825 -6.348 18.991 1.00 96.88 360 PRO A N 1
ATOM 2700 C CA . PRO A 1 360 ? -15.303 -5.188 18.265 1.00 96.88 360 PRO A CA 1
ATOM 2701 C C . PRO A 1 360 ? -15.796 -5.135 16.810 1.00 96.88 360 PRO A C 1
ATOM 2703 O O . PRO A 1 360 ? -15.498 -6.030 16.015 1.00 96.88 360 PRO A O 1
ATOM 2706 N N . ASP A 1 361 ? -16.520 -4.083 16.428 1.00 95.38 361 ASP A N 1
ATOM 2707 C CA . ASP A 1 361 ? -16.996 -3.896 15.056 1.00 95.38 361 ASP A CA 1
ATOM 2708 C C . ASP A 1 361 ? -16.030 -3.064 14.204 1.00 95.38 361 ASP A C 1
ATOM 2710 O O . ASP A 1 361 ? -15.510 -3.550 13.197 1.00 95.38 361 ASP A O 1
ATOM 2714 N N . ASP A 1 362 ? -15.739 -1.840 14.630 1.00 95.56 362 ASP A N 1
ATOM 2715 C CA . ASP A 1 362 ? -14.915 -0.901 13.865 1.00 95.56 362 ASP A CA 1
ATOM 2716 C C . ASP A 1 362 ? -14.098 0.005 14.791 1.00 95.56 362 ASP A C 1
ATOM 2718 O O . ASP A 1 362 ? -14.419 0.171 15.973 1.00 95.56 362 ASP A O 1
ATOM 2722 N N . ILE A 1 363 ? -13.058 0.615 14.225 1.00 96.88 363 ILE A N 1
ATOM 2723 C CA . ILE A 1 363 ? -12.312 1.712 14.843 1.00 96.88 363 ILE A CA 1
ATOM 2724 C C . ILE A 1 363 ? -12.831 3.005 14.232 1.00 96.88 363 ILE A C 1
ATOM 2726 O O . ILE A 1 363 ? -12.744 3.207 13.024 1.00 96.88 363 ILE A O 1
ATOM 2730 N N . VAL A 1 364 ? -13.375 3.884 15.068 1.00 95.25 364 VAL A N 1
ATOM 2731 C CA . VAL A 1 364 ? -13.967 5.143 14.598 1.00 95.25 364 VAL A CA 1
ATOM 2732 C C . VAL A 1 364 ? -12.913 6.227 14.453 1.00 95.25 364 VAL A C 1
ATOM 2734 O O . VAL A 1 364 ? -12.906 6.968 13.476 1.00 95.25 364 VAL A O 1
ATOM 2737 N N . GLN A 1 365 ? -12.056 6.345 15.462 1.00 95.44 365 GLN A N 1
ATOM 2738 C CA . GLN A 1 365 ? -11.020 7.363 15.549 1.00 95.44 365 GLN A CA 1
ATOM 2739 C C . GLN A 1 365 ? -9.925 6.925 16.523 1.00 95.44 365 GLN A C 1
ATOM 2741 O O . GLN A 1 365 ? -10.104 5.987 17.306 1.00 95.44 365 GLN A O 1
ATOM 2746 N N . ALA A 1 366 ? -8.816 7.658 16.510 1.00 96.44 366 ALA A N 1
ATOM 2747 C CA . ALA A 1 366 ? -7.724 7.505 17.454 1.00 96.44 366 ALA A CA 1
ATOM 2748 C C . ALA A 1 366 ? -7.474 8.820 18.203 1.00 96.44 366 ALA A C 1
ATOM 2750 O O . ALA A 1 366 ? -7.531 9.906 17.627 1.00 96.44 366 ALA A O 1
ATOM 2751 N N . LYS A 1 367 ? -7.172 8.715 19.495 1.00 94.62 367 LYS A N 1
ATOM 2752 C CA . LYS A 1 367 ? -6.575 9.777 20.299 1.00 94.62 367 LYS A CA 1
ATOM 2753 C C . LYS A 1 367 ? -5.066 9.644 20.149 1.00 94.62 367 LYS A C 1
ATOM 2755 O O . LYS A 1 367 ? -4.453 8.739 20.720 1.00 94.62 367 LYS A O 1
ATOM 2760 N N . LYS A 1 368 ? -4.495 10.547 19.357 1.00 91.94 368 LYS A N 1
ATOM 2761 C CA . LYS A 1 368 ? -3.047 10.691 19.224 1.00 91.94 368 LYS A CA 1
ATOM 2762 C C . LYS A 1 368 ? -2.495 11.195 20.554 1.00 91.94 368 LYS A C 1
ATOM 2764 O O . LYS A 1 368 ? -3.049 12.121 21.146 1.00 91.94 368 LYS A O 1
ATOM 2769 N N . HIS A 1 369 ? -1.447 10.549 21.039 1.00 84.56 369 HIS A N 1
ATOM 2770 C CA . HIS A 1 369 ? -0.658 11.059 22.158 1.00 84.56 369 HIS A CA 1
ATOM 2771 C C . HIS A 1 369 ? 0.535 11.847 21.599 1.00 84.56 369 HIS A C 1
ATOM 2773 O O . HIS A 1 369 ? 0.713 11.896 20.385 1.00 84.56 369 HIS A O 1
ATOM 2779 N N . ASP A 1 370 ? 1.388 12.405 22.459 1.00 81.75 370 ASP A N 1
ATOM 2780 C CA . ASP A 1 370 ? 2.616 13.117 22.048 1.00 81.75 370 ASP A CA 1
ATOM 2781 C C . ASP A 1 370 ? 3.648 12.212 21.324 1.00 81.75 370 ASP A C 1
ATOM 2783 O O . ASP A 1 370 ? 4.759 12.638 21.015 1.00 81.75 370 ASP A O 1
ATOM 2787 N N . HIS A 1 371 ? 3.300 10.947 21.065 1.00 72.50 371 HIS A N 1
ATOM 2788 C CA . HIS A 1 371 ? 4.108 9.972 20.348 1.00 72.50 371 HIS A CA 1
ATOM 2789 C C . HIS A 1 371 ? 3.670 9.869 18.878 1.00 72.50 371 HIS A C 1
ATOM 2791 O O . HIS A 1 371 ? 2.477 9.690 18.608 1.00 72.50 371 HIS A O 1
ATOM 2797 N N . PRO A 1 372 ? 4.615 9.902 17.920 1.00 79.88 372 PRO A N 1
ATOM 2798 C CA . PRO A 1 372 ? 4.302 9.837 16.491 1.00 79.88 372 PRO A CA 1
ATOM 2799 C C . PRO A 1 372 ? 3.855 8.439 16.035 1.00 79.88 372 PRO A C 1
ATOM 2801 O O . PRO A 1 372 ? 3.313 8.285 14.944 1.00 79.88 372 PRO A O 1
ATOM 2804 N N . HIS A 1 373 ? 4.073 7.407 16.853 1.00 86.56 373 HIS A N 1
ATOM 2805 C CA . HIS A 1 373 ? 3.790 6.022 16.497 1.00 86.56 373 HIS A CA 1
ATOM 2806 C C . HIS A 1 373 ? 2.347 5.647 16.839 1.00 86.56 373 HIS A C 1
ATOM 2808 O O . HIS A 1 373 ? 1.930 5.712 17.997 1.00 86.56 373 HIS A O 1
ATOM 2814 N N . TYR A 1 374 ? 1.585 5.191 15.840 1.00 92.12 374 TYR A N 1
ATOM 2815 C CA . TYR A 1 374 ? 0.187 4.788 16.024 1.00 92.12 374 TYR A CA 1
ATOM 2816 C C . TYR A 1 374 ? 0.031 3.653 17.050 1.00 92.12 374 TYR A C 1
ATOM 2818 O O . TYR A 1 374 ? -0.998 3.535 17.717 1.00 92.12 374 TYR A O 1
ATOM 2826 N N . GLN A 1 375 ? 1.063 2.830 17.231 1.00 92.56 375 GLN A N 1
ATOM 2827 C CA . GLN A 1 375 ? 1.093 1.760 18.224 1.00 92.56 375 GLN A CA 1
ATOM 2828 C C . GLN A 1 375 ? 1.033 2.279 19.670 1.00 92.56 375 GLN A C 1
ATOM 2830 O O . GLN A 1 375 ? 0.657 1.523 20.564 1.00 92.56 375 GLN A O 1
ATOM 2835 N N . ASP A 1 376 ? 1.338 3.555 19.902 1.00 93.81 376 ASP A N 1
ATOM 2836 C CA . ASP A 1 376 ? 1.253 4.174 21.224 1.00 93.81 376 ASP A CA 1
ATOM 2837 C C . ASP A 1 376 ? -0.111 4.833 21.475 1.00 93.81 376 ASP A C 1
ATOM 2839 O O . ASP A 1 376 ? -0.385 5.263 22.593 1.00 93.81 376 ASP A O 1
ATOM 2843 N N . TRP A 1 377 ? -0.982 4.914 20.461 1.00 96.25 377 TRP A N 1
ATOM 2844 C CA . TRP A 1 377 ? -2.268 5.614 20.529 1.00 96.25 377 TRP A CA 1
ATOM 2845 C C . TRP A 1 377 ? -3.368 4.817 21.242 1.00 96.25 377 TRP A C 1
ATOM 2847 O O . TRP A 1 377 ? -3.299 3.595 21.434 1.00 96.25 377 TRP A O 1
ATOM 2857 N N . THR A 1 378 ? -4.433 5.532 21.608 1.00 97.00 378 THR A N 1
ATOM 2858 C CA . THR A 1 378 ? -5.694 4.946 22.078 1.00 97.00 378 THR A CA 1
ATOM 2859 C C . THR A 1 378 ? -6.778 5.085 21.015 1.00 97.00 378 THR A C 1
ATOM 2861 O O . THR A 1 378 ? -6.854 6.086 20.310 1.00 97.00 378 THR A O 1
ATOM 2864 N N . TYR A 1 379 ? -7.635 4.077 20.894 1.00 97.69 379 TYR A N 1
ATOM 2865 C CA . TYR A 1 379 ? -8.573 3.917 19.786 1.00 97.69 379 TYR A CA 1
ATOM 2866 C C . TYR A 1 379 ? -10.002 3.829 20.295 1.00 97.69 379 TYR A C 1
ATOM 2868 O O . TYR A 1 379 ? -10.276 3.085 21.237 1.00 97.69 379 TYR A O 1
ATOM 2876 N N . GLU A 1 380 ? -10.910 4.562 19.655 1.00 97.75 380 GLU A N 1
ATOM 2877 C CA . GLU A 1 380 ? -12.345 4.440 19.886 1.00 97.75 380 GLU A CA 1
ATOM 2878 C C . GLU A 1 380 ? -12.884 3.242 19.095 1.00 97.75 380 GLU A C 1
ATOM 2880 O O . GLU A 1 380 ? -13.072 3.315 17.880 1.00 97.75 380 GLU A O 1
ATOM 2885 N N . VAL A 1 381 ? -13.144 2.140 19.794 1.00 97.94 381 VAL A N 1
ATOM 2886 C CA . VAL A 1 381 ? -13.687 0.897 19.243 1.00 97.94 381 VAL A CA 1
ATOM 2887 C C . VAL A 1 381 ? -15.188 0.849 19.481 1.00 97.94 381 VAL A C 1
ATOM 2889 O O . VAL A 1 381 ? -15.645 0.920 20.621 1.00 97.94 381 VAL A O 1
ATOM 2892 N N . VAL A 1 382 ? -15.976 0.699 18.419 1.00 97.56 382 VAL A N 1
ATOM 2893 C CA . VAL A 1 382 ? -17.427 0.500 18.535 1.00 97.56 382 VAL A CA 1
ATOM 2894 C C . VAL A 1 382 ? -17.733 -0.995 18.517 1.00 97.56 382 VAL A C 1
ATOM 2896 O O . VAL A 1 382 ? -17.247 -1.687 17.624 1.00 97.56 382 VAL A O 1
ATOM 2899 N N . PRO A 1 383 ? -18.517 -1.519 19.475 1.00 97.75 383 PRO A N 1
ATOM 2900 C CA . PRO A 1 383 ? -18.950 -2.909 19.450 1.00 97.75 383 PRO A CA 1
ATOM 2901 C C . PRO A 1 383 ? -20.049 -3.141 18.403 1.00 97.75 383 PRO A C 1
ATOM 2903 O O . PRO A 1 383 ? -20.838 -2.249 18.092 1.00 97.75 383 PRO A O 1
ATOM 2906 N N . ALA A 1 384 ? -20.154 -4.374 17.922 1.00 97.44 384 ALA A N 1
ATOM 2907 C CA . ALA A 1 384 ? -21.263 -4.837 17.111 1.00 97.44 384 ALA A CA 1
ATOM 2908 C C . ALA A 1 384 ? -22.539 -4.883 17.956 1.00 97.44 384 ALA A C 1
ATOM 2910 O O . ALA A 1 384 ? -22.534 -5.328 19.106 1.00 97.44 384 ALA A O 1
ATOM 2911 N N . VAL A 1 385 ? -23.644 -4.459 17.359 1.00 96.94 385 VAL A N 1
ATOM 2912 C CA . VAL A 1 385 ? -24.992 -4.549 17.931 1.00 96.94 385 VAL A CA 1
ATOM 2913 C C . VAL A 1 385 ? -25.819 -5.557 17.142 1.00 96.94 385 VAL A C 1
ATOM 2915 O O . VAL A 1 385 ? -25.391 -6.032 16.087 1.00 96.94 385 VAL A O 1
ATOM 2918 N N . ASP A 1 386 ? -26.999 -5.906 17.650 1.00 95.44 386 ASP A N 1
ATOM 2919 C CA . ASP A 1 386 ? -27.910 -6.755 16.891 1.00 95.44 386 ASP A CA 1
ATOM 2920 C C . ASP A 1 386 ? -28.502 -5.958 15.724 1.00 95.44 386 ASP A C 1
ATOM 2922 O O . ASP A 1 386 ? -29.312 -5.052 15.919 1.00 95.44 386 ASP A O 1
ATOM 2926 N N . ASP A 1 387 ? -28.056 -6.282 14.513 1.00 93.31 387 ASP A N 1
ATOM 2927 C CA . ASP A 1 387 ? -28.611 -5.755 13.272 1.00 93.31 387 ASP A CA 1
ATOM 2928 C C . ASP A 1 387 ? -29.325 -6.895 12.518 1.00 93.31 387 ASP A C 1
ATOM 2930 O O . ASP A 1 387 ? -28.668 -7.870 12.107 1.00 93.31 387 ASP A O 1
ATOM 2934 N N . PRO A 1 388 ? -30.662 -6.823 12.352 1.00 91.81 388 PRO A N 1
ATOM 2935 C CA . PRO A 1 388 ? -31.426 -7.831 11.625 1.00 91.81 388 PRO A CA 1
ATOM 2936 C C . PRO A 1 388 ? -31.142 -7.826 10.116 1.00 91.81 388 PRO A C 1
ATOM 2938 O O . PRO A 1 388 ? -31.362 -8.850 9.466 1.00 91.81 388 PRO A O 1
ATOM 2941 N N . ASP A 1 389 ? -30.631 -6.721 9.562 1.00 91.62 389 ASP A N 1
ATOM 2942 C CA . ASP A 1 389 ? -30.293 -6.610 8.139 1.00 91.62 389 ASP A CA 1
ATOM 2943 C C . ASP A 1 389 ? -28.970 -7.326 7.815 1.00 91.62 389 ASP A C 1
ATOM 2945 O O . ASP A 1 389 ? -28.719 -7.705 6.669 1.00 91.62 389 ASP A O 1
ATOM 2949 N N . VAL A 1 390 ? -28.121 -7.560 8.822 1.00 90.62 390 VAL A N 1
ATOM 2950 C CA . VAL A 1 390 ? -26.850 -8.270 8.658 1.00 90.62 390 VAL A CA 1
ATOM 2951 C C . VAL A 1 390 ? -27.079 -9.777 8.769 1.00 90.62 390 VAL A C 1
ATOM 2953 O O . VAL A 1 390 ? -27.396 -10.308 9.839 1.00 90.62 390 VAL A O 1
ATOM 2956 N N . GLN A 1 391 ? -26.865 -10.485 7.660 1.00 91.12 391 GLN A N 1
ATOM 2957 C CA . GLN A 1 391 ? -26.956 -11.944 7.563 1.00 91.12 391 GLN A CA 1
ATOM 2958 C C . GLN A 1 391 ? -25.574 -12.576 7.375 1.00 91.12 391 GLN A C 1
ATOM 2960 O O . GLN A 1 391 ? -24.691 -11.997 6.752 1.00 91.12 391 GLN A O 1
ATOM 2965 N N . GLY A 1 392 ? -25.383 -13.785 7.896 1.00 90.44 392 GLY A N 1
ATOM 2966 C CA . GLY A 1 392 ? -24.134 -14.531 7.764 1.00 90.44 392 GLY A CA 1
ATOM 2967 C C . GLY A 1 392 ? -23.927 -15.487 8.929 1.00 90.44 392 GLY A C 1
ATOM 2968 O O . GLY A 1 392 ? -24.600 -15.404 9.955 1.00 90.44 392 GLY A O 1
ATOM 2969 N N . THR A 1 393 ? -22.988 -16.412 8.777 1.00 92.56 393 THR A N 1
ATOM 2970 C CA . THR A 1 393 ? -22.537 -17.251 9.897 1.00 92.56 393 THR A CA 1
ATOM 2971 C C . THR A 1 393 ? -21.837 -16.393 10.942 1.00 92.56 393 THR A C 1
ATOM 2973 O O . THR A 1 393 ? -21.080 -15.500 10.555 1.00 92.56 393 THR A O 1
ATOM 2976 N N . LEU A 1 394 ? -22.053 -16.689 12.224 1.00 92.94 394 LEU A N 1
ATOM 2977 C CA . LEU A 1 394 ? -21.415 -15.954 13.312 1.00 92.94 394 LEU A CA 1
ATOM 2978 C C . LEU A 1 394 ? -19.884 -16.061 13.259 1.00 92.94 394 LEU A C 1
ATOM 2980 O O . LEU A 1 394 ? -19.333 -17.070 12.813 1.00 92.94 394 LEU A O 1
ATOM 2984 N N . ASP A 1 395 ? -19.226 -14.990 13.689 1.00 92.06 395 ASP A N 1
ATOM 2985 C CA . ASP A 1 395 ? -17.787 -14.934 13.904 1.00 92.06 395 ASP A CA 1
ATOM 2986 C C . ASP A 1 395 ? -17.452 -15.574 15.259 1.00 92.06 395 ASP A C 1
ATOM 2988 O O . ASP A 1 395 ? -17.743 -15.024 16.325 1.00 92.06 395 ASP A O 1
ATOM 2992 N N . ASP A 1 396 ? -16.892 -16.780 15.191 1.00 90.19 396 ASP A N 1
ATOM 2993 C CA . ASP A 1 396 ? -16.536 -17.607 16.346 1.00 90.19 396 ASP A CA 1
ATOM 2994 C C . ASP A 1 396 ? -15.020 -17.600 16.611 1.00 90.19 396 ASP A C 1
ATOM 2996 O O . ASP A 1 396 ? -14.507 -18.523 17.247 1.00 90.19 396 ASP A O 1
ATOM 3000 N N . ASP A 1 397 ? -14.288 -16.592 16.114 1.00 90.12 397 ASP A N 1
ATOM 3001 C CA . ASP A 1 397 ? -12.860 -16.440 16.406 1.00 90.12 397 ASP A CA 1
ATOM 3002 C C . ASP A 1 397 ? -12.643 -16.250 17.923 1.00 90.12 397 ASP A C 1
ATOM 3004 O O . ASP A 1 397 ? -13.075 -15.240 18.488 1.00 90.12 397 ASP A O 1
ATOM 3008 N N . PRO A 1 398 ? -11.961 -17.188 18.612 1.00 90.19 398 PRO A N 1
ATOM 3009 C CA . PRO A 1 398 ? -11.721 -17.084 20.050 1.00 90.19 398 PRO A CA 1
ATOM 3010 C C . PRO A 1 398 ? -10.821 -15.899 20.435 1.00 90.19 398 PRO A C 1
ATOM 3012 O O . PRO A 1 398 ? -10.727 -15.577 21.619 1.00 90.19 398 PRO A O 1
ATOM 3015 N N . ASN A 1 399 ? -10.154 -15.254 19.472 1.00 90.44 399 ASN A N 1
ATOM 3016 C CA . ASN A 1 399 ? -9.323 -14.072 19.701 1.00 90.44 399 ASN A CA 1
ATOM 3017 C C . ASN A 1 399 ? -10.112 -12.750 19.663 1.00 90.44 399 ASN A C 1
ATOM 3019 O O . ASN A 1 399 ? -9.537 -11.698 19.948 1.00 90.44 399 ASN A O 1
ATOM 3023 N N . GLU A 1 400 ? -11.404 -12.784 19.320 1.00 93.06 400 GLU A N 1
ATOM 3024 C CA . GLU A 1 400 ? -12.290 -11.616 19.288 1.00 93.06 400 GLU A CA 1
ATOM 3025 C C . GLU A 1 400 ? -13.210 -11.617 20.528 1.00 93.06 400 GLU A C 1
ATOM 3027 O O . GLU A 1 400 ? -14.205 -12.353 20.568 1.00 93.06 400 GLU A O 1
ATOM 3032 N N . PRO A 1 401 ? -12.903 -10.816 21.568 1.00 94.88 401 PRO A N 1
ATOM 3033 C CA . PRO A 1 401 ? -13.642 -10.829 22.817 1.00 94.88 401 PRO A CA 1
ATOM 3034 C C . PRO A 1 401 ? -15.053 -10.284 22.608 1.00 94.88 401 PRO A C 1
ATOM 3036 O O . PRO A 1 401 ? -15.277 -9.348 21.846 1.00 94.88 401 PRO A O 1
ATOM 3039 N N . VAL A 1 402 ? -16.008 -10.842 23.345 1.00 96.69 402 VAL A N 1
ATOM 3040 C CA . VAL A 1 402 ? -17.358 -10.288 23.465 1.00 96.69 402 VAL A CA 1
ATOM 3041 C C . VAL A 1 402 ? -17.390 -9.443 24.734 1.00 96.69 402 VAL A C 1
ATOM 3043 O O . VAL A 1 402 ? -17.248 -9.977 25.834 1.00 96.69 402 VAL A O 1
ATOM 3046 N N . TYR A 1 403 ? -17.555 -8.128 24.606 1.00 95.94 403 TYR A N 1
ATOM 3047 C CA . TYR A 1 403 ? -17.642 -7.249 25.768 1.00 95.94 403 TYR A CA 1
ATOM 3048 C C . TYR A 1 403 ? -19.016 -7.359 26.438 1.00 95.94 403 TYR A C 1
ATOM 3050 O O . TYR A 1 403 ? -20.056 -7.112 25.825 1.00 95.94 403 TYR A O 1
ATOM 3058 N N . GLU A 1 404 ? -19.029 -7.674 27.733 1.00 95.81 404 GLU A N 1
ATOM 3059 C CA . GLU A 1 404 ? -20.254 -7.727 28.529 1.00 95.81 404 GLU A CA 1
ATOM 3060 C C . GLU A 1 404 ? -20.627 -6.334 29.054 1.00 95.81 404 GLU A C 1
ATOM 3062 O O . GLU A 1 404 ? -20.345 -5.958 30.192 1.00 95.81 404 GLU A O 1
ATOM 3067 N N . PHE A 1 405 ? -21.317 -5.548 28.228 1.00 95.00 405 PHE A N 1
ATOM 3068 C CA . PHE A 1 405 ? -21.733 -4.184 28.575 1.00 95.00 405 PHE A CA 1
ATOM 3069 C C . PHE A 1 405 ? -22.656 -4.085 29.793 1.00 95.00 405 PHE A C 1
ATOM 3071 O O . PHE A 1 405 ? -22.877 -2.981 30.271 1.00 95.00 405 PHE A O 1
ATOM 3078 N N . ALA A 1 406 ? -23.177 -5.185 30.342 1.00 93.44 406 ALA A N 1
ATOM 3079 C CA . ALA A 1 406 ? -23.895 -5.183 31.617 1.00 93.44 406 ALA A CA 1
ATOM 3080 C C . ALA A 1 406 ? -22.959 -5.031 32.834 1.00 93.44 406 ALA A C 1
ATOM 3082 O O . ALA A 1 406 ? -23.371 -4.475 33.851 1.00 93.44 406 ALA A O 1
ATOM 3083 N N . THR A 1 407 ? -21.710 -5.496 32.733 1.00 93.00 407 THR A N 1
ATOM 3084 C CA . THR A 1 407 ? -20.750 -5.558 33.851 1.00 93.00 407 THR A CA 1
ATOM 3085 C C . THR A 1 407 ? -19.690 -4.460 33.795 1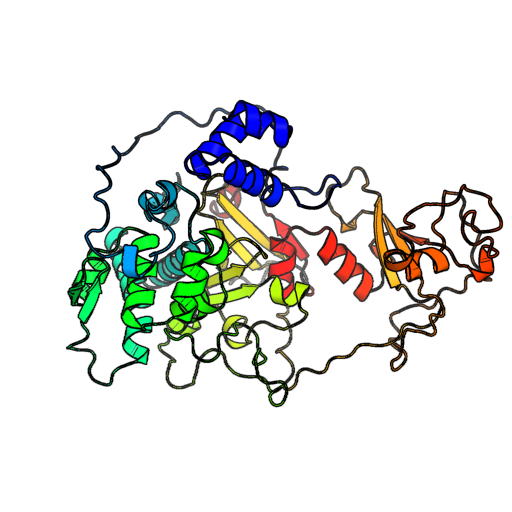.00 93.00 407 THR A C 1
ATOM 3087 O O . THR A 1 407 ? -19.102 -4.126 34.822 1.00 93.00 407 THR A O 1
ATOM 3090 N N . LEU A 1 408 ? -19.476 -3.847 32.626 1.00 94.06 408 LEU A N 1
ATOM 3091 C CA . LEU A 1 408 ? -18.522 -2.750 32.457 1.00 94.06 408 LEU A CA 1
ATOM 3092 C C . LEU A 1 408 ? -18.908 -1.494 33.258 1.00 94.06 408 LEU A C 1
ATOM 3094 O O . LEU A 1 408 ? -20.086 -1.187 33.464 1.00 94.06 408 LEU A O 1
ATOM 3098 N N . SER A 1 409 ? -17.913 -0.719 33.680 1.00 95.25 409 SER A N 1
ATOM 3099 C CA . SER A 1 409 ? -18.150 0.621 34.225 1.00 95.25 409 SER A CA 1
ATOM 3100 C C . SER A 1 409 ? -18.705 1.541 33.138 1.00 95.25 409 SER A C 1
ATOM 3102 O O . SER A 1 409 ? -18.282 1.465 31.986 1.00 95.25 409 SER A O 1
ATOM 3104 N N . LEU A 1 410 ? -19.647 2.414 33.506 1.00 94.25 410 LEU A N 1
ATOM 3105 C CA . LEU A 1 410 ? -20.145 3.441 32.589 1.00 94.25 410 LEU A CA 1
ATOM 3106 C C . LEU A 1 410 ? -18.995 4.374 32.165 1.00 94.25 410 LEU A C 1
ATOM 3108 O O . LEU A 1 410 ? -18.081 4.600 32.965 1.00 94.25 410 LEU A O 1
ATOM 3112 N N . PRO A 1 411 ? -19.027 4.915 30.935 1.00 94.19 411 PRO A N 1
ATOM 3113 C CA . PRO A 1 411 ? -17.972 5.793 30.448 1.00 94.19 411 PRO A CA 1
ATOM 3114 C C . PRO A 1 411 ? -17.901 7.076 31.289 1.00 94.19 411 PRO A C 1
ATOM 3116 O O . PRO A 1 411 ? -18.925 7.695 31.585 1.00 94.19 411 PRO A O 1
ATOM 3119 N N . SER A 1 412 ? -16.685 7.471 31.676 1.00 94.06 412 SER A N 1
ATOM 3120 C CA . SER A 1 412 ? -16.421 8.741 32.371 1.00 94.06 412 SER A CA 1
ATOM 3121 C C . SER A 1 412 ? -16.359 9.941 31.424 1.00 94.06 412 SER A C 1
ATOM 3123 O O . SER A 1 412 ? -16.547 11.068 31.870 1.00 94.06 412 SER A O 1
ATOM 3125 N N . ASP A 1 413 ? -16.109 9.685 30.139 1.00 95.69 413 ASP A N 1
ATOM 3126 C CA . ASP A 1 413 ? -15.999 10.678 29.071 1.00 95.69 413 ASP A CA 1
ATOM 3127 C C . ASP A 1 413 ? -17.221 10.615 28.136 1.00 95.69 413 ASP A C 1
ATOM 3129 O O . ASP A 1 413 ? -18.111 9.771 28.284 1.00 95.69 413 ASP A O 1
ATOM 3133 N N . ASN A 1 414 ? -17.254 11.506 27.141 1.00 97.06 414 ASN A N 1
ATOM 3134 C CA . ASN A 1 414 ? -18.226 11.433 26.052 1.00 97.06 414 ASN A CA 1
ATOM 3135 C C . ASN A 1 414 ? -18.133 10.083 25.330 1.00 97.06 414 ASN A C 1
ATOM 3137 O O . ASN A 1 414 ? -17.042 9.543 25.126 1.00 97.06 414 ASN A O 1
ATOM 3141 N N . TRP A 1 415 ? -19.281 9.556 24.915 1.00 97.31 415 TRP A N 1
ATOM 3142 C CA . TRP A 1 415 ? -19.385 8.196 24.392 1.00 97.31 415 TRP A CA 1
ATOM 3143 C C . TRP A 1 415 ? -20.275 8.122 23.160 1.00 97.31 415 TRP A C 1
ATOM 3145 O O . TRP A 1 415 ? -21.257 8.855 23.021 1.00 97.31 415 TRP A O 1
ATOM 3155 N N . ARG A 1 416 ? -19.964 7.203 22.251 1.00 97.88 416 ARG A N 1
ATOM 3156 C CA . ARG A 1 416 ? -20.733 6.998 21.024 1.00 97.88 416 ARG A CA 1
ATOM 3157 C C . ARG A 1 416 ? -21.698 5.837 21.187 1.00 97.88 416 ARG A C 1
ATOM 3159 O O . ARG A 1 416 ? -21.296 4.758 21.605 1.00 97.88 416 ARG A O 1
ATOM 3166 N N . CYS A 1 417 ? -22.962 6.050 20.832 1.00 98.25 417 CYS A N 1
ATOM 3167 C CA . CYS A 1 417 ? -23.972 4.992 20.831 1.00 98.25 417 CYS A CA 1
ATOM 3168 C C . CYS A 1 417 ? -23.708 4.004 19.689 1.00 98.25 417 CYS A C 1
ATOM 3170 O O . CYS A 1 417 ? -23.752 4.394 18.518 1.00 98.25 417 CYS A O 1
ATOM 3172 N N . ALA A 1 418 ? -23.463 2.734 20.022 1.00 97.94 418 ALA A N 1
ATOM 3173 C CA . ALA A 1 418 ? -23.139 1.711 19.029 1.00 97.94 418 ALA A CA 1
ATOM 3174 C C . ALA A 1 418 ? -24.326 1.426 18.093 1.00 97.94 418 ALA A C 1
ATOM 3176 O O . ALA A 1 418 ? -24.147 1.296 16.885 1.00 97.94 418 ALA A O 1
ATOM 3177 N N . THR A 1 419 ? -25.553 1.452 18.625 1.00 97.00 419 THR A N 1
ATOM 3178 C CA . THR A 1 419 ? -26.786 1.262 17.835 1.00 97.00 419 THR A CA 1
ATOM 3179 C C . THR A 1 419 ? -26.983 2.355 16.776 1.00 97.00 419 THR A C 1
ATOM 3181 O O . THR A 1 419 ? -27.312 2.068 15.622 1.00 97.00 419 THR A O 1
ATOM 3184 N N . CYS A 1 420 ? -26.743 3.619 17.139 1.00 97.00 420 CYS A N 1
ATOM 3185 C CA . CYS A 1 420 ? -26.769 4.729 16.183 1.00 97.00 420 CYS A CA 1
ATOM 3186 C C . CYS A 1 420 ? -25.641 4.599 15.153 1.00 97.00 420 CYS A C 1
ATOM 3188 O O . CYS A 1 420 ? -25.873 4.812 13.965 1.00 97.00 420 CYS A O 1
ATOM 3190 N N . TYR A 1 421 ? -24.437 4.221 15.594 1.00 96.25 421 TYR A N 1
ATOM 3191 C CA . TYR A 1 421 ? -23.273 4.107 14.717 1.00 96.25 421 TYR A CA 1
ATOM 3192 C C . TYR A 1 421 ? -23.387 2.963 13.698 1.00 96.25 421 TYR A C 1
ATOM 3194 O O . TYR A 1 421 ? -22.983 3.123 12.544 1.00 96.25 421 TYR A O 1
ATOM 3202 N N . ALA A 1 422 ? -23.994 1.832 14.065 1.00 95.38 422 ALA A N 1
ATOM 3203 C CA . ALA A 1 422 ? -24.310 0.760 13.118 1.00 95.38 422 ALA A CA 1
ATOM 3204 C C . ALA A 1 422 ? -25.192 1.269 11.961 1.00 95.38 422 ALA A C 1
ATOM 3206 O O . ALA A 1 422 ? -25.000 0.903 10.806 1.00 95.38 422 ALA A O 1
ATOM 3207 N N . ASN A 1 423 ? -26.072 2.233 12.246 1.00 94.81 423 ASN A N 1
ATOM 3208 C CA . ASN A 1 423 ? -26.936 2.890 11.268 1.00 94.81 423 ASN A CA 1
ATOM 3209 C C . ASN A 1 423 ? -26.366 4.217 10.724 1.00 94.81 423 ASN A C 1
ATOM 3211 O O . ASN A 1 423 ? -27.112 5.007 10.134 1.00 94.81 423 ASN A O 1
ATOM 3215 N N . ARG A 1 424 ? -25.066 4.501 10.899 1.00 93.38 424 ARG A N 1
ATOM 3216 C CA . ARG A 1 424 ? -24.464 5.808 10.561 1.00 93.38 424 ARG A CA 1
ATOM 3217 C C . ARG A 1 424 ? -24.625 6.204 9.101 1.00 93.38 424 ARG A C 1
ATOM 3219 O O . ARG A 1 424 ? -24.922 7.353 8.830 1.00 93.38 424 ARG A O 1
ATOM 3226 N N . PHE A 1 425 ? -24.517 5.273 8.156 1.00 90.31 425 PHE A N 1
ATOM 3227 C CA . PHE A 1 425 ? -24.671 5.605 6.734 1.00 90.31 425 PHE A CA 1
ATOM 3228 C C . PHE A 1 425 ? -26.136 5.814 6.326 1.00 90.31 425 PHE A C 1
ATOM 3230 O O . PHE A 1 425 ? -26.408 6.531 5.369 1.00 90.31 425 PHE A O 1
ATOM 3237 N N . LYS A 1 426 ? -27.087 5.237 7.076 1.00 91.12 426 LYS A N 1
ATOM 3238 C CA . LYS A 1 426 ? -28.528 5.466 6.881 1.00 91.12 426 LYS A CA 1
ATOM 3239 C C . LYS A 1 426 ? -28.983 6.789 7.511 1.00 91.12 426 LYS A C 1
ATOM 3241 O O . LYS A 1 426 ? -29.875 7.445 6.990 1.00 91.12 426 LYS A O 1
ATOM 3246 N N . THR A 1 427 ? -28.390 7.161 8.645 1.00 89.75 427 THR A N 1
ATOM 3247 C CA . THR A 1 427 ? -28.841 8.290 9.483 1.00 89.75 427 THR A CA 1
ATOM 3248 C C . THR A 1 427 ? -27.928 9.515 9.433 1.00 89.75 427 THR A C 1
ATOM 3250 O O . THR A 1 427 ? -28.311 10.570 9.927 1.00 89.75 427 THR A O 1
ATOM 3253 N N . MET A 1 428 ? -26.724 9.381 8.870 1.00 91.44 428 MET A N 1
ATOM 3254 C CA . MET A 1 428 ? -25.625 10.356 8.914 1.00 91.44 428 MET A CA 1
ATOM 3255 C C . MET A 1 428 ? -25.281 10.843 10.332 1.00 91.44 428 MET A C 1
ATOM 3257 O O . MET A 1 428 ? -24.752 11.938 10.518 1.00 91.44 428 MET A O 1
ATOM 3261 N N . ASN A 1 429 ? -25.572 10.033 11.355 1.00 89.75 429 ASN A N 1
ATOM 3262 C CA . ASN A 1 429 ? -25.301 10.386 12.740 1.00 89.75 429 ASN A CA 1
ATOM 3263 C C . ASN A 1 429 ? -23.926 9.877 13.193 1.00 89.75 429 ASN A C 1
ATOM 3265 O O . ASN A 1 429 ? -23.749 8.701 13.514 1.00 89.75 429 ASN A O 1
ATOM 3269 N N . PHE A 1 430 ? -22.979 10.808 13.288 1.00 92.00 430 PHE A N 1
ATOM 3270 C CA . PHE A 1 430 ? -21.633 10.593 13.821 1.00 92.00 430 PHE A CA 1
ATOM 3271 C C . PHE A 1 430 ? -21.407 11.360 15.137 1.00 92.00 430 PHE A C 1
ATOM 3273 O O . PHE A 1 430 ? -20.261 11.595 15.528 1.00 92.00 430 PHE A O 1
ATOM 3280 N N . GLY A 1 431 ? -22.471 11.729 15.857 1.00 94.56 431 GLY A N 1
ATOM 3281 C CA . GLY A 1 431 ? -22.382 12.442 17.135 1.00 94.56 431 GLY A CA 1
ATOM 3282 C C . GLY A 1 431 ? -21.907 11.578 18.309 1.00 94.56 431 GLY A C 1
ATOM 3283 O O . GLY A 1 431 ? -21.914 10.344 18.251 1.00 94.56 431 GLY A O 1
ATOM 3284 N N . THR A 1 432 ? -21.502 12.244 19.389 1.00 97.38 432 THR A N 1
ATOM 3285 C CA . THR A 1 432 ? -21.214 11.640 20.697 1.00 97.38 432 THR A CA 1
ATOM 3286 C C . THR A 1 432 ? -22.232 12.135 21.722 1.00 97.38 432 THR A C 1
ATOM 3288 O O . THR A 1 432 ? -22.784 13.221 21.579 1.00 97.38 432 THR A O 1
ATOM 3291 N N . ASN A 1 433 ? -22.505 11.318 22.735 1.00 98.00 433 ASN A N 1
ATOM 3292 C CA . ASN A 1 433 ? -23.338 11.674 23.878 1.00 98.00 433 ASN A CA 1
ATOM 3293 C C . ASN A 1 433 ? -22.455 12.251 24.987 1.00 98.00 433 ASN A C 1
ATOM 3295 O O . ASN A 1 433 ? -21.286 11.871 25.125 1.00 98.00 433 ASN A O 1
ATOM 3299 N N . THR A 1 434 ? -23.039 13.110 25.814 1.00 97.62 434 THR A N 1
ATOM 3300 C CA . THR A 1 434 ? -22.357 13.734 26.947 1.00 97.62 434 THR A CA 1
ATOM 3301 C C . THR A 1 434 ? -22.021 12.696 28.021 1.00 97.62 434 THR A C 1
ATOM 3303 O O . THR A 1 434 ? -22.818 11.795 28.306 1.00 97.62 434 THR A O 1
ATOM 3306 N N . ALA A 1 435 ? -20.851 12.824 28.650 1.00 96.38 435 ALA A N 1
ATOM 3307 C CA . ALA A 1 435 ? -20.468 12.021 29.810 1.00 96.38 435 ALA A CA 1
ATOM 3308 C C . ALA A 1 435 ? -21.556 12.005 30.907 1.00 96.38 435 ALA A C 1
ATOM 3310 O O . ALA A 1 435 ? -22.171 13.027 31.215 1.00 96.38 435 ALA A O 1
ATOM 3311 N N . GLY A 1 436 ? -21.791 10.837 31.514 1.00 95.62 436 GLY A N 1
ATOM 3312 C CA . GLY A 1 436 ? -22.763 10.661 32.604 1.00 95.62 436 GLY A CA 1
ATOM 3313 C C . GLY A 1 436 ? -24.231 10.517 32.178 1.00 95.62 436 GLY A C 1
ATOM 3314 O O . GLY A 1 436 ? -25.085 10.256 33.026 1.00 95.62 436 GLY A O 1
ATOM 3315 N N . THR A 1 437 ? -24.547 10.639 30.887 1.00 97.62 437 THR A N 1
ATOM 3316 C CA . THR A 1 437 ? -25.891 10.339 30.370 1.00 97.62 437 THR A CA 1
ATOM 3317 C C . THR A 1 437 ? -26.220 8.847 30.492 1.00 97.62 437 THR A C 1
ATOM 3319 O O . THR A 1 437 ? -25.369 7.979 30.300 1.00 97.62 437 THR A O 1
ATOM 3322 N N . THR A 1 438 ? -27.473 8.526 30.829 1.00 96.88 438 THR A N 1
ATOM 3323 C CA . THR A 1 438 ? -27.944 7.139 31.030 1.00 96.88 438 THR A CA 1
ATOM 3324 C C . THR A 1 438 ? -28.645 6.548 29.805 1.00 96.88 438 THR A C 1
ATOM 3326 O O . THR A 1 438 ? -28.985 5.363 29.796 1.00 96.88 438 THR A O 1
ATOM 3329 N N . ALA A 1 439 ? -28.849 7.353 28.764 1.00 98.06 439 ALA A N 1
ATOM 3330 C CA . ALA A 1 439 ? -29.460 6.974 27.498 1.00 98.06 439 ALA A CA 1
ATOM 3331 C C . ALA A 1 439 ? -28.822 7.767 26.354 1.00 98.06 439 ALA A C 1
ATOM 3333 O O . ALA A 1 439 ? -28.276 8.848 26.575 1.00 98.06 439 ALA A O 1
ATOM 3334 N N . CYS A 1 440 ? -28.899 7.233 25.135 1.00 98.19 440 CYS A N 1
ATOM 3335 C CA . CYS A 1 440 ? -28.436 7.946 23.953 1.00 98.19 440 CYS A CA 1
ATOM 3336 C C . CYS A 1 440 ? -29.315 9.177 23.693 1.00 98.19 440 CYS A C 1
ATOM 3338 O O . CYS A 1 440 ? -30.535 9.067 23.603 1.00 98.19 440 CYS A O 1
ATOM 3340 N N . GLU A 1 441 ? -28.692 10.331 23.488 1.00 97.88 441 GLU A N 1
ATOM 3341 C CA . GLU A 1 441 ? -29.350 11.614 23.225 1.00 97.88 441 GLU A CA 1
ATOM 3342 C C . GLU A 1 441 ? -30.101 11.640 21.880 1.00 97.88 441 GLU A C 1
ATOM 3344 O O . GLU A 1 441 ? -30.965 12.489 21.679 1.00 97.88 441 GLU A O 1
ATOM 3349 N N . VAL A 1 442 ? -29.809 10.698 20.970 1.00 96.94 442 VAL A N 1
ATOM 3350 C CA . VAL A 1 442 ? -30.440 10.623 19.641 1.00 96.94 442 VAL A CA 1
ATOM 3351 C C . VAL A 1 442 ? -31.521 9.549 19.568 1.00 96.94 442 VAL A C 1
ATOM 3353 O O . VAL A 1 442 ? -32.669 9.858 19.269 1.00 96.94 442 VAL A O 1
ATOM 3356 N N . CYS A 1 443 ? -31.186 8.281 19.832 1.00 96.81 443 CYS A N 1
ATOM 3357 C CA . CYS A 1 443 ? -32.161 7.189 19.725 1.00 96.81 443 CYS A CA 1
ATOM 3358 C C . CYS A 1 443 ? -32.939 6.931 21.019 1.00 96.81 443 CYS A C 1
ATOM 3360 O O . CYS A 1 443 ? -33.836 6.093 21.025 1.00 96.81 443 CYS A O 1
ATOM 3362 N N . THR A 1 444 ? -32.611 7.620 22.119 1.00 97.81 444 THR A N 1
ATOM 3363 C CA . THR A 1 444 ? -33.226 7.479 23.457 1.00 97.81 444 THR A CA 1
ATOM 3364 C C . THR A 1 444 ? -33.072 6.104 24.119 1.00 97.81 444 THR A C 1
ATOM 3366 O O . THR A 1 444 ? -33.494 5.920 25.259 1.00 97.81 444 THR A O 1
ATOM 3369 N N . THR A 1 445 ? -32.424 5.143 23.454 1.00 97.50 445 THR A N 1
ATOM 3370 C CA . THR A 1 445 ? -32.120 3.816 24.000 1.00 97.50 445 THR A CA 1
ATOM 3371 C C . THR A 1 445 ? -31.199 3.940 25.215 1.00 97.50 445 THR A C 1
ATOM 3373 O O . THR A 1 445 ? -30.218 4.689 25.180 1.00 97.50 445 THR A O 1
ATOM 3376 N N . ALA A 1 446 ? -31.503 3.206 26.288 1.00 97.81 446 ALA A N 1
ATOM 3377 C CA . ALA A 1 446 ? -30.683 3.187 27.496 1.00 97.81 446 ALA A CA 1
ATOM 3378 C C . ALA A 1 446 ? -29.245 2.748 27.177 1.00 97.81 446 ALA A C 1
ATOM 3380 O O . ALA A 1 446 ? -29.034 1.866 26.349 1.00 97.81 446 ALA A O 1
ATOM 3381 N N . ILE A 1 447 ? -28.248 3.334 27.847 1.00 97.25 447 ILE A N 1
ATOM 3382 C CA . ILE A 1 447 ? -26.822 3.150 27.514 1.00 97.25 447 ILE A CA 1
ATOM 3383 C C . ILE A 1 447 ? -26.377 1.678 27.513 1.00 97.25 447 ILE A C 1
ATOM 3385 O O . ILE A 1 447 ? -25.562 1.275 26.689 1.00 97.25 447 ILE A O 1
ATOM 3389 N N . ARG A 1 448 ? -26.940 0.859 28.409 1.00 95.81 448 ARG A N 1
ATOM 3390 C CA . ARG A 1 448 ? -26.631 -0.577 28.513 1.00 95.81 448 ARG A CA 1
ATOM 3391 C C . ARG A 1 448 ? -27.164 -1.375 27.323 1.00 95.81 448 ARG A C 1
ATOM 3393 O O . ARG A 1 448 ? -26.480 -2.281 26.864 1.00 95.81 448 ARG A O 1
ATOM 3400 N N . ASP A 1 449 ? -28.338 -1.006 26.820 1.00 96.12 449 ASP A N 1
ATOM 3401 C CA . ASP A 1 449 ? -28.981 -1.675 25.686 1.00 96.12 449 ASP A CA 1
ATOM 3402 C C . ASP A 1 449 ? -28.413 -1.169 24.355 1.00 96.12 449 ASP A C 1
ATOM 3404 O O . ASP A 1 449 ? -28.212 -1.936 23.420 1.00 96.12 449 ASP A O 1
ATOM 3408 N N . ALA A 1 450 ? -28.111 0.130 24.281 1.00 96.62 450 ALA A N 1
ATOM 3409 C CA . ALA A 1 450 ? -27.567 0.766 23.088 1.00 96.62 450 ALA A CA 1
ATOM 3410 C C . ALA A 1 450 ? -26.090 0.422 22.842 1.00 96.62 450 ALA A C 1
ATOM 3412 O O . ALA A 1 450 ? -25.606 0.591 21.716 1.00 96.62 450 ALA A O 1
ATOM 3413 N N . MET A 1 451 ? -25.408 -0.017 23.911 1.00 98.00 451 MET A N 1
ATOM 3414 C CA . MET A 1 451 ? -23.958 -0.131 24.054 1.00 98.00 451 MET A CA 1
ATOM 3415 C C . MET A 1 451 ? -23.227 1.193 23.792 1.00 98.00 451 MET A C 1
ATOM 3417 O O . MET A 1 451 ? -23.802 2.184 23.329 1.00 98.00 451 MET A O 1
ATOM 3421 N N . TRP A 1 452 ? -21.932 1.229 24.101 1.00 97.94 452 TRP A N 1
ATOM 3422 C CA . TRP A 1 452 ? -21.105 2.411 23.872 1.00 97.94 452 TRP A CA 1
ATOM 3423 C C . TRP A 1 452 ? -19.732 2.060 23.307 1.00 97.94 452 TRP A C 1
ATOM 3425 O O . TRP A 1 452 ? -19.258 0.933 23.444 1.00 97.94 452 TRP A O 1
ATOM 3435 N N . SER A 1 453 ? -19.100 3.032 22.653 1.00 97.75 453 SER A N 1
ATOM 3436 C CA . SER A 1 453 ? -17.714 2.909 22.211 1.00 97.75 453 SER A CA 1
ATOM 3437 C C . SER A 1 453 ? -16.739 2.790 23.384 1.00 97.75 453 SER A C 1
ATOM 3439 O O . SER A 1 453 ? -16.902 3.423 24.426 1.00 97.75 453 SER A O 1
ATOM 3441 N N . LEU A 1 454 ? -15.693 1.990 23.209 1.00 97.69 454 LEU A N 1
ATOM 3442 C CA . LEU A 1 454 ? -14.633 1.774 24.187 1.00 97.69 454 LEU A CA 1
ATOM 3443 C C . LEU A 1 454 ? -13.352 2.465 23.725 1.00 97.69 454 LEU A C 1
ATOM 3445 O O . LEU A 1 454 ? -12.990 2.371 22.558 1.00 97.69 454 LEU A O 1
ATOM 3449 N N . TRP A 1 455 ? -12.639 3.114 24.644 1.00 97.25 455 TRP A N 1
ATOM 3450 C CA . TRP A 1 455 ? -11.295 3.628 24.381 1.00 97.25 455 TRP A CA 1
ATOM 3451 C C . TRP A 1 455 ? -10.263 2.590 24.809 1.00 97.25 455 TRP A C 1
ATOM 3453 O O . TRP A 1 455 ? -10.108 2.333 26.002 1.00 97.25 455 TRP A O 1
ATOM 3463 N N . LEU A 1 456 ? -9.572 1.990 23.841 1.00 97.00 456 LEU A N 1
ATOM 3464 C CA . LEU A 1 456 ? -8.602 0.919 24.077 1.00 97.00 456 LEU A CA 1
ATOM 3465 C C . LEU A 1 456 ? -7.211 1.333 23.576 1.00 97.00 456 LEU A C 1
ATOM 3467 O O . LEU A 1 456 ? -7.104 1.826 22.453 1.00 97.00 456 LEU A O 1
ATOM 3471 N N . PRO A 1 457 ? -6.128 1.137 24.349 1.00 97.19 457 PRO A N 1
ATOM 3472 C CA . PRO A 1 457 ? -4.773 1.293 23.824 1.00 97.19 457 PRO A CA 1
ATOM 3473 C C . PRO A 1 457 ? -4.491 0.231 22.755 1.00 97.19 457 PRO A C 1
ATOM 3475 O O . PRO A 1 457 ? -5.038 -0.874 22.822 1.00 97.19 457 PRO A O 1
ATOM 3478 N N . PHE A 1 458 ? -3.593 0.527 21.808 1.00 95.69 458 PHE A N 1
ATOM 3479 C CA . PHE A 1 458 ? -3.231 -0.403 20.727 1.00 95.69 458 PHE A CA 1
ATOM 3480 C C . PHE A 1 458 ? -2.914 -1.817 21.235 1.00 95.69 458 PHE A C 1
ATOM 3482 O O . PHE A 1 458 ? -3.345 -2.809 20.653 1.00 95.69 458 PHE A O 1
ATOM 3489 N N . SER A 1 459 ? -2.193 -1.928 22.355 1.00 95.44 459 SER A N 1
ATOM 3490 C CA . SER A 1 459 ? -1.798 -3.208 22.954 1.00 95.44 459 SER A CA 1
ATOM 3491 C C . SER A 1 459 ? -2.986 -4.102 23.334 1.00 95.44 459 SER A C 1
ATOM 3493 O O . SER A 1 459 ? -2.861 -5.325 23.226 1.00 95.44 459 SER A O 1
ATOM 3495 N N . GLN A 1 460 ? -4.132 -3.507 23.690 1.00 96.44 460 GLN A N 1
ATOM 3496 C CA . GLN A 1 460 ? -5.383 -4.189 24.048 1.00 96.44 460 GLN A CA 1
ATOM 3497 C C . GLN A 1 460 ? -6.300 -4.472 22.849 1.00 96.44 460 GLN A C 1
ATOM 3499 O O . GLN A 1 460 ? -7.298 -5.175 23.005 1.00 96.44 460 GLN A O 1
ATOM 3504 N N . LEU A 1 461 ? -5.986 -3.953 21.659 1.00 95.94 461 LEU A N 1
ATOM 3505 C CA . LEU A 1 461 ? -6.731 -4.282 20.447 1.00 95.94 461 LEU A CA 1
ATOM 3506 C C . LEU A 1 461 ? -6.534 -5.758 20.065 1.00 95.94 461 LEU A C 1
ATOM 3508 O O . LEU A 1 461 ? -5.444 -6.326 20.210 1.00 95.94 461 LEU A O 1
ATOM 3512 N N . THR A 1 462 ? -7.589 -6.362 19.520 1.00 93.38 462 THR A N 1
ATOM 3513 C CA . THR A 1 462 ? -7.543 -7.711 18.936 1.00 93.38 462 THR A CA 1
ATOM 3514 C C . THR A 1 462 ? -6.636 -7.739 17.706 1.00 93.38 462 THR A C 1
ATOM 3516 O O . THR A 1 462 ? -6.369 -6.684 17.125 1.00 93.38 462 THR A O 1
ATOM 3519 N N . PRO A 1 463 ? -6.160 -8.908 17.243 1.00 89.00 463 PRO A N 1
ATOM 3520 C CA . PRO A 1 463 ? -5.361 -8.986 16.019 1.00 89.00 463 PRO A CA 1
ATOM 3521 C C . PRO A 1 463 ? -6.031 -8.323 14.802 1.00 89.00 463 PRO A C 1
ATOM 3523 O O . PRO A 1 463 ? -5.361 -7.619 14.043 1.00 89.00 463 PRO A O 1
ATOM 3526 N N . ARG A 1 464 ? -7.356 -8.471 14.638 1.00 88.19 464 ARG A N 1
ATOM 3527 C CA . ARG A 1 464 ? -8.110 -7.828 13.550 1.00 88.19 464 ARG A CA 1
ATOM 3528 C C . ARG A 1 464 ? -8.191 -6.314 13.727 1.00 88.19 464 ARG A C 1
ATOM 3530 O O . ARG A 1 464 ? -8.013 -5.587 12.753 1.00 88.19 464 ARG A O 1
ATOM 3537 N N . MET A 1 465 ? -8.409 -5.832 14.952 1.00 94.06 465 MET A N 1
ATOM 3538 C CA . MET A 1 465 ? -8.431 -4.397 15.253 1.00 94.06 465 MET A CA 1
ATOM 3539 C C . MET A 1 465 ? -7.045 -3.755 15.135 1.00 94.06 465 MET A C 1
ATOM 3541 O O . MET A 1 465 ? -6.940 -2.662 14.595 1.00 94.06 465 MET A O 1
ATOM 3545 N N . LYS A 1 466 ? -5.964 -4.440 15.528 1.00 92.62 466 LYS A N 1
ATOM 3546 C CA . LYS A 1 466 ? -4.581 -3.990 15.284 1.00 92.62 466 LYS A CA 1
ATOM 3547 C C . LYS A 1 466 ? -4.296 -3.865 13.795 1.00 92.62 466 LYS A C 1
ATOM 3549 O O . LYS A 1 466 ? -3.728 -2.864 13.369 1.00 92.62 466 LYS A O 1
ATOM 3554 N N . ARG A 1 467 ? -4.735 -4.845 12.992 1.00 86.94 467 ARG A N 1
ATOM 3555 C CA . ARG A 1 467 ? -4.654 -4.757 11.529 1.00 86.94 467 ARG A CA 1
ATOM 3556 C C . ARG A 1 467 ? -5.449 -3.557 11.014 1.00 86.94 467 ARG A C 1
ATOM 3558 O O . ARG A 1 467 ? -4.911 -2.802 10.224 1.00 86.94 467 ARG A O 1
ATOM 3565 N N . ARG A 1 468 ? -6.681 -3.338 11.485 1.00 90.44 468 ARG A N 1
ATOM 3566 C CA . ARG A 1 468 ? -7.506 -2.181 11.093 1.00 90.44 468 ARG A CA 1
ATOM 3567 C C . ARG A 1 468 ? -6.853 -0.845 11.464 1.00 90.44 468 ARG A C 1
ATOM 3569 O O . ARG A 1 468 ? -6.776 0.027 10.611 1.00 90.44 468 ARG A O 1
ATOM 3576 N N . ALA A 1 469 ? -6.337 -0.712 12.684 1.00 93.12 469 ALA A N 1
ATOM 3577 C CA . ALA A 1 469 ? -5.597 0.464 13.135 1.00 93.12 469 ALA A CA 1
ATOM 3578 C C . ALA A 1 469 ? -4.365 0.717 12.256 1.00 93.12 469 ALA A C 1
ATOM 3580 O O . ALA A 1 469 ? -4.172 1.830 11.784 1.00 93.12 469 ALA A O 1
ATOM 3581 N N . ARG A 1 470 ? -3.585 -0.331 11.957 1.00 90.69 470 ARG A N 1
ATOM 3582 C CA . ARG A 1 470 ? -2.467 -0.248 11.009 1.00 90.69 470 ARG A CA 1
ATOM 3583 C C . ARG A 1 470 ? -2.942 0.232 9.637 1.00 90.69 470 ARG A C 1
ATOM 3585 O O . ARG A 1 470 ? -2.328 1.123 9.080 1.00 90.69 470 ARG A O 1
ATOM 3592 N N . VAL A 1 471 ? -4.046 -0.305 9.115 1.00 87.06 471 VAL A N 1
ATOM 3593 C CA . VAL A 1 471 ? -4.583 0.104 7.806 1.00 87.06 471 VAL A CA 1
ATOM 3594 C C . VAL A 1 471 ? -5.015 1.570 7.770 1.00 87.06 471 VAL A C 1
ATOM 3596 O O . VAL A 1 471 ? -4.895 2.219 6.741 1.00 87.06 471 VAL A O 1
ATOM 3599 N N . MET A 1 472 ? -5.525 2.094 8.881 1.00 89.31 472 MET A N 1
ATOM 3600 C CA . MET A 1 472 ? -6.011 3.472 8.950 1.00 89.31 472 MET A CA 1
ATOM 3601 C C . MET A 1 472 ? -4.907 4.498 9.213 1.00 89.31 472 MET A C 1
ATOM 3603 O O . MET A 1 472 ? -5.064 5.649 8.820 1.00 89.31 472 MET A O 1
ATOM 3607 N N . TYR A 1 473 ? -3.848 4.115 9.932 1.00 90.62 473 TYR A N 1
ATOM 3608 C CA . TYR A 1 473 ? -2.922 5.081 10.533 1.00 90.62 473 TYR A CA 1
ATOM 3609 C C . TYR A 1 473 ? -1.440 4.789 10.301 1.00 90.62 473 TYR A C 1
ATOM 3611 O O . TYR A 1 473 ? -0.615 5.651 10.598 1.00 90.62 473 TYR A O 1
ATOM 3619 N N . ALA A 1 474 ? -1.070 3.599 9.820 1.00 89.69 474 ALA A N 1
ATOM 3620 C CA . ALA A 1 474 ? 0.324 3.328 9.498 1.00 89.69 474 ALA A CA 1
ATOM 3621 C C . ALA A 1 474 ? 0.709 3.999 8.171 1.00 89.69 474 ALA A C 1
ATOM 3623 O O . ALA A 1 474 ? -0.129 4.123 7.275 1.00 89.69 474 ALA A O 1
ATOM 3624 N N . PRO A 1 475 ? 1.985 4.373 7.990 1.00 89.94 475 PRO A N 1
ATOM 3625 C CA . PRO A 1 475 ? 2.472 4.832 6.698 1.00 89.94 475 PRO A CA 1
ATOM 3626 C C . PRO A 1 475 ? 2.179 3.808 5.591 1.00 89.94 475 PRO A C 1
ATOM 3628 O O . PRO A 1 475 ? 2.422 2.610 5.762 1.00 89.94 475 PRO A O 1
ATOM 3631 N N . LYS A 1 476 ? 1.731 4.270 4.414 1.00 89.94 476 LYS A N 1
ATOM 3632 C CA . LYS A 1 476 ? 1.378 3.397 3.275 1.00 89.94 476 LYS A CA 1
ATOM 3633 C C . LYS A 1 476 ? 2.483 2.384 2.926 1.00 89.94 476 LYS A C 1
ATOM 3635 O O . LYS A 1 476 ? 2.198 1.234 2.606 1.00 89.94 476 LYS A O 1
ATOM 3640 N N . LEU A 1 477 ? 3.755 2.783 3.019 1.00 91.44 477 LEU A N 1
ATOM 3641 C CA . LEU A 1 477 ? 4.887 1.882 2.767 1.00 91.44 477 LEU A CA 1
ATOM 3642 C C . LEU A 1 477 ? 5.008 0.777 3.824 1.00 91.44 477 LEU A C 1
ATOM 3644 O O . LEU A 1 477 ? 5.214 -0.375 3.456 1.00 91.44 477 LEU A O 1
ATOM 3648 N N . GLU A 1 478 ? 4.815 1.085 5.110 1.00 92.12 478 GLU A N 1
ATOM 3649 C CA . GLU A 1 478 ? 4.755 0.064 6.168 1.00 92.12 478 GLU A CA 1
ATOM 3650 C C . GLU A 1 478 ? 3.631 -0.938 5.881 1.00 92.12 478 GLU A C 1
ATOM 3652 O O . GLU A 1 478 ? 3.839 -2.150 5.956 1.00 92.12 478 GLU A O 1
ATOM 3657 N N . MET A 1 479 ? 2.455 -0.444 5.488 1.00 92.38 479 MET A N 1
ATOM 3658 C CA . MET A 1 479 ? 1.312 -1.287 5.146 1.00 92.38 479 MET A CA 1
ATOM 3659 C C . MET A 1 479 ? 1.639 -2.245 3.998 1.00 92.38 479 MET A C 1
ATOM 3661 O O . MET A 1 479 ? 1.495 -3.459 4.160 1.00 92.38 479 MET A O 1
ATOM 3665 N N . VAL A 1 480 ? 2.150 -1.731 2.876 1.00 94.25 480 VAL A N 1
ATOM 3666 C CA . VAL A 1 480 ? 2.524 -2.551 1.713 1.00 94.25 480 VAL A CA 1
ATOM 3667 C C . VAL A 1 480 ? 3.595 -3.581 2.084 1.00 94.25 480 VAL A C 1
ATOM 3669 O O . VAL A 1 480 ? 3.458 -4.752 1.733 1.00 94.25 480 VAL A O 1
ATOM 3672 N N . LEU A 1 481 ? 4.622 -3.204 2.849 1.00 94.69 481 LEU A N 1
ATOM 3673 C CA . LEU A 1 481 ? 5.657 -4.133 3.319 1.00 94.69 481 LEU A CA 1
ATOM 3674 C C . LEU A 1 481 ? 5.099 -5.217 4.246 1.00 94.69 481 LEU A C 1
ATOM 3676 O O . LEU A 1 481 ? 5.522 -6.372 4.172 1.00 94.69 481 LEU A O 1
ATOM 3680 N N . SER A 1 482 ? 4.105 -4.879 5.069 1.00 93.12 482 SER A N 1
ATOM 3681 C CA . SER A 1 482 ? 3.444 -5.841 5.952 1.00 93.12 482 SER A CA 1
ATOM 3682 C C . SER A 1 482 ? 2.651 -6.910 5.193 1.00 93.12 482 SER A C 1
ATOM 3684 O O . SER A 1 482 ? 2.381 -7.974 5.746 1.00 93.12 482 SER A O 1
ATOM 3686 N N . THR A 1 483 ? 2.331 -6.694 3.910 1.00 94.19 483 THR A N 1
ATOM 3687 C CA . THR A 1 483 ? 1.772 -7.766 3.068 1.00 94.19 483 THR A CA 1
ATOM 3688 C C . THR A 1 483 ? 2.790 -8.882 2.841 1.00 94.19 483 THR A C 1
ATOM 3690 O O . THR A 1 483 ? 2.402 -10.045 2.756 1.00 94.19 483 THR A O 1
ATOM 3693 N N . LEU A 1 484 ? 4.087 -8.559 2.775 1.00 95.50 484 LEU A N 1
ATOM 3694 C CA . LEU A 1 484 ? 5.169 -9.529 2.617 1.00 95.50 484 LEU A CA 1
ATOM 3695 C C . LEU A 1 484 ? 5.675 -10.048 3.968 1.00 95.50 484 LEU A C 1
ATOM 3697 O O . LEU A 1 484 ? 5.925 -11.243 4.078 1.00 95.50 484 LEU A O 1
ATOM 3701 N N . TYR A 1 485 ? 5.775 -9.188 4.984 1.00 94.75 485 TYR A N 1
ATOM 3702 C CA . TYR A 1 485 ? 6.275 -9.520 6.325 1.00 94.75 485 TYR A CA 1
ATOM 3703 C C . TYR A 1 485 ? 5.239 -9.172 7.409 1.00 94.75 485 TYR A C 1
ATOM 3705 O O . TYR A 1 485 ? 5.390 -8.185 8.131 1.00 94.75 485 TYR A O 1
ATOM 3713 N N . PRO A 1 486 ? 4.155 -9.956 7.550 1.00 92.19 486 PRO A N 1
ATOM 3714 C CA . PRO A 1 486 ? 2.991 -9.567 8.354 1.00 92.19 486 PRO A CA 1
ATOM 3715 C C . PRO A 1 486 ? 3.255 -9.462 9.860 1.00 92.19 486 PRO A C 1
ATOM 3717 O O . PRO A 1 486 ? 2.484 -8.808 10.571 1.00 92.19 486 PRO A O 1
ATOM 3720 N N . LYS A 1 487 ? 4.319 -10.113 10.340 1.00 89.62 487 LYS A N 1
ATOM 3721 C CA . LYS A 1 487 ? 4.685 -10.211 11.759 1.00 89.62 487 LYS A CA 1
ATOM 3722 C C . LYS A 1 487 ? 5.949 -9.432 12.126 1.00 89.62 487 LYS A C 1
ATOM 3724 O O . LYS A 1 487 ? 6.319 -9.433 13.297 1.00 89.62 487 LYS A O 1
ATOM 3729 N N . ALA A 1 488 ? 6.598 -8.803 11.153 1.00 91.50 488 ALA A N 1
ATOM 3730 C CA . ALA A 1 488 ? 7.808 -8.043 11.398 1.00 91.50 488 ALA A CA 1
ATOM 3731 C C . ALA A 1 488 ? 7.488 -6.637 11.907 1.00 91.50 488 ALA A C 1
ATOM 3733 O O . ALA A 1 488 ? 6.434 -6.071 11.600 1.00 91.50 488 ALA A O 1
ATOM 3734 N N . ASP A 1 489 ? 8.447 -6.065 12.625 1.00 89.44 489 ASP A N 1
ATOM 3735 C CA . ASP A 1 489 ? 8.473 -4.644 12.932 1.00 89.44 489 ASP A CA 1
ATOM 3736 C C . ASP A 1 489 ? 9.186 -3.922 11.785 1.00 89.44 489 ASP A C 1
ATOM 3738 O O . ASP A 1 489 ? 10.294 -4.290 11.391 1.00 89.44 489 ASP A O 1
ATOM 3742 N N . ILE A 1 490 ? 8.536 -2.913 11.210 1.00 91.12 490 ILE A N 1
ATOM 3743 C CA . ILE A 1 490 ? 9.040 -2.170 10.054 1.00 91.12 490 ILE A CA 1
ATOM 3744 C C . ILE A 1 490 ? 9.312 -0.745 10.512 1.00 91.12 490 ILE A C 1
ATOM 3746 O O . ILE A 1 490 ? 8.407 -0.040 10.949 1.00 91.12 490 ILE A O 1
ATOM 3750 N N . THR A 1 491 ? 10.566 -0.318 10.415 1.00 89.62 491 THR A N 1
ATOM 3751 C CA . THR A 1 491 ? 11.000 1.004 10.881 1.00 89.62 491 THR A CA 1
ATOM 3752 C C . THR A 1 491 ? 11.827 1.704 9.816 1.00 89.62 491 THR A C 1
ATOM 3754 O O . THR A 1 491 ? 12.618 1.069 9.119 1.00 89.62 491 THR A O 1
ATOM 3757 N N . VAL A 1 492 ? 11.650 3.019 9.683 1.00 87.88 492 VAL A N 1
ATOM 3758 C CA . VAL A 1 492 ? 12.493 3.851 8.815 1.00 87.88 492 VAL A CA 1
ATOM 3759 C C . VAL A 1 492 ? 13.830 4.069 9.521 1.00 87.88 492 VAL A C 1
ATOM 3761 O O . VAL A 1 492 ? 13.872 4.625 10.617 1.00 87.88 492 VAL A O 1
ATOM 3764 N N . THR A 1 493 ? 14.933 3.653 8.907 1.00 82.81 493 THR A N 1
ATOM 3765 C CA . THR A 1 493 ? 16.280 3.771 9.485 1.00 82.81 493 THR A CA 1
ATOM 3766 C C . THR A 1 493 ? 17.006 5.022 8.995 1.00 82.81 493 THR A C 1
ATOM 3768 O O . THR A 1 493 ? 18.120 4.908 8.502 1.00 82.81 493 THR A O 1
ATOM 3771 N N . GLY A 1 494 ? 16.381 6.200 9.115 1.00 69.38 494 GLY A N 1
ATOM 3772 C CA . GLY A 1 494 ? 16.967 7.503 8.752 1.00 69.38 494 GLY A CA 1
ATOM 3773 C C . GLY A 1 494 ? 17.547 7.616 7.328 1.00 69.38 494 GLY A C 1
ATOM 3774 O O . GLY A 1 494 ? 17.488 6.682 6.525 1.00 69.38 494 GLY A O 1
ATOM 3775 N N . ASP A 1 495 ? 18.114 8.782 7.005 1.00 58.00 495 ASP A N 1
ATOM 3776 C CA . ASP A 1 495 ? 18.798 9.002 5.725 1.00 58.00 495 ASP A CA 1
ATOM 3777 C C . ASP A 1 495 ? 20.071 8.138 5.658 1.00 58.00 495 ASP A C 1
ATOM 3779 O O . ASP A 1 495 ? 20.896 8.137 6.577 1.00 58.00 495 ASP A O 1
ATOM 3783 N N . GLY A 1 496 ? 20.233 7.383 4.567 1.00 46.47 496 GLY A N 1
ATOM 3784 C CA . GLY A 1 496 ? 21.158 6.247 4.402 1.00 46.47 496 GLY A CA 1
ATOM 3785 C C . GLY A 1 496 ? 22.656 6.487 4.627 1.00 46.47 496 GLY A C 1
ATOM 3786 O O . GLY A 1 496 ? 23.445 5.539 4.589 1.00 46.47 496 GLY A O 1
ATOM 3787 N N . ALA A 1 497 ? 23.075 7.716 4.930 1.00 40.25 497 ALA A N 1
ATOM 3788 C CA . ALA A 1 497 ? 24.473 8.105 5.102 1.00 40.25 497 ALA A CA 1
ATOM 3789 C C . ALA A 1 497 ? 25.196 7.389 6.265 1.00 40.25 497 ALA A C 1
ATOM 3791 O O . ALA A 1 497 ? 26.430 7.341 6.282 1.00 40.25 497 ALA A O 1
ATOM 3792 N N . ALA A 1 498 ? 24.462 6.841 7.242 1.00 39.09 498 ALA A N 1
ATOM 3793 C CA . ALA A 1 498 ? 25.043 6.103 8.368 1.00 39.09 498 ALA A CA 1
ATOM 3794 C C . ALA A 1 498 ? 25.207 4.591 8.107 1.00 39.09 498 ALA A C 1
ATOM 3796 O O . ALA A 1 498 ? 26.087 3.973 8.708 1.00 39.09 498 ALA A O 1
ATOM 3797 N N . LEU A 1 499 ? 24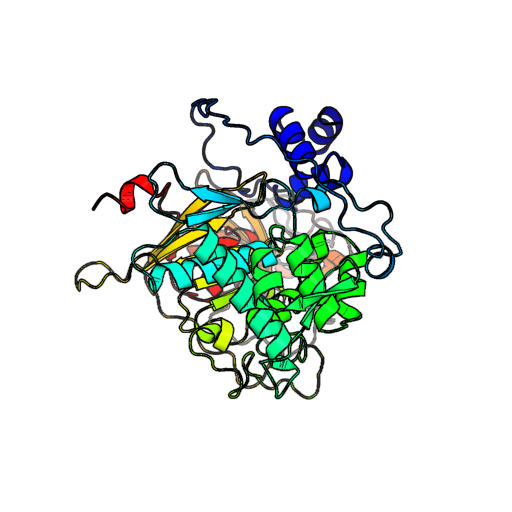.404 3.995 7.216 1.00 37.72 499 LEU A N 1
ATOM 3798 C CA . LEU A 1 499 ? 24.400 2.545 6.964 1.00 37.72 499 LEU A CA 1
ATOM 3799 C C . LEU A 1 499 ? 25.442 2.107 5.922 1.00 37.72 499 LEU A C 1
ATOM 3801 O O . LEU A 1 499 ? 25.944 0.993 6.013 1.00 37.72 499 LEU A O 1
ATOM 3805 N N . LEU A 1 500 ? 25.830 2.988 4.993 1.00 33.34 500 LEU A N 1
ATOM 3806 C CA . LEU A 1 500 ? 26.824 2.700 3.942 1.00 33.34 500 LEU A CA 1
ATOM 3807 C C . LEU A 1 500 ? 28.288 2.966 4.358 1.00 33.34 500 LEU A C 1
ATOM 3809 O O . LEU A 1 500 ? 29.204 2.767 3.566 1.00 33.34 500 LEU A O 1
ATOM 3813 N N . LYS A 1 501 ? 28.535 3.422 5.595 1.00 33.12 501 LYS A N 1
ATOM 3814 C CA . LYS A 1 501 ? 29.884 3.741 6.114 1.00 33.12 501 LYS A CA 1
ATOM 3815 C C . LYS A 1 501 ? 30.554 2.607 6.907 1.00 33.12 501 LYS A C 1
ATOM 3817 O O . LYS A 1 501 ? 31.512 2.881 7.632 1.00 33.12 501 LYS A O 1
ATOM 3822 N N . LYS A 1 502 ? 30.074 1.365 6.805 1.00 30.09 502 LYS A N 1
ATOM 3823 C CA . LYS A 1 502 ? 30.705 0.201 7.447 1.00 30.09 502 LYS A CA 1
ATOM 3824 C C . LYS A 1 502 ? 31.246 -0.795 6.440 1.00 30.09 502 LYS A C 1
ATOM 3826 O O . LYS A 1 502 ? 30.462 -1.212 5.565 1.00 30.09 502 LYS A O 1
#

Sequence (502 aa):
MADSVCAILGCSLEYAENLLAAAGGNVELAVSLGLDGGDGGGGDGGGFADVGAADGGGVADGDKKRKMDEFTAPYKGYEKIWAEVSPLPDSWKNQRLDAWTDTDGSSSTIVQPLNGPCGVLAVVQAELWLLEQQQDNKDRDACLTQAIHNILSRITSSSATDQDKMMIQMANGTQVSLDDASTQIRTATQLVEAAACTYGIAQIRSSLVEGPHWLCSADLLSLLLRGNIANTNISCFGAFDPVHKKKQPFYTSTNTSSTNNQIGLLSMMEIDEGIPVADDLKFQKTVWILHTGDHFVTMRQTSKTQNNDDNNTIHMEIYDGLQPNGPITKHYAITGDTSVADQAPAQHVETFRKKRVGQPDDIVQAKKHDHPHYQDWTYEVVPAVDDPDVQGTLDDDPNEPVYEFATLSLPSDNWRCATCYANRFKTMNFGTNTAGTTACEVCTTAIRDAMWSLWLPFSQLTPRMKRRARVMYAPKLEMVLSTLYPKADITVTGDGAALLKK

Solvent-accessible surface area (backbone atoms only — not comparable to full-atom values): 28681 Å² total; per-residue (Å²): 104,34,65,56,32,12,68,73,70,72,54,55,56,68,58,20,40,46,33,22,56,27,39,50,69,36,56,70,52,17,39,47,52,52,38,66,58,44,56,86,58,98,66,93,63,82,33,92,75,73,69,67,101,66,74,93,72,74,77,76,90,74,75,77,73,70,76,78,72,79,78,70,75,72,52,74,54,49,55,77,63,31,66,87,52,77,76,71,61,67,29,63,70,52,22,37,62,38,83,38,65,51,99,81,66,81,50,85,45,51,30,25,78,20,48,55,47,35,44,57,55,18,53,46,46,41,40,35,53,55,50,54,78,74,42,99,79,73,62,63,69,57,43,50,28,49,26,47,33,53,36,50,48,36,43,51,59,71,74,57,98,57,77,95,71,51,61,42,42,42,67,59,68,50,70,36,46,51,71,58,44,24,72,64,55,57,30,54,54,54,48,53,45,36,56,42,55,69,66,66,43,64,68,57,38,55,39,62,59,79,35,72,83,51,50,62,36,54,44,51,50,31,26,56,66,72,12,42,46,83,76,47,43,60,34,23,42,53,84,86,35,93,86,42,40,41,56,46,74,72,68,54,90,86,64,68,52,82,66,56,56,31,54,21,44,41,44,31,53,31,70,78,72,66,48,49,56,9,54,68,30,55,54,87,47,59,25,32,32,38,33,59,77,87,49,36,28,24,34,34,65,77,48,79,74,86,56,98,79,65,77,62,50,43,37,35,38,37,40,34,30,45,30,78,80,27,77,41,70,45,29,33,39,35,27,73,45,64,55,64,50,79,75,73,63,68,53,73,73,90,74,77,52,31,68,45,65,29,19,79,61,49,77,80,50,68,52,77,54,103,55,94,50,64,71,75,18,34,31,37,31,28,34,28,55,90,52,89,88,68,76,60,57,70,53,77,57,89,72,60,60,66,54,60,59,88,77,53,80,78,64,85,51,68,36,32,44,19,54,54,49,76,40,20,88,82,66,72,47,84,71,69,34,66,50,78,59,67,40,35,86,81,82,61,41,42,38,63,81,30,35,55,42,42,82,38,45,41,84,75,42,36,74,68,52,43,50,49,50,41,73,75,63,46,56,56,66,56,51,32,49,33,65,47,25,67,64,32,48,74,43,76,60,55,72,57,78,73,73,75,75,115

Radius of gyration: 25.56 Å; Cα contacts (8 Å, |Δi|>4): 859; chains: 1; bounding box: 64×54×73 Å

Secondary structure (DSSP, 8-state):
-HHHHHHHHT--HHHHHHHHHHTTT-HHHHHHHHHHSS-SSSS----TT-S------PPP---------------TTGGGT-TTS-SPPHHHHT-B-EEEE-TTS--EEEEBSS---HHHHHHHHHHHHHHHHH-SS--HHHHHHHHHHHHHHHHHHTS-S-GGG-EEE-TTS-EEEHHHHHHH--BHHHHHHHHHHHHT-HHHHHHHHS-GGGGS-HHHHHHHHHS--SS--SBSB-TT-TT--BB--SS-TT---TTGGGEEEEETHHHHT--PBPHHHHSS-SEEEEE-SS-EEEEEEEE---STTSTTPEEEEEEE-BTTT-SEEEEEEEEE--PPPPPPPSB------BPPTTSEEEEEEEE--SSS-GGG-EEEEEEP---TT--S-B---TTS----TTTSPPPSS-B-BHHHHHTHHHH-----BPTT-SB-TTT--BHHHH-B-EEEEGGGS-HHHHHHHHHHHS-HHHHHHHHH-TTEEEEE--SGGGTTT-

pLDDT: mean 77.29, std 19.0, range [25.83, 98.25]

Organism: NCBI:txid568900

Nearest PDB structures (foldseek):
  2lva-assembly1_A  TM=4.991E-01  e=2.885E+00  Homo sapiens